Protein AF-A0A3A8WH17-F1 (afdb_monomer)

Sequence (389 aa):
MNFINMQKEILDNNEADVFRKYLEIFRTQINLPQKNVCFGEQWLRGRTHCDTFKVSFDDYDTDIEVPYFKKEIGAPPTERTKSYRFNRTNIAYLYLTSDLNTCMAEIRLKENEICSISNFVCVRESTYVDVISMLNIVELKQLADILLQPVDDNEKIYEVTQFISDIFREMGYAGILYPSTIINKGINLVCFYPEYFQFIMYSDRIYKGVADCVGNILPVSQIDEFKKYPEYRKEMYSFGDTPEKEEAFEYIENKIIFEDEQEYDDRVRMILNLKNAEIDNALNEFVEYFSKTHLRKRAYQFRGTYRINAGNIKAGIRDYILSLNVCNAQRTTLYDSVVHAIFDSKDIDITFKIEALKQKIYEECNLYIQESDKKWDEMMEKLRILNYR

Structure (mmCIF, N/CA/C/O backbone):
data_AF-A0A3A8WH17-F1
#
_entry.id   AF-A0A3A8WH17-F1
#
loop_
_atom_site.group_PDB
_atom_site.id
_atom_site.type_symbol
_atom_site.label_atom_id
_atom_site.label_alt_id
_atom_site.label_comp_id
_atom_site.label_asym_id
_atom_site.label_entity_id
_atom_site.label_seq_id
_atom_site.pdbx_PDB_ins_code
_atom_site.Cartn_x
_atom_site.Cartn_y
_atom_site.Cartn_z
_atom_site.occupancy
_atom_site.B_iso_or_equiv
_atom_site.auth_seq_id
_atom_site.auth_comp_id
_atom_site.auth_asym_id
_atom_site.auth_atom_id
_atom_site.pdbx_PDB_model_num
ATOM 1 N N . MET A 1 1 ? -33.872 9.194 27.610 1.00 82.81 1 MET A N 1
ATOM 2 C CA . MET A 1 1 ? -33.062 8.177 28.315 1.00 82.81 1 MET A CA 1
ATOM 3 C C . MET A 1 1 ? -32.031 8.885 29.187 1.00 82.81 1 MET A C 1
ATOM 5 O O . MET A 1 1 ? -31.559 9.933 28.772 1.00 82.81 1 MET A O 1
ATOM 9 N N . ASN A 1 2 ? -31.709 8.376 30.381 1.00 89.56 2 ASN A N 1
ATOM 10 C CA . ASN A 1 2 ? -30.628 8.923 31.213 1.00 89.56 2 ASN A CA 1
ATOM 11 C C . ASN A 1 2 ? -29.406 7.997 31.114 1.00 89.56 2 ASN A C 1
ATOM 13 O O . ASN A 1 2 ? -29.415 6.902 31.677 1.00 89.56 2 ASN A O 1
ATOM 17 N N . PHE A 1 3 ? -28.373 8.429 30.386 1.00 93.31 3 PHE A N 1
ATOM 18 C CA . PHE A 1 3 ? -27.190 7.607 30.114 1.00 93.31 3 PHE A CA 1
ATOM 19 C C . PHE A 1 3 ? -26.276 7.428 31.333 1.00 93.31 3 PHE A C 1
ATOM 21 O O . PHE A 1 3 ? -25.599 6.411 31.434 1.00 93.31 3 PHE A O 1
ATOM 28 N N . ILE A 1 4 ? -26.321 8.342 32.305 1.00 88.88 4 ILE A N 1
ATOM 29 C CA . ILE A 1 4 ? -25.577 8.211 33.569 1.00 88.88 4 ILE A CA 1
ATOM 30 C C . ILE A 1 4 ? -26.162 7.075 34.414 1.00 88.88 4 ILE A C 1
ATOM 32 O O . ILE A 1 4 ? -25.426 6.281 34.996 1.00 88.88 4 ILE A O 1
ATOM 36 N N . ASN A 1 5 ? -27.493 6.966 34.468 1.00 92.88 5 ASN A N 1
ATOM 37 C CA . ASN A 1 5 ? -28.138 5.848 35.157 1.00 92.88 5 ASN A CA 1
ATOM 38 C C . ASN A 1 5 ? -27.838 4.517 34.457 1.00 92.88 5 ASN A C 1
ATOM 40 O O . ASN A 1 5 ? -27.572 3.537 35.140 1.00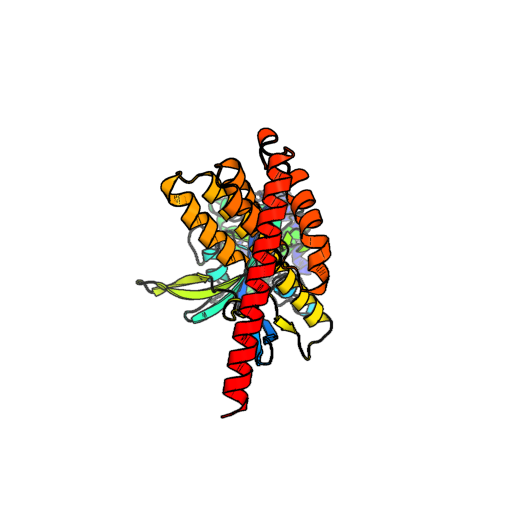 92.88 5 ASN A O 1
ATOM 44 N N . MET A 1 6 ? -27.810 4.497 33.119 1.00 94.19 6 MET A N 1
ATOM 45 C CA . MET A 1 6 ? -27.387 3.315 32.360 1.00 94.19 6 MET A CA 1
ATOM 46 C C . MET A 1 6 ? -25.958 2.903 32.701 1.00 94.19 6 MET A C 1
ATOM 48 O O . MET A 1 6 ? -25.722 1.739 32.994 1.00 94.19 6 MET A O 1
ATOM 52 N N . GLN A 1 7 ? -25.024 3.855 32.703 1.00 92.06 7 GLN A N 1
ATOM 53 C CA . GLN A 1 7 ? -23.633 3.599 33.062 1.00 92.06 7 GLN A CA 1
ATOM 54 C C . GLN A 1 7 ? -23.519 2.963 34.454 1.00 92.06 7 GLN A C 1
ATOM 56 O O . GLN A 1 7 ? -22.821 1.967 34.608 1.00 92.06 7 GLN A O 1
ATOM 61 N N . LYS A 1 8 ? -24.239 3.494 35.452 1.00 91.81 8 LYS A N 1
ATOM 62 C CA . LYS A 1 8 ? -24.276 2.911 36.803 1.00 91.81 8 LYS A CA 1
ATOM 63 C C . LYS A 1 8 ? -24.872 1.510 36.811 1.00 91.81 8 LYS A C 1
ATOM 65 O O . LYS A 1 8 ? -24.274 0.605 37.368 1.00 91.81 8 LYS A O 1
ATOM 70 N N . GLU A 1 9 ? -26.016 1.309 36.160 1.00 94.19 9 GLU A N 1
ATOM 71 C CA . GLU A 1 9 ? -26.648 -0.010 36.115 1.00 94.19 9 GLU A CA 1
ATOM 72 C C . GLU A 1 9 ? -25.765 -1.068 35.438 1.00 94.19 9 GLU A C 1
ATOM 74 O O . GLU A 1 9 ? -25.758 -2.204 35.901 1.00 94.19 9 GLU A O 1
ATOM 79 N N . ILE A 1 10 ? -25.018 -0.705 34.388 1.00 92.62 10 ILE A N 1
ATOM 80 C CA . ILE A 1 10 ? -24.049 -1.602 33.736 1.00 92.62 10 ILE A CA 1
ATOM 81 C C . ILE A 1 10 ? -22.930 -1.995 34.708 1.00 92.62 10 ILE A C 1
ATOM 83 O O . ILE A 1 10 ? -22.546 -3.156 34.740 1.00 92.62 10 ILE A O 1
ATOM 87 N N . LEU A 1 11 ? -22.428 -1.047 35.504 1.00 90.88 11 LEU A N 1
ATOM 88 C CA . LEU A 1 11 ? -21.322 -1.279 36.441 1.00 90.88 11 LEU A CA 1
ATOM 89 C C . LEU A 1 11 ? -21.744 -1.995 37.735 1.00 90.88 11 LEU A C 1
ATOM 91 O O . LEU A 1 11 ? -20.923 -2.667 38.358 1.00 90.88 11 LEU A O 1
ATOM 95 N N . ASP A 1 12 ? -22.999 -1.832 38.157 1.00 92.75 12 ASP A N 1
ATOM 96 C CA . ASP A 1 12 ? -23.499 -2.326 39.446 1.00 92.75 12 ASP A CA 1
ATOM 97 C C . ASP A 1 12 ? -24.222 -3.687 39.343 1.00 92.75 12 ASP A C 1
ATOM 99 O O . ASP A 1 12 ? -24.530 -4.293 40.370 1.00 92.75 12 ASP A O 1
ATOM 103 N N . ASN A 1 13 ? -24.518 -4.180 38.133 1.00 91.38 13 ASN A N 1
ATOM 104 C CA . ASN A 1 13 ? -25.267 -5.426 37.903 1.00 91.38 13 ASN A CA 1
ATOM 105 C C . ASN A 1 13 ? -24.512 -6.371 36.961 1.00 91.38 13 ASN A C 1
ATOM 107 O O . ASN A 1 13 ? -23.614 -5.953 36.235 1.00 91.38 13 ASN A O 1
ATOM 111 N N . ASN A 1 14 ? -24.908 -7.650 36.909 1.00 87.88 14 ASN A N 1
ATOM 112 C CA . ASN A 1 14 ? -24.359 -8.538 35.885 1.00 87.88 14 ASN A CA 1
ATOM 113 C C . ASN A 1 14 ? -24.833 -8.084 34.503 1.00 87.88 14 ASN A C 1
ATOM 115 O O . ASN A 1 14 ? -26.025 -7.863 34.282 1.00 87.88 14 ASN A O 1
ATOM 119 N N . GLU A 1 15 ? -23.914 -8.037 33.541 1.00 86.94 15 GLU A N 1
ATOM 120 C CA . GLU A 1 15 ? -24.211 -7.586 32.179 1.00 86.94 15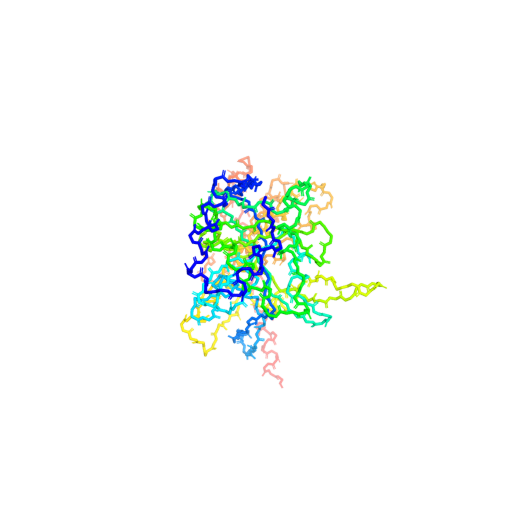 GLU A CA 1
ATOM 121 C C . GLU A 1 15 ? -25.377 -8.354 31.548 1.00 86.94 15 GLU A C 1
ATOM 123 O O . GLU A 1 15 ? -26.249 -7.748 30.929 1.00 86.94 15 GLU A O 1
ATOM 128 N N . ALA A 1 16 ? -25.438 -9.674 31.747 1.00 88.81 16 ALA A N 1
ATOM 129 C CA . ALA A 1 16 ? -26.499 -10.522 31.206 1.00 88.81 16 ALA A CA 1
ATOM 130 C C . ALA A 1 16 ? -27.904 -10.111 31.686 1.00 88.81 16 ALA A C 1
ATOM 132 O O . ALA A 1 16 ? -28.864 -10.218 30.919 1.00 88.81 16 ALA A O 1
ATOM 133 N N . ASP A 1 17 ? -28.013 -9.594 32.914 1.00 92.25 17 ASP A N 1
ATOM 134 C CA . ASP A 1 17 ? -29.284 -9.197 33.527 1.00 92.25 17 ASP A CA 1
ATOM 135 C C . ASP A 1 17 ? -29.820 -7.898 32.905 1.00 92.25 17 ASP A C 1
ATOM 137 O O . ASP A 1 17 ? -31.030 -7.711 32.760 1.00 92.25 17 ASP A O 1
ATOM 141 N N . VAL A 1 18 ? -28.920 -7.004 32.481 1.00 95.62 18 VAL A N 1
ATOM 142 C CA . VAL A 1 18 ? -29.272 -5.685 31.933 1.00 95.62 18 VAL A CA 1
ATOM 143 C C . VAL A 1 18 ? -29.165 -5.600 30.406 1.00 95.62 18 VAL A C 1
ATOM 145 O O . VAL A 1 18 ? -29.752 -4.700 29.802 1.00 95.62 18 VAL A O 1
ATOM 148 N N . PHE A 1 19 ? -28.489 -6.548 29.747 1.00 96.38 19 PHE A N 1
ATOM 149 C CA . PHE A 1 19 ? -28.239 -6.524 28.301 1.00 96.38 19 PHE A CA 1
ATOM 150 C C . PHE A 1 19 ? -29.523 -6.466 27.478 1.00 96.38 19 PHE A C 1
ATOM 152 O O . PHE A 1 19 ? -29.688 -5.584 26.638 1.00 96.38 19 PHE A O 1
ATOM 159 N N . ARG A 1 20 ? -30.479 -7.368 27.743 1.00 96.06 20 ARG A N 1
ATOM 160 C CA . ARG A 1 20 ? -31.755 -7.410 27.005 1.00 96.06 20 ARG A CA 1
ATOM 161 C C . ARG A 1 20 ? -32.567 -6.129 27.185 1.00 96.06 20 ARG A C 1
ATOM 163 O O . ARG A 1 20 ? -33.149 -5.651 26.215 1.00 96.06 20 ARG A O 1
ATOM 170 N N . LYS A 1 21 ? -32.562 -5.561 28.396 1.00 96.06 21 LYS A N 1
ATOM 171 C CA . LYS A 1 21 ? -33.212 -4.280 28.699 1.00 96.06 21 LYS A CA 1
ATOM 172 C C . LYS A 1 21 ? -32.624 -3.167 27.832 1.00 96.06 21 LYS A C 1
ATOM 174 O O . LYS A 1 21 ? -33.376 -2.458 27.169 1.00 96.06 21 LYS A O 1
ATOM 179 N N . TYR A 1 22 ? -31.299 -3.017 27.816 1.00 97.25 22 TYR A N 1
ATOM 180 C CA . TYR A 1 22 ? -30.665 -1.933 27.069 1.00 97.25 22 TYR A CA 1
ATOM 181 C C . TYR A 1 22 ? -30.690 -2.149 25.560 1.00 97.25 22 TYR A C 1
ATOM 183 O O . TYR A 1 22 ? -30.966 -1.195 24.843 1.00 97.25 22 TYR A O 1
ATOM 191 N N . LEU A 1 23 ? -30.529 -3.378 25.070 1.00 97.69 23 LEU A N 1
ATOM 192 C CA . LEU A 1 23 ? -30.706 -3.687 23.651 1.00 97.69 23 LEU A CA 1
ATOM 193 C C . LEU A 1 23 ? -32.088 -3.241 23.147 1.00 97.69 23 LEU A C 1
ATOM 195 O O . LEU A 1 23 ? -32.186 -2.615 22.093 1.00 97.69 23 LEU A O 1
ATOM 199 N N . GLU A 1 24 ? -33.150 -3.510 23.911 1.00 97.19 24 GLU A N 1
ATOM 200 C CA . GLU A 1 24 ? -34.505 -3.096 23.538 1.00 97.19 24 GLU A CA 1
ATOM 201 C C . GLU A 1 24 ? -34.684 -1.573 23.590 1.00 97.19 24 GLU A C 1
ATOM 203 O O . GLU A 1 24 ? -35.273 -0.988 22.680 1.00 97.19 24 GLU A O 1
ATOM 208 N N . ILE A 1 25 ? -34.129 -0.905 24.608 1.00 96.88 25 ILE A N 1
ATOM 209 C CA . ILE A 1 25 ? -34.140 0.564 24.699 1.00 96.88 25 ILE A CA 1
ATOM 210 C C . ILE A 1 25 ? -33.428 1.180 23.491 1.00 96.88 25 ILE A C 1
ATOM 212 O O . ILE A 1 25 ? -33.975 2.081 22.858 1.00 96.88 25 ILE A O 1
ATOM 216 N N . PHE A 1 26 ? -32.238 0.690 23.139 1.00 97.50 26 PHE A N 1
ATOM 217 C CA . PHE A 1 26 ? -31.494 1.192 21.987 1.00 97.50 26 PHE A CA 1
ATOM 218 C C . PHE A 1 26 ? -32.250 0.962 20.672 1.00 97.50 26 PHE A C 1
ATOM 220 O O . P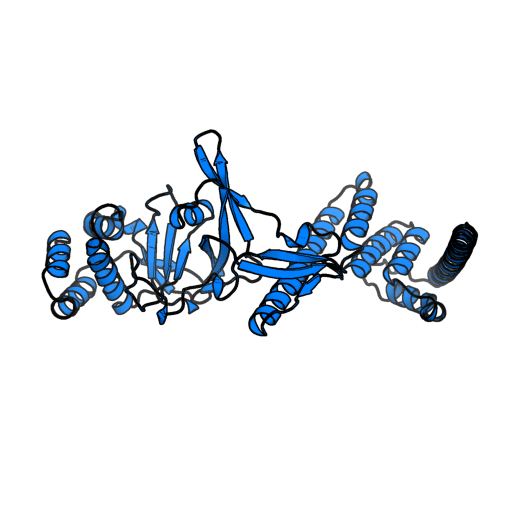HE A 1 26 ? -32.268 1.852 19.831 1.00 97.50 26 PHE A O 1
ATOM 227 N N . ARG A 1 27 ? -32.937 -0.176 20.512 1.00 95.94 27 ARG A N 1
ATOM 228 C CA . ARG A 1 27 ? -33.741 -0.471 19.312 1.00 95.94 27 ARG A CA 1
ATOM 229 C C . ARG A 1 27 ? -34.992 0.391 19.173 1.00 95.94 27 ARG A C 1
ATOM 231 O O . ARG A 1 27 ? -35.375 0.720 18.056 1.00 95.94 27 ARG A O 1
ATOM 238 N N . THR A 1 28 ? -35.653 0.715 20.281 1.00 95.94 28 THR A N 1
ATOM 239 C CA . THR A 1 28 ? -36.999 1.316 20.250 1.00 95.94 28 THR A CA 1
ATOM 240 C C . THR A 1 28 ? -37.023 2.806 20.568 1.00 95.94 28 THR A C 1
ATOM 242 O O . THR A 1 28 ? -37.944 3.501 20.146 1.00 95.94 28 THR A O 1
ATOM 245 N N . GLN A 1 29 ? -36.040 3.308 21.318 1.00 95.81 29 GLN A N 1
ATOM 246 C CA . GLN A 1 29 ? -36.073 4.658 21.891 1.00 95.81 29 GLN A CA 1
ATOM 247 C C . GLN A 1 29 ? -34.879 5.528 21.493 1.00 95.81 29 GLN A C 1
ATOM 249 O O . GLN A 1 29 ? -34.911 6.732 21.750 1.00 95.81 29 GLN A O 1
ATOM 254 N N . ILE A 1 30 ? -33.824 4.958 20.901 1.00 95.56 30 ILE A N 1
ATOM 255 C CA . ILE A 1 30 ? -32.602 5.693 20.558 1.00 95.56 30 ILE A CA 1
ATOM 256 C C . ILE A 1 30 ? -32.399 5.666 19.045 1.00 95.56 30 ILE A C 1
ATOM 258 O O . ILE A 1 30 ? -32.157 4.621 18.454 1.00 95.56 30 ILE A O 1
ATOM 262 N N . ASN A 1 31 ? -32.457 6.839 18.416 1.00 95.12 31 ASN A N 1
ATOM 263 C CA . ASN A 1 31 ? -32.130 6.989 17.002 1.00 95.12 31 ASN A CA 1
ATOM 264 C C . ASN A 1 31 ? -30.640 7.320 16.847 1.00 95.12 31 ASN A C 1
ATOM 266 O O . ASN A 1 31 ? -30.243 8.472 17.021 1.00 95.12 31 ASN A O 1
ATOM 270 N N . LEU A 1 32 ? -29.816 6.310 16.569 1.00 97.62 32 LEU A N 1
ATOM 271 C CA . LEU A 1 32 ? -28.373 6.484 16.407 1.00 97.62 32 LEU A CA 1
ATOM 272 C C . LEU A 1 32 ? -28.050 7.051 15.013 1.00 97.62 32 LEU A C 1
ATOM 274 O O . LEU A 1 32 ? -28.486 6.480 14.011 1.00 97.62 32 LEU A O 1
ATOM 278 N N . PRO A 1 33 ? -27.246 8.125 14.914 1.00 98.06 33 PRO A N 1
ATOM 279 C CA . PRO A 1 33 ? -26.635 8.525 13.660 1.00 98.06 33 PRO A CA 1
ATOM 280 C C . PRO A 1 33 ? -25.810 7.383 13.091 1.00 98.06 33 PRO A C 1
ATOM 282 O O . PRO A 1 33 ? -25.122 6.660 13.817 1.00 98.06 33 PRO A O 1
ATOM 285 N N . GLN A 1 34 ? -25.871 7.250 11.777 1.00 97.69 34 GLN A N 1
ATOM 286 C CA . GLN A 1 34 ? -25.215 6.177 11.064 1.00 97.69 34 GLN A CA 1
ATOM 287 C C . GLN A 1 34 ? -24.487 6.720 9.847 1.00 97.69 34 GLN A C 1
ATOM 289 O O . GLN A 1 34 ? -24.938 7.676 9.211 1.00 97.69 34 GLN A O 1
ATOM 294 N N . LYS A 1 35 ? -23.380 6.074 9.503 1.00 98.00 35 LYS A N 1
ATOM 295 C CA . LYS A 1 35 ? -22.599 6.390 8.315 1.00 98.00 35 LYS A CA 1
ATOM 296 C C . LYS A 1 35 ? -22.213 5.101 7.609 1.00 98.00 35 LYS A C 1
ATOM 298 O O . LYS A 1 35 ? -21.800 4.137 8.249 1.00 98.00 35 LYS A O 1
ATOM 303 N N . ASN A 1 36 ? -22.368 5.086 6.291 1.00 98.19 36 ASN A N 1
ATOM 304 C CA . ASN A 1 36 ? -21.894 3.978 5.476 1.00 98.19 36 ASN A CA 1
ATOM 305 C C . ASN A 1 36 ? -20.403 4.156 5.202 1.00 98.19 36 ASN A C 1
ATOM 307 O O . ASN A 1 36 ? -19.956 5.269 4.924 1.00 98.19 36 ASN A O 1
ATOM 311 N N . VAL A 1 37 ? -19.668 3.053 5.286 1.00 98.25 37 VAL A N 1
ATOM 312 C CA . VAL A 1 37 ? -18.309 2.946 4.755 1.00 98.25 37 VAL A CA 1
ATOM 313 C C . VAL A 1 37 ? -18.418 2.133 3.478 1.00 98.25 37 VAL A C 1
ATOM 315 O O . VAL A 1 37 ? -18.851 0.978 3.514 1.00 98.25 37 VAL A O 1
ATOM 318 N N . CYS A 1 38 ? -18.112 2.774 2.357 1.00 98.12 38 CYS A N 1
ATOM 319 C CA . CYS A 1 38 ? -18.357 2.251 1.021 1.00 98.12 38 CYS A CA 1
ATOM 320 C C . CYS A 1 38 ? -17.229 1.323 0.561 1.00 98.12 38 CYS A C 1
ATOM 322 O O . CYS A 1 38 ? -16.080 1.425 0.999 1.00 98.12 38 CYS A O 1
ATOM 324 N N . PHE A 1 39 ? -17.552 0.442 -0.386 1.00 98.19 39 PHE A N 1
ATOM 325 C CA . PHE A 1 39 ? -16.555 -0.384 -1.064 1.00 98.19 39 PHE A CA 1
ATOM 326 C C . PHE A 1 39 ? -15.443 0.485 -1.680 1.00 98.19 39 PHE A C 1
ATOM 328 O O . PHE A 1 39 ? -15.719 1.475 -2.357 1.00 98.19 39 PHE A O 1
ATOM 335 N N . GLY A 1 40 ? -14.184 0.102 -1.467 1.00 98.19 40 GLY A N 1
ATOM 336 C CA . GLY A 1 40 ? -13.016 0.821 -1.975 1.00 98.19 40 GLY A CA 1
ATOM 337 C C . GLY A 1 40 ? -12.507 1.954 -1.077 1.00 98.19 40 GLY A C 1
ATOM 338 O O . GLY A 1 40 ? -11.414 2.459 -1.332 1.00 98.19 40 GLY A O 1
ATOM 339 N N . GLU A 1 41 ? -13.234 2.339 -0.019 1.00 98.38 41 GLU A N 1
ATOM 340 C CA . GLU A 1 41 ? -12.724 3.310 0.957 1.00 98.38 41 GLU A CA 1
ATOM 341 C C . GLU A 1 41 ? -11.468 2.776 1.654 1.00 98.38 41 GLU A C 1
ATOM 343 O O . GLU A 1 41 ? -11.432 1.625 2.097 1.00 98.38 41 GLU A O 1
ATOM 348 N N . GLN A 1 42 ? -10.442 3.623 1.759 1.00 98.38 42 GLN A N 1
ATOM 349 C CA . GLN A 1 42 ? -9.156 3.265 2.351 1.00 98.38 42 GLN A CA 1
ATOM 350 C C . GLN A 1 42 ? -8.984 3.881 3.732 1.00 98.38 42 GLN A C 1
ATOM 352 O O . GLN A 1 42 ? -9.351 5.030 3.972 1.00 98.38 42 GLN A O 1
ATOM 357 N N . TRP A 1 43 ? -8.387 3.099 4.619 1.00 98.56 43 TRP A N 1
ATOM 358 C CA . TRP A 1 43 ? -8.105 3.452 5.998 1.00 98.56 43 TRP A CA 1
ATOM 359 C C . TRP A 1 43 ? -6.727 2.928 6.390 1.00 98.56 43 TRP A C 1
ATOM 361 O O . TRP A 1 43 ? -6.194 2.020 5.756 1.00 98.56 43 TRP A O 1
ATOM 371 N N . LEU A 1 44 ? -6.148 3.471 7.453 1.00 98.31 44 LEU A N 1
ATOM 372 C CA . LEU A 1 44 ? -4.814 3.099 7.911 1.00 98.31 44 LEU A CA 1
ATOM 373 C C . LEU A 1 44 ? -4.873 2.260 9.179 1.00 98.31 44 LEU A C 1
ATOM 375 O O . LEU A 1 44 ? -5.753 2.434 10.018 1.00 98.31 44 LEU A O 1
ATOM 379 N N . ARG A 1 45 ? -3.895 1.375 9.342 1.00 97.75 45 ARG A N 1
ATOM 380 C CA . ARG A 1 45 ? -3.635 0.674 10.597 1.00 97.75 45 ARG A CA 1
ATOM 381 C C . ARG A 1 45 ? -2.166 0.777 10.939 1.00 97.75 45 ARG A C 1
ATOM 383 O O . ARG A 1 45 ? -1.325 0.554 10.073 1.00 97.75 45 ARG A O 1
ATOM 390 N N . GLY A 1 46 ? -1.883 1.047 12.206 1.00 96.00 46 GLY A N 1
ATOM 391 C CA . GLY A 1 46 ? -0.531 1.104 12.740 1.00 96.00 46 GLY A CA 1
ATOM 392 C C . GLY A 1 46 ? -0.318 0.096 13.855 1.00 96.00 46 GLY A C 1
ATOM 393 O O . GLY A 1 46 ? -1.232 -0.202 14.627 1.00 96.00 46 GLY A O 1
ATOM 394 N N . ARG A 1 47 ? 0.911 -0.401 13.964 1.00 95.31 47 ARG A N 1
ATOM 395 C CA . ARG A 1 47 ? 1.407 -1.164 15.114 1.00 95.31 47 ARG A CA 1
ATOM 396 C C . ARG A 1 47 ? 2.797 -0.661 15.470 1.00 95.31 47 ARG A C 1
ATOM 398 O O . ARG A 1 47 ? 3.596 -0.392 14.580 1.00 95.31 47 ARG A O 1
ATOM 405 N N . THR A 1 48 ? 3.088 -0.537 16.762 1.00 93.44 48 THR A N 1
ATOM 406 C CA . THR A 1 48 ? 4.447 -0.213 17.215 1.00 93.44 48 THR A CA 1
ATOM 407 C C . THR A 1 48 ? 5.408 -1.333 16.830 1.00 93.44 48 THR A C 1
ATOM 409 O O . THR A 1 48 ? 5.012 -2.500 16.822 1.00 93.44 48 THR A O 1
ATOM 412 N N . HIS A 1 49 ? 6.668 -0.979 16.580 1.00 94.25 49 HIS A N 1
ATOM 413 C CA . HIS A 1 49 ? 7.721 -1.876 16.099 1.00 94.25 49 HIS A CA 1
ATOM 414 C C . HIS A 1 49 ? 7.506 -2.375 14.659 1.00 94.25 49 HIS A C 1
ATOM 416 O O . HIS A 1 49 ? 6.599 -1.947 13.936 1.00 94.25 49 HIS A O 1
ATOM 422 N N . CYS A 1 50 ? 8.401 -3.261 14.249 1.00 94.44 50 CYS A N 1
ATOM 423 C CA . CYS A 1 50 ? 8.466 -3.930 12.962 1.00 94.44 50 CYS A CA 1
ATOM 424 C C . CYS A 1 50 ? 8.948 -5.374 13.193 1.00 94.44 50 CYS A C 1
ATOM 426 O O . CYS A 1 50 ? 9.213 -5.758 14.337 1.00 94.44 50 CYS A O 1
ATOM 428 N N . ASP A 1 51 ? 9.039 -6.164 12.131 1.00 92.94 51 ASP A N 1
ATOM 429 C CA . ASP A 1 51 ? 9.638 -7.498 12.162 1.00 92.94 51 ASP A CA 1
ATOM 430 C C . ASP A 1 51 ? 11.110 -7.437 11.711 1.00 92.94 51 ASP A C 1
ATOM 432 O O . ASP A 1 51 ? 11.599 -6.391 11.269 1.00 92.94 51 ASP A O 1
ATOM 436 N N . THR A 1 52 ? 11.819 -8.560 11.821 1.00 91.75 52 THR A N 1
ATOM 437 C CA . THR A 1 52 ? 13.220 -8.705 11.417 1.00 91.75 52 THR A CA 1
ATOM 438 C C . THR A 1 52 ? 13.437 -10.001 10.636 1.00 91.75 52 THR A C 1
ATOM 440 O O . THR A 1 52 ? 12.995 -11.080 11.051 1.00 91.75 52 THR A O 1
ATOM 443 N N . PHE A 1 53 ? 14.154 -9.912 9.515 1.00 89.69 53 PHE A N 1
ATOM 444 C CA . PHE A 1 53 ? 14.447 -11.037 8.620 1.00 89.69 53 PHE A CA 1
ATOM 445 C C . PHE A 1 53 ? 15.942 -11.243 8.448 1.00 89.69 53 PHE A C 1
ATOM 447 O O . PHE A 1 53 ? 16.686 -10.275 8.320 1.00 89.69 53 PHE A O 1
ATOM 454 N N . LYS A 1 54 ? 16.350 -12.513 8.405 1.00 90.56 54 LYS A N 1
ATOM 455 C CA . LYS A 1 54 ? 17.725 -12.921 8.136 1.00 90.56 54 LYS A CA 1
ATOM 456 C C . LYS A 1 54 ? 17.933 -12.999 6.641 1.00 90.56 54 LYS A C 1
ATOM 458 O O . LYS A 1 54 ? 17.319 -13.826 5.971 1.00 90.56 54 LYS A O 1
ATOM 463 N N . VAL A 1 55 ? 18.794 -12.137 6.124 1.00 91.50 55 VAL A N 1
ATOM 464 C CA . VAL A 1 55 ? 19.075 -12.067 4.694 1.00 91.50 55 VAL A CA 1
ATOM 465 C C . VAL A 1 55 ? 20.567 -12.078 4.427 1.00 91.50 55 VAL A C 1
ATOM 467 O O . VAL A 1 55 ? 21.357 -11.499 5.170 1.00 91.50 55 VAL A O 1
ATOM 470 N N . SER A 1 56 ? 20.945 -12.737 3.347 1.00 90.81 56 SER A N 1
ATOM 471 C CA . SER A 1 56 ? 22.297 -12.711 2.822 1.00 90.81 56 SER A CA 1
ATOM 472 C C . SER A 1 56 ? 22.315 -11.847 1.571 1.00 90.81 56 SER A C 1
ATOM 474 O O . SER A 1 56 ? 21.472 -12.024 0.685 1.00 90.81 56 SER A O 1
ATOM 476 N N . PHE A 1 57 ? 23.241 -10.891 1.533 1.00 88.38 57 PHE A N 1
ATOM 477 C CA . PHE A 1 57 ? 23.582 -10.126 0.342 1.00 88.38 57 PHE A CA 1
ATOM 478 C C . PHE A 1 57 ? 24.941 -10.603 -0.160 1.00 88.38 57 PHE A C 1
ATOM 480 O O . PHE A 1 57 ? 25.956 -10.254 0.444 1.00 88.38 57 PHE A O 1
ATOM 487 N N . ASP A 1 58 ? 24.968 -11.375 -1.246 1.00 85.56 58 ASP A N 1
ATOM 488 C CA . ASP A 1 58 ? 26.187 -12.067 -1.705 1.00 85.56 58 ASP A CA 1
ATOM 489 C C . ASP A 1 58 ? 26.793 -12.935 -0.574 1.00 85.56 58 ASP A C 1
ATOM 491 O O . ASP A 1 58 ? 26.130 -13.859 -0.109 1.00 85.56 58 ASP A O 1
ATOM 495 N N . ASP A 1 59 ? 27.995 -12.617 -0.078 1.00 84.69 59 ASP A N 1
ATOM 496 C CA . ASP A 1 59 ? 28.651 -13.306 1.048 1.00 84.69 59 ASP A CA 1
ATOM 497 C C . ASP A 1 59 ? 28.394 -12.631 2.422 1.00 84.69 59 ASP A C 1
ATOM 499 O O . ASP A 1 59 ? 29.045 -12.956 3.422 1.00 84.69 59 ASP A O 1
ATOM 503 N N . TYR A 1 60 ? 27.502 -11.634 2.491 1.00 88.38 60 TYR A N 1
ATOM 504 C CA . TYR A 1 60 ? 27.245 -10.840 3.698 1.00 88.38 60 TYR A CA 1
ATOM 505 C C . TYR A 1 60 ? 25.886 -11.150 4.335 1.00 88.38 60 TYR A C 1
ATOM 507 O O . TYR A 1 60 ? 24.849 -10.625 3.925 1.00 88.38 60 TYR A O 1
ATOM 515 N N . ASP A 1 61 ? 25.919 -11.934 5.410 1.00 92.00 61 ASP A N 1
ATOM 516 C CA . ASP A 1 61 ? 24.752 -12.239 6.239 1.00 92.00 61 ASP A CA 1
ATOM 517 C C . ASP A 1 61 ? 24.418 -11.087 7.195 1.00 92.00 61 ASP A C 1
ATOM 519 O O . ASP A 1 61 ? 25.277 -10.565 7.917 1.00 92.00 61 ASP A O 1
ATOM 523 N N . THR A 1 62 ? 23.144 -10.703 7.244 1.00 92.38 62 THR A N 1
ATOM 524 C CA . THR A 1 62 ? 22.656 -9.625 8.101 1.00 92.38 62 THR A CA 1
ATOM 525 C C . THR A 1 62 ? 21.182 -9.796 8.463 1.00 92.38 62 THR A C 1
ATOM 527 O O . THR A 1 62 ? 20.478 -10.643 7.914 1.00 92.38 62 THR A O 1
ATOM 530 N N . ASP A 1 63 ? 20.722 -8.974 9.399 1.00 91.50 63 ASP A N 1
ATOM 531 C CA . ASP A 1 63 ? 19.317 -8.858 9.768 1.00 91.50 63 ASP A CA 1
ATOM 532 C C . ASP A 1 63 ? 18.774 -7.541 9.195 1.00 91.50 63 ASP A C 1
ATOM 534 O O . ASP A 1 63 ? 19.420 -6.501 9.321 1.00 91.50 63 ASP A O 1
ATOM 538 N N . ILE A 1 64 ? 17.590 -7.574 8.583 1.00 92.62 64 ILE A N 1
ATOM 539 C CA . ILE A 1 64 ? 16.895 -6.380 8.085 1.00 92.62 64 ILE A CA 1
ATOM 540 C C . ILE A 1 64 ? 15.569 -6.172 8.814 1.00 92.62 64 ILE A C 1
ATOM 542 O O . ILE A 1 64 ? 14.808 -7.116 9.033 1.00 92.62 64 ILE A O 1
ATOM 546 N N . GLU A 1 65 ? 15.264 -4.926 9.154 1.00 94.50 65 GLU A N 1
ATOM 547 C CA . GLU A 1 65 ? 13.957 -4.491 9.630 1.00 94.50 65 GLU A CA 1
ATOM 548 C C . GLU A 1 65 ? 12.967 -4.395 8.466 1.00 94.50 65 GLU A C 1
ATOM 550 O O . GLU A 1 65 ? 13.222 -3.753 7.440 1.00 94.50 65 GLU A O 1
ATOM 555 N N . VAL A 1 66 ? 11.792 -4.998 8.645 1.00 94.62 66 VAL A N 1
ATOM 556 C CA . VAL A 1 66 ? 10.692 -4.916 7.677 1.00 94.62 66 VAL A CA 1
ATOM 557 C C . VAL A 1 66 ? 9.390 -4.593 8.397 1.00 94.62 66 VAL A C 1
ATOM 559 O O . VAL A 1 66 ? 9.168 -5.072 9.512 1.00 94.62 66 VAL A O 1
ATOM 562 N N . PRO A 1 67 ? 8.503 -3.775 7.811 1.00 96.44 67 PRO A N 1
ATOM 563 C CA . PRO A 1 67 ? 7.240 -3.464 8.462 1.00 96.44 67 PRO A CA 1
ATOM 564 C C . PRO A 1 67 ? 6.405 -4.735 8.638 1.00 96.44 67 PRO A C 1
ATOM 566 O O . PRO A 1 67 ? 6.476 -5.657 7.832 1.00 96.44 67 PRO A O 1
ATOM 569 N N . TYR A 1 68 ? 5.548 -4.768 9.653 1.00 96.19 68 TYR A N 1
ATOM 570 C CA . TYR A 1 68 ? 4.488 -5.767 9.701 1.00 96.19 68 TYR A CA 1
ATOM 571 C C . TYR A 1 68 ? 3.589 -5.628 8.466 1.00 96.19 68 TYR A C 1
ATOM 573 O O . TYR A 1 68 ? 3.153 -4.527 8.126 1.00 96.19 68 TYR A O 1
ATOM 581 N N . PHE A 1 69 ? 3.256 -6.754 7.839 1.00 96.00 69 PHE A N 1
ATOM 582 C CA . PHE A 1 69 ? 2.378 -6.827 6.669 1.00 96.00 69 PHE A CA 1
ATOM 583 C C . PHE A 1 69 ? 1.395 -8.000 6.788 1.00 96.00 69 PHE A C 1
ATOM 585 O O . PHE A 1 69 ? 1.496 -8.832 7.694 1.00 96.00 69 PHE A O 1
ATOM 592 N N . LYS A 1 70 ? 0.403 -8.066 5.886 1.00 94.62 70 LYS A N 1
ATOM 593 C CA . LYS A 1 70 ? -0.636 -9.115 5.859 1.00 94.62 70 LYS A CA 1
ATOM 594 C C . LYS A 1 70 ? -1.262 -9.348 7.256 1.00 94.62 70 LYS A C 1
ATOM 596 O O . LYS A 1 70 ? -1.894 -8.454 7.817 1.00 94.62 70 LYS A O 1
ATOM 601 N N . LYS A 1 71 ? -1.112 -10.556 7.818 1.00 92.62 71 LYS A N 1
ATOM 602 C CA . LYS A 1 71 ? -1.698 -10.958 9.106 1.00 92.62 71 LYS A CA 1
ATOM 603 C C . LYS A 1 71 ? -1.047 -10.242 10.290 1.00 92.62 71 LYS A C 1
ATOM 605 O O . LYS A 1 71 ? -1.752 -9.914 11.241 1.00 92.62 71 LYS A O 1
ATOM 610 N N . GLU A 1 72 ? 0.247 -9.934 10.210 1.00 93.69 72 GLU A N 1
ATOM 611 C CA . GLU A 1 72 ? 0.995 -9.326 11.316 1.00 93.69 72 GLU A CA 1
ATOM 612 C C . GLU A 1 72 ? 0.533 -7.892 11.601 1.00 93.69 72 GLU A C 1
ATOM 614 O O . GLU A 1 72 ? 0.374 -7.498 12.760 1.00 93.69 72 GLU A O 1
ATOM 619 N N . ILE A 1 73 ? 0.205 -7.115 10.561 1.00 95.69 73 ILE A N 1
ATOM 620 C CA . ILE A 1 73 ? -0.373 -5.771 10.735 1.00 95.69 73 ILE A CA 1
ATOM 621 C C . ILE A 1 73 ? -1.882 -5.802 11.007 1.00 95.69 73 ILE A C 1
ATOM 623 O O . ILE A 1 73 ? -2.427 -4.833 11.528 1.00 95.69 73 ILE A O 1
ATOM 627 N N . GLY A 1 74 ? -2.561 -6.912 10.707 1.00 94.56 74 GLY A N 1
ATOM 628 C CA . GLY A 1 74 ? -4.008 -7.084 10.842 1.00 94.56 74 GLY A CA 1
ATOM 629 C C . GLY A 1 74 ? -4.538 -7.103 12.282 1.00 94.56 74 GLY A C 1
ATOM 630 O O . GLY A 1 74 ? -3.861 -6.733 13.251 1.00 94.56 74 GLY A O 1
ATOM 631 N N . ALA A 1 75 ? -5.804 -7.501 12.428 1.00 90.25 75 ALA A N 1
ATOM 632 C CA . ALA A 1 75 ? -6.396 -7.753 13.739 1.00 90.25 75 ALA A CA 1
ATOM 633 C C . ALA A 1 75 ? -5.643 -8.905 14.438 1.00 90.25 75 ALA A C 1
ATOM 635 O O . ALA A 1 75 ? -5.288 -9.883 13.776 1.00 90.25 75 ALA A O 1
ATOM 636 N N . PRO A 1 76 ? -5.368 -8.807 15.752 1.00 83.94 76 PRO A N 1
ATOM 637 C CA . PRO A 1 76 ? -4.722 -9.895 16.474 1.00 83.94 76 PRO A CA 1
ATOM 638 C C . PRO A 1 76 ? -5.587 -11.167 16.420 1.00 83.94 76 PRO A C 1
ATOM 640 O O . PRO A 1 76 ? -6.816 -11.058 16.406 1.00 83.94 76 PRO A O 1
ATOM 643 N N . PRO A 1 77 ? -4.978 -12.369 16.446 1.00 83.88 77 PRO A N 1
ATOM 644 C CA . PRO A 1 77 ? -5.719 -13.609 16.644 1.00 83.88 77 PRO A CA 1
ATOM 645 C C . PRO A 1 77 ? -6.599 -13.521 17.887 1.00 83.88 77 PRO A C 1
ATOM 647 O O . PRO A 1 77 ? -6.218 -12.904 18.892 1.00 83.88 77 PRO A O 1
ATOM 650 N N . THR A 1 78 ? -7.771 -14.144 17.828 1.00 82.12 78 THR A N 1
ATOM 651 C CA . THR A 1 78 ? -8.782 -14.059 18.880 1.00 82.12 78 THR A CA 1
ATOM 652 C C . THR A 1 78 ? -8.198 -14.436 20.241 1.00 82.12 78 THR A C 1
ATOM 654 O O . THR A 1 78 ? -8.352 -13.674 21.187 1.00 82.12 78 THR A O 1
ATOM 657 N N . GLU A 1 79 ? -7.400 -15.502 20.329 1.00 78.00 79 GLU A N 1
ATOM 658 C CA . GLU A 1 79 ? -6.808 -15.991 21.586 1.00 78.00 79 GLU A CA 1
ATOM 659 C C . GLU A 1 79 ? -5.766 -15.040 22.195 1.00 78.00 79 GLU A C 1
ATOM 661 O O . GLU A 1 79 ? -5.414 -15.152 23.368 1.00 78.00 79 GLU A O 1
ATOM 666 N N . ARG A 1 80 ? -5.235 -14.108 21.395 1.00 77.56 80 ARG A N 1
ATOM 667 C CA . ARG A 1 80 ? -4.240 -13.107 21.813 1.00 77.56 80 ARG A CA 1
ATOM 668 C C . ARG A 1 80 ? -4.844 -11.715 21.963 1.00 77.56 80 ARG A C 1
ATOM 670 O O . ARG A 1 80 ? -4.124 -10.761 22.270 1.00 77.56 80 ARG A O 1
ATOM 677 N N . THR A 1 81 ? -6.146 -11.576 21.725 1.00 79.88 81 THR A N 1
ATOM 678 C CA . THR A 1 81 ? -6.812 -10.282 21.760 1.00 79.88 81 THR A CA 1
ATOM 679 C C . THR A 1 81 ? -7.047 -9.847 23.199 1.00 79.88 81 THR A C 1
ATOM 681 O O . THR A 1 81 ? -7.818 -10.462 23.938 1.00 79.88 81 THR A O 1
ATOM 684 N N . LYS A 1 82 ? -6.389 -8.752 23.585 1.00 82.44 82 LYS A N 1
ATOM 685 C CA . LYS A 1 82 ? -6.611 -8.077 24.864 1.00 82.44 82 LYS A CA 1
ATOM 686 C C . LYS A 1 82 ? -7.911 -7.267 24.839 1.00 82.44 82 LYS A C 1
ATOM 688 O O . LYS A 1 82 ? -8.455 -6.958 23.780 1.00 82.44 82 LYS A O 1
ATOM 693 N N . SER A 1 83 ? -8.369 -6.907 26.030 1.00 84.50 83 SER A N 1
ATOM 694 C CA . SER A 1 83 ? -9.436 -5.932 26.241 1.00 84.50 83 SER A CA 1
ATOM 695 C C . SER A 1 83 ? -8.985 -4.538 25.772 1.00 84.50 83 SER A C 1
ATOM 697 O O . SER A 1 83 ? -7.933 -4.059 26.201 1.00 84.50 83 SER A O 1
ATOM 699 N N . TYR A 1 84 ? -9.764 -3.894 24.897 1.00 87.44 84 TYR A N 1
ATOM 700 C CA . TYR A 1 84 ? -9.580 -2.489 24.494 1.00 87.44 84 TYR A CA 1
ATOM 701 C C . TYR A 1 84 ? -10.914 -1.735 24.583 1.00 87.44 84 TYR A C 1
ATOM 703 O O . TYR A 1 84 ? -11.917 -2.290 25.014 1.00 87.44 84 TYR A O 1
ATOM 711 N N . ARG A 1 85 ? -10.959 -0.467 24.152 1.00 90.19 85 ARG A N 1
ATOM 712 C CA . ARG A 1 85 ? -12.132 0.414 24.303 1.00 90.19 85 ARG A CA 1
ATOM 713 C C . ARG A 1 85 ? -13.462 -0.226 23.889 1.00 90.19 85 ARG A C 1
ATOM 715 O O . ARG A 1 85 ? -14.463 -0.011 24.557 1.00 90.19 85 ARG A O 1
ATOM 722 N N . PHE A 1 86 ? -13.498 -0.993 22.802 1.00 94.38 86 PHE A N 1
ATOM 723 C CA . PHE A 1 86 ? -14.759 -1.487 22.236 1.00 94.38 86 PHE A CA 1
ATOM 724 C C . PHE A 1 86 ? -14.852 -3.002 22.130 1.00 94.38 86 PHE A C 1
ATOM 726 O O . PHE A 1 86 ? -15.944 -3.507 21.880 1.00 94.38 86 PHE A O 1
ATOM 733 N N . ASN A 1 87 ? -13.756 -3.730 22.324 1.00 92.88 87 ASN A N 1
ATOM 734 C CA . ASN A 1 87 ? -13.760 -5.185 22.294 1.00 92.88 87 ASN A CA 1
ATOM 735 C C . ASN A 1 87 ? -13.352 -5.764 23.647 1.00 92.88 87 ASN A C 1
ATOM 737 O O . ASN A 1 87 ? -12.432 -5.275 24.305 1.00 92.88 87 ASN A O 1
ATOM 741 N N . ARG A 1 88 ? -14.012 -6.863 24.007 1.00 91.12 88 ARG A N 1
ATOM 742 C CA . ARG A 1 88 ? -13.634 -7.697 25.146 1.00 91.12 88 ARG A CA 1
ATOM 743 C C . ARG A 1 88 ? -12.400 -8.532 24.809 1.00 91.12 88 ARG A C 1
ATOM 745 O O . ARG A 1 88 ? -12.050 -8.727 23.640 1.00 91.12 88 ARG A O 1
ATOM 752 N N . THR A 1 89 ? -11.780 -9.087 25.845 1.00 89.00 89 THR A N 1
ATOM 753 C CA . THR A 1 89 ? -10.791 -10.160 25.695 1.00 89.00 89 THR A CA 1
ATOM 754 C C . THR A 1 89 ? -11.384 -11.299 24.863 1.00 89.00 89 THR A C 1
ATOM 756 O O . THR A 1 89 ? -12.551 -11.647 25.034 1.00 89.00 89 THR A O 1
ATOM 759 N N . ASN A 1 90 ? -10.588 -11.887 23.970 1.00 88.25 90 ASN A N 1
ATOM 760 C CA . ASN A 1 90 ? -11.024 -12.940 23.044 1.00 88.25 90 ASN A CA 1
ATOM 761 C C . ASN A 1 90 ? -12.096 -12.525 22.019 1.00 88.25 90 ASN A C 1
ATOM 763 O O . ASN A 1 90 ? -12.785 -13.381 21.470 1.00 88.25 90 ASN A O 1
ATOM 767 N N . ILE A 1 91 ? -12.241 -11.230 21.724 1.00 91.12 91 ILE A N 1
ATOM 768 C CA . ILE A 1 91 ? -13.055 -10.739 20.604 1.00 91.12 91 ILE A CA 1
ATOM 769 C C . ILE A 1 91 ? -12.183 -9.818 19.753 1.00 91.12 91 ILE A C 1
ATOM 771 O O . ILE A 1 91 ? -11.851 -8.716 20.180 1.00 91.12 91 ILE A O 1
ATOM 775 N N . ALA A 1 92 ? -11.805 -10.270 18.557 1.00 93.44 92 ALA A N 1
ATOM 776 C CA . ALA A 1 92 ? -10.921 -9.532 17.659 1.00 93.44 92 ALA A CA 1
ATOM 777 C C . ALA A 1 92 ? -11.699 -8.511 16.822 1.00 93.44 92 ALA A C 1
ATOM 779 O O . ALA A 1 92 ? -12.459 -8.889 15.936 1.00 93.44 92 ALA A O 1
ATOM 780 N N . TYR A 1 93 ? -11.467 -7.223 17.075 1.00 96.44 93 TYR A N 1
ATOM 781 C CA . TYR A 1 93 ? -11.921 -6.125 16.218 1.00 96.44 93 TYR A CA 1
ATOM 782 C C . TYR A 1 93 ? -10.744 -5.489 15.478 1.00 96.44 93 TYR A C 1
ATOM 784 O O . TYR A 1 93 ? -9.600 -5.501 15.948 1.00 96.44 93 TYR A O 1
ATOM 792 N N . LEU A 1 94 ? -11.031 -4.903 14.317 1.00 97.25 94 LEU A N 1
ATOM 793 C CA . LEU A 1 94 ? -10.049 -4.181 13.519 1.00 97.25 94 LEU A CA 1
ATOM 794 C C . LEU A 1 94 ? -10.187 -2.678 13.767 1.00 97.25 94 LEU A C 1
ATOM 796 O O . LEU A 1 94 ? -11.171 -2.060 13.378 1.00 97.25 94 LEU A O 1
ATOM 800 N N . TYR A 1 95 ? -9.181 -2.103 14.415 1.00 97.31 95 TYR A N 1
ATOM 801 C CA . TYR A 1 95 ? -9.042 -0.661 14.611 1.00 97.31 95 TYR A CA 1
ATOM 802 C C . TYR A 1 95 ? -8.269 -0.049 13.445 1.00 97.31 95 TYR A C 1
ATOM 804 O O . TYR A 1 95 ? -7.188 -0.545 13.107 1.00 97.31 95 TYR A O 1
ATOM 812 N N . LEU A 1 96 ? -8.833 1.007 12.867 1.00 98.38 96 LEU A N 1
ATOM 813 C CA . LEU A 1 96 ? -8.354 1.738 11.703 1.00 98.38 96 LEU A CA 1
ATOM 814 C C . LEU A 1 96 ? -8.473 3.253 11.938 1.00 98.38 96 LEU A C 1
ATOM 816 O O . LEU A 1 96 ? -9.273 3.700 12.760 1.00 98.38 96 LEU A O 1
ATOM 820 N N . THR A 1 97 ? -7.707 4.048 11.197 1.00 98.19 97 THR A N 1
ATOM 821 C CA . THR A 1 97 ? -7.664 5.513 11.311 1.00 98.19 97 THR A CA 1
ATOM 822 C C . THR A 1 97 ? -7.740 6.188 9.944 1.00 98.19 97 THR A C 1
ATOM 824 O O . THR A 1 97 ? -7.355 5.605 8.931 1.00 98.19 97 THR A O 1
ATOM 827 N N . SER A 1 98 ? -8.229 7.427 9.901 1.00 97.12 98 SER A N 1
ATOM 828 C CA . SER A 1 98 ? -8.430 8.190 8.659 1.00 97.12 98 SER A CA 1
ATOM 829 C C . SER A 1 98 ? -7.146 8.608 7.958 1.00 97.12 98 SER A C 1
ATOM 831 O O . SER A 1 98 ? -7.125 8.774 6.744 1.00 97.12 98 SER A O 1
ATOM 833 N N . ASP A 1 99 ? -6.092 8.854 8.729 1.00 95.38 99 ASP A N 1
ATOM 834 C CA . ASP A 1 99 ? -4.853 9.443 8.239 1.00 95.38 99 ASP A CA 1
ATOM 835 C C . ASP A 1 99 ? -3.667 9.035 9.120 1.00 95.38 99 ASP A C 1
ATOM 837 O O . ASP A 1 99 ? -3.823 8.459 10.202 1.00 95.38 99 ASP A O 1
ATOM 841 N N . LEU A 1 100 ? -2.469 9.329 8.617 1.00 94.00 100 LEU A N 1
ATOM 842 C CA . LEU A 1 100 ? -1.204 8.932 9.218 1.00 94.00 100 LEU A CA 1
ATOM 843 C C . LEU A 1 100 ? -0.981 9.577 10.594 1.00 94.00 100 LEU A C 1
ATOM 845 O O . LEU A 1 100 ? -0.503 8.906 11.504 1.00 94.00 100 LEU A O 1
ATOM 849 N N . ASN A 1 101 ? -1.361 10.845 10.776 1.00 91.44 101 ASN A N 1
ATOM 850 C CA . ASN A 1 101 ? -1.176 11.540 12.053 1.00 91.44 101 ASN A CA 1
ATOM 851 C C . ASN A 1 101 ? -2.096 10.953 13.125 1.00 91.44 101 ASN A C 1
ATOM 853 O O . ASN A 1 101 ? -1.660 10.712 14.250 1.00 91.44 101 ASN A O 1
ATOM 857 N N . THR A 1 102 ? -3.346 10.659 12.760 1.00 94.31 102 THR A N 1
ATOM 858 C CA . THR A 1 102 ? -4.292 9.961 13.636 1.00 94.31 102 THR A CA 1
ATOM 859 C C . THR A 1 102 ? -3.778 8.569 13.999 1.00 94.31 102 THR A C 1
ATOM 861 O O . THR A 1 102 ? -3.731 8.225 15.177 1.00 94.31 102 THR A O 1
ATOM 864 N N . CYS A 1 103 ? -3.299 7.799 13.014 1.00 94.88 103 CYS A N 1
ATOM 865 C CA . CYS A 1 103 ? -2.714 6.474 13.229 1.00 94.88 103 CYS A CA 1
ATOM 866 C C . CYS A 1 103 ? -1.597 6.497 14.283 1.00 94.88 103 CYS A C 1
ATOM 868 O O . CYS A 1 103 ? -1.573 5.683 15.205 1.00 94.88 103 CYS A O 1
ATOM 870 N N . MET A 1 104 ? -0.682 7.453 14.143 1.00 90.69 104 MET A N 1
ATOM 871 C CA . MET A 1 104 ? 0.494 7.629 14.998 1.00 90.69 104 MET A CA 1
ATOM 872 C C . MET A 1 104 ? 0.134 8.027 16.425 1.00 90.69 104 MET A C 1
ATOM 874 O O . MET A 1 104 ? 0.716 7.525 17.389 1.00 90.69 104 MET A O 1
ATOM 878 N N . ALA A 1 105 ? -0.844 8.918 16.557 1.00 90.38 105 ALA A N 1
ATOM 879 C CA . ALA A 1 105 ? -1.340 9.357 17.846 1.00 90.38 105 ALA A CA 1
ATOM 880 C C . ALA A 1 105 ? -2.019 8.218 18.616 1.00 90.38 105 ALA A C 1
ATOM 882 O O . ALA A 1 105 ? -1.767 8.060 19.810 1.00 90.38 105 ALA A O 1
ATOM 883 N N . GLU A 1 106 ? -2.816 7.385 17.941 1.00 92.00 106 GLU A N 1
ATOM 884 C CA . GLU A 1 106 ? -3.488 6.237 18.564 1.00 92.00 106 GLU A CA 1
ATOM 885 C C . GLU A 1 106 ? -2.499 5.155 19.023 1.00 92.00 106 GLU A C 1
ATOM 887 O O . GLU A 1 106 ? -2.651 4.612 20.119 1.00 92.00 106 GLU A O 1
ATOM 892 N N . ILE A 1 107 ? -1.439 4.879 18.247 1.00 92.19 107 ILE A N 1
ATOM 893 C CA . ILE A 1 107 ? -0.352 3.984 18.695 1.00 92.19 107 ILE A CA 1
ATOM 894 C C . ILE A 1 107 ? 0.594 4.649 19.708 1.00 92.19 107 ILE A C 1
ATOM 896 O O . ILE A 1 107 ? 1.446 3.965 20.273 1.00 92.19 107 ILE A O 1
ATOM 900 N N . ARG A 1 108 ? 0.433 5.960 19.946 1.00 91.44 108 ARG A N 1
ATOM 901 C CA . ARG A 1 108 ? 1.220 6.789 20.873 1.00 91.44 108 ARG A CA 1
ATOM 902 C C . ARG A 1 108 ? 2.725 6.714 20.614 1.00 91.44 108 ARG A C 1
ATOM 904 O O . ARG A 1 108 ? 3.503 6.587 21.561 1.00 91.44 108 ARG A O 1
ATOM 911 N N . LEU A 1 109 ? 3.123 6.777 19.341 1.00 92.25 109 LEU A N 1
ATOM 912 C CA . LEU A 1 109 ? 4.533 6.665 18.968 1.00 92.25 109 LEU A CA 1
ATOM 913 C C . LEU A 1 109 ? 5.352 7.803 19.584 1.00 92.25 109 LEU A C 1
ATOM 915 O O . LEU A 1 109 ? 4.977 8.973 19.471 1.00 92.25 109 LEU A O 1
ATOM 919 N N . LYS A 1 110 ? 6.483 7.466 20.204 1.00 93.12 110 LYS A N 1
ATOM 920 C CA . LYS A 1 110 ? 7.396 8.453 20.786 1.00 93.12 110 LYS A CA 1
ATOM 921 C C . LYS A 1 110 ? 8.516 8.828 19.826 1.00 93.12 110 LYS A C 1
ATOM 923 O O . LYS A 1 110 ? 8.737 8.200 18.791 1.00 93.12 110 LYS A O 1
ATOM 928 N N . GLU A 1 111 ? 9.250 9.870 20.199 1.00 94.12 111 GLU A N 1
ATOM 929 C CA . GLU A 1 111 ? 10.470 10.249 19.500 1.00 94.12 111 GLU A CA 1
ATOM 930 C C . GLU A 1 111 ? 11.450 9.069 19.437 1.00 94.12 111 GLU A C 1
ATOM 932 O O . GLU A 1 111 ? 11.690 8.386 20.432 1.00 94.12 111 GLU A O 1
ATOM 937 N N . ASN A 1 112 ? 12.024 8.850 18.257 1.00 93.31 112 AS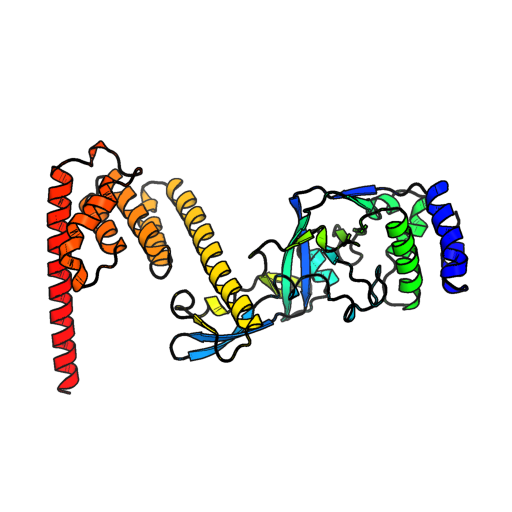N A N 1
ATOM 938 C CA . ASN A 1 112 ? 12.946 7.770 17.918 1.00 93.31 112 ASN A CA 1
ATOM 939 C C . ASN A 1 112 ? 12.390 6.341 17.949 1.00 93.31 112 ASN A C 1
ATOM 941 O O . ASN A 1 112 ? 13.119 5.430 17.557 1.00 93.31 112 ASN A O 1
ATOM 945 N N . GLU A 1 113 ? 11.128 6.134 18.321 1.00 95.31 113 GLU A N 1
ATOM 946 C CA . GLU A 1 113 ? 10.468 4.842 18.147 1.00 95.31 113 GLU A CA 1
ATOM 947 C C . GLU A 1 113 ? 10.063 4.631 16.682 1.00 95.31 113 GLU A C 1
ATOM 949 O O . GLU A 1 113 ? 9.838 5.584 15.927 1.00 95.31 113 GLU A O 1
ATOM 954 N N . ILE A 1 114 ? 9.958 3.361 16.291 1.00 95.50 114 ILE A N 1
ATOM 955 C CA . ILE A 1 114 ? 9.502 2.944 14.966 1.00 95.50 114 ILE A CA 1
ATOM 956 C C . ILE A 1 114 ? 8.150 2.239 15.046 1.00 95.50 114 ILE A C 1
ATOM 958 O O . ILE A 1 114 ? 7.785 1.631 16.057 1.00 95.50 114 ILE A O 1
ATOM 962 N N . CYS A 1 115 ? 7.402 2.305 13.955 1.00 96.12 115 CYS A N 1
ATOM 963 C CA . CYS A 1 115 ? 6.146 1.594 13.789 1.00 96.12 115 CYS A CA 1
ATOM 964 C C . CYS A 1 115 ? 5.958 1.131 12.352 1.00 96.12 115 CYS A C 1
ATOM 966 O O . CYS A 1 115 ? 6.532 1.691 11.418 1.00 96.12 115 CYS A O 1
ATOM 968 N N . SER A 1 116 ? 5.105 0.130 12.196 1.00 97.44 116 SER A N 1
ATOM 969 C CA . SER A 1 116 ? 4.622 -0.346 10.909 1.00 97.44 116 SER A CA 1
ATOM 970 C C . SER A 1 116 ? 3.240 0.234 10.663 1.00 97.44 116 SER A C 1
ATOM 972 O O . SER A 1 116 ? 2.373 0.131 11.534 1.00 97.44 116 SER A O 1
ATOM 974 N N . ILE A 1 117 ? 3.021 0.831 9.494 1.00 97.81 117 ILE A N 1
ATOM 975 C CA . ILE A 1 117 ? 1.715 1.359 9.085 1.00 97.81 117 ILE A CA 1
ATOM 976 C C . ILE A 1 117 ? 1.370 0.816 7.703 1.00 97.81 117 ILE A C 1
ATOM 978 O O . ILE A 1 117 ? 2.242 0.663 6.849 1.00 97.81 117 ILE A O 1
ATOM 982 N N . SER A 1 118 ? 0.101 0.478 7.485 1.00 98.00 118 SER A N 1
ATOM 983 C CA . SER A 1 118 ? -0.388 -0.059 6.212 1.00 98.00 118 SER A CA 1
ATOM 984 C C . SER A 1 118 ? -1.800 0.407 5.899 1.00 98.00 118 SER A C 1
ATOM 986 O O . SER A 1 118 ? -2.572 0.733 6.804 1.00 98.00 118 SER A O 1
ATOM 988 N N . ASN A 1 119 ? -2.144 0.385 4.613 1.00 98.38 119 ASN A N 1
ATOM 989 C CA . ASN A 1 119 ? -3.485 0.697 4.149 1.00 98.38 119 ASN A CA 1
ATOM 990 C C . ASN A 1 119 ? -4.365 -0.555 4.139 1.00 98.38 119 ASN A C 1
ATOM 992 O O . ASN A 1 119 ? -3.929 -1.664 3.826 1.00 98.38 119 ASN A O 1
ATOM 996 N N . PHE A 1 120 ? -5.633 -0.343 4.452 1.00 98.69 120 PHE A N 1
ATOM 997 C CA . PHE A 1 120 ? -6.704 -1.317 4.404 1.00 98.69 120 PHE A CA 1
ATOM 998 C C . PHE A 1 120 ? -7.827 -0.760 3.541 1.00 98.69 120 PHE A C 1
ATOM 1000 O O . PHE A 1 120 ? -8.217 0.394 3.702 1.00 98.69 120 PHE A O 1
ATOM 1007 N N . VAL A 1 121 ? -8.359 -1.578 2.640 1.00 98.62 121 VAL A N 1
ATOM 1008 C CA . VAL A 1 121 ? -9.482 -1.218 1.774 1.00 98.62 121 VAL A CA 1
ATOM 1009 C C . VAL A 1 121 ? -10.748 -1.920 2.240 1.00 98.62 121 VAL A C 1
ATOM 1011 O O . VAL A 1 121 ? -10.728 -3.113 2.543 1.00 98.62 121 VAL A O 1
ATOM 1014 N N . CYS A 1 122 ? -11.858 -1.189 2.298 1.00 98.62 122 CYS A N 1
ATOM 1015 C CA . CYS A 1 122 ? -13.166 -1.773 2.551 1.00 98.62 122 CYS A CA 1
ATOM 1016 C C . CYS A 1 122 ? -13.584 -2.638 1.355 1.00 98.62 122 CYS A C 1
ATOM 1018 O O . CYS A 1 122 ? -13.718 -2.144 0.235 1.00 98.62 122 CYS A O 1
ATOM 1020 N N . VAL A 1 123 ? -13.820 -3.926 1.596 1.00 98.56 123 VAL A N 1
ATOM 1021 C CA . VAL A 1 123 ? -14.294 -4.882 0.580 1.00 98.56 123 VAL A CA 1
ATOM 1022 C C . VAL A 1 123 ? -15.751 -5.288 0.787 1.00 98.56 123 VAL A C 1
ATOM 1024 O O . VAL A 1 123 ? -16.321 -6.003 -0.036 1.00 98.56 123 VAL A O 1
ATOM 1027 N N . ARG A 1 124 ? -16.373 -4.816 1.873 1.00 98.25 124 ARG A N 1
ATOM 1028 C CA . ARG A 1 124 ? -17.784 -5.040 2.180 1.00 98.25 124 ARG A CA 1
ATOM 1029 C C . ARG A 1 124 ? -18.423 -3.780 2.750 1.00 98.25 124 ARG A C 1
ATOM 1031 O O . ARG A 1 124 ? -18.254 -3.456 3.927 1.00 98.25 124 ARG A O 1
ATOM 1038 N N . GLU A 1 125 ? -19.202 -3.112 1.905 1.00 97.88 125 GLU A N 1
ATOM 1039 C CA . GLU A 1 125 ? -19.973 -1.937 2.302 1.00 97.88 125 GLU A CA 1
ATOM 1040 C C . GLU A 1 125 ? -20.921 -2.273 3.455 1.00 97.88 125 GLU A C 1
ATOM 1042 O O . GLU A 1 125 ? -21.578 -3.320 3.468 1.00 97.88 125 GLU A O 1
ATOM 1047 N N . SER A 1 126 ? -20.952 -1.397 4.455 1.00 98.19 126 SER A N 1
ATOM 1048 C CA . SER A 1 126 ? -21.740 -1.614 5.662 1.00 98.19 126 SER A CA 1
ATOM 1049 C C . SER A 1 126 ? -21.949 -0.329 6.460 1.00 98.19 126 SER A C 1
ATOM 1051 O O . SER A 1 126 ? -21.286 0.688 6.241 1.00 98.19 126 SER A O 1
ATOM 1053 N N . THR A 1 127 ? -22.902 -0.380 7.388 1.00 98.56 127 THR A N 1
ATOM 1054 C CA . THR A 1 127 ? -23.314 0.763 8.203 1.00 98.56 127 THR A CA 1
ATOM 1055 C C . THR A 1 127 ? -22.626 0.744 9.566 1.00 98.56 127 THR A C 1
ATOM 1057 O O . THR A 1 127 ? -22.637 -0.265 10.276 1.00 98.56 127 THR A O 1
ATOM 1060 N N . TYR A 1 128 ? -22.060 1.887 9.943 1.00 98.69 128 TYR A N 1
ATOM 1061 C CA . TYR A 1 128 ? -21.354 2.128 11.197 1.00 98.69 128 TYR A CA 1
ATOM 1062 C C . TYR A 1 128 ? -22.127 3.128 12.046 1.00 98.69 128 TYR A C 1
ATOM 1064 O O . TYR A 1 128 ? -22.759 4.048 11.520 1.00 98.69 128 TYR A O 1
ATOM 1072 N N . VAL A 1 129 ? -22.034 2.974 13.364 1.00 98.69 129 VAL A N 1
ATOM 1073 C CA . VAL A 1 129 ? -22.526 3.975 14.311 1.00 98.69 129 VAL A CA 1
ATOM 1074 C C . VAL A 1 129 ? -21.636 5.216 14.226 1.00 98.69 129 VAL A C 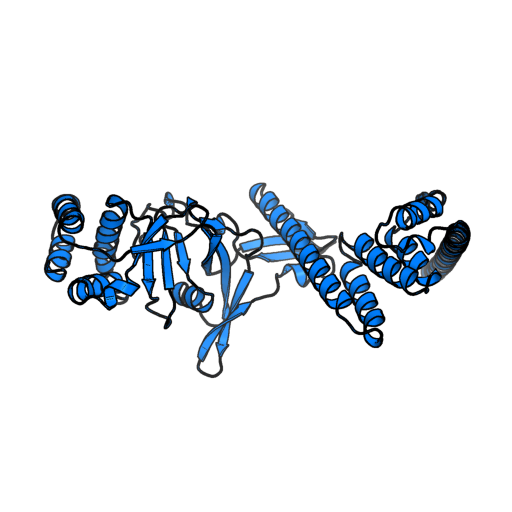1
ATOM 1076 O O . VAL A 1 129 ? -20.423 5.113 14.393 1.00 98.69 129 VAL A O 1
ATOM 1079 N N . ASP A 1 130 ? -22.224 6.385 13.969 1.00 98.38 130 ASP A N 1
ATOM 1080 C CA . ASP A 1 130 ? -21.489 7.638 13.769 1.00 98.38 130 ASP A CA 1
ATOM 1081 C C . ASP A 1 130 ? -21.486 8.501 15.040 1.00 98.38 130 ASP A C 1
ATOM 1083 O O . ASP A 1 13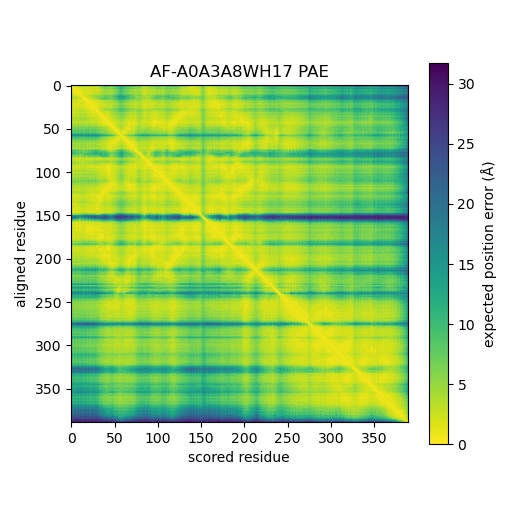0 ? -22.339 9.370 15.245 1.00 98.38 130 ASP A O 1
ATOM 1087 N N . VAL A 1 131 ? -20.492 8.269 15.900 1.00 98.06 131 VAL A N 1
ATOM 1088 C CA . VAL A 1 131 ? -20.305 9.015 17.157 1.00 98.06 131 VAL A CA 1
ATOM 1089 C C . VAL A 1 131 ? -19.912 10.472 16.894 1.00 98.06 131 VAL A C 1
ATOM 1091 O O . VAL A 1 131 ? -20.208 11.344 17.710 1.00 98.06 131 VAL A O 1
ATOM 1094 N N . ILE A 1 132 ? -19.308 10.775 15.741 1.00 96.00 132 ILE A N 1
ATOM 1095 C CA . ILE A 1 132 ? -18.945 12.149 15.364 1.00 96.00 132 ILE A CA 1
ATOM 1096 C C . ILE A 1 132 ? -20.218 12.994 15.251 1.00 96.00 132 ILE A C 1
ATOM 1098 O O . ILE A 1 132 ? -20.299 14.089 15.810 1.00 96.00 132 ILE A O 1
ATOM 1102 N N . SER A 1 133 ? -21.242 12.460 14.583 1.00 97.06 133 SER A N 1
ATOM 1103 C CA . SER A 1 133 ? -22.545 13.119 14.467 1.00 97.06 133 SER A CA 1
ATOM 1104 C C . SER A 1 133 ? -23.295 13.190 15.803 1.00 97.06 133 SER A C 1
ATOM 1106 O O . SER A 1 133 ? -23.985 14.180 16.052 1.00 97.06 133 SER A O 1
ATOM 1108 N N . MET A 1 134 ? -23.127 12.205 16.698 1.00 96.75 134 MET A N 1
ATOM 1109 C CA . MET A 1 134 ? -23.767 12.215 18.026 1.00 96.75 134 MET A CA 1
ATOM 1110 C C . MET A 1 134 ? -23.379 13.424 18.878 1.00 96.75 134 MET A C 1
ATOM 1112 O O . MET A 1 134 ? -24.219 13.929 19.618 1.00 96.75 134 MET A O 1
ATOM 1116 N N . LEU A 1 135 ? -22.143 13.924 18.759 1.00 93.94 135 LEU A N 1
ATOM 1117 C CA . LEU A 1 135 ? -21.672 15.098 19.508 1.00 93.94 135 LEU A CA 1
ATOM 1118 C C . LEU A 1 135 ? -22.495 16.366 19.232 1.00 93.94 135 LEU A C 1
ATOM 1120 O O . LEU A 1 135 ? -22.539 17.269 20.069 1.00 93.94 135 LEU A O 1
ATOM 1124 N N . ASN A 1 136 ? -23.161 16.421 18.076 1.00 95.25 136 ASN A N 1
ATOM 1125 C CA . ASN A 1 136 ? -23.995 17.544 17.656 1.00 95.25 136 ASN A CA 1
ATOM 1126 C C . ASN A 1 136 ? -25.483 17.354 17.998 1.00 95.25 136 ASN A C 1
ATOM 1128 O O . ASN A 1 136 ? -26.288 18.243 17.725 1.00 95.25 136 ASN A O 1
ATOM 1132 N N . ILE A 1 137 ? -25.862 16.217 18.5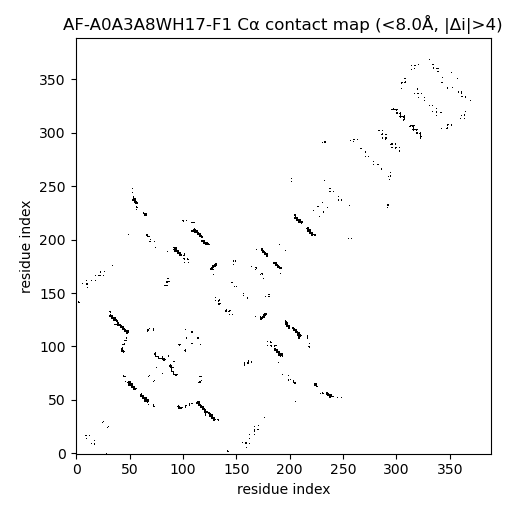90 1.00 96.31 137 ILE A N 1
ATOM 1133 C CA . ILE A 1 137 ? -27.242 15.889 18.961 1.00 96.31 137 ILE A CA 1
ATOM 1134 C C . ILE A 1 137 ? -27.351 15.935 20.482 1.00 96.31 137 ILE A C 1
ATOM 1136 O O . ILE A 1 137 ? -26.751 15.124 21.187 1.00 96.31 137 ILE A O 1
ATOM 1140 N N . VAL A 1 138 ? -28.126 16.892 20.996 1.00 95.19 138 VAL A N 1
ATOM 1141 C CA . VAL A 1 138 ? -28.218 17.192 22.435 1.00 95.19 138 VAL A CA 1
ATOM 1142 C C . VAL A 1 138 ? -28.590 15.952 23.247 1.00 95.19 138 VAL A C 1
ATOM 1144 O O . VAL A 1 138 ? -27.988 15.688 24.287 1.00 95.19 138 VAL A O 1
ATOM 1147 N N . GLU A 1 139 ? -29.534 15.158 22.748 1.00 95.38 139 GLU A N 1
ATOM 1148 C CA . GLU A 1 139 ? -30.036 13.952 23.401 1.00 95.38 139 GLU A CA 1
ATOM 1149 C C . GLU A 1 139 ? -29.001 12.823 23.447 1.00 95.38 139 GLU A C 1
ATOM 1151 O O . GLU A 1 139 ? -29.090 11.973 24.327 1.00 95.38 139 GLU A O 1
ATOM 1156 N N . LEU A 1 140 ? -28.026 12.803 22.531 1.00 96.75 140 LEU A N 1
ATOM 1157 C CA . LEU A 1 140 ? -27.003 11.753 22.420 1.00 96.75 140 LEU A CA 1
ATOM 1158 C C . LEU A 1 140 ? -25.631 12.189 22.922 1.00 96.75 140 LEU A C 1
ATOM 1160 O O . LEU A 1 140 ? -24.747 11.349 23.073 1.00 96.75 140 LEU A O 1
ATOM 1164 N N . LYS A 1 141 ? -25.450 13.474 23.229 1.00 94.56 141 LYS A N 1
ATOM 1165 C CA . LYS A 1 141 ? -24.166 14.010 23.677 1.00 94.56 141 LYS A CA 1
ATOM 1166 C C . LYS A 1 141 ? -23.606 13.259 24.887 1.00 94.56 141 LYS A C 1
ATOM 1168 O O . LYS A 1 141 ? -22.442 12.888 24.876 1.00 94.56 141 LYS A O 1
ATOM 1173 N N . GLN A 1 142 ? -24.446 12.935 25.875 1.00 94.50 142 GLN A N 1
ATOM 1174 C CA . GLN A 1 142 ? -24.013 12.145 27.038 1.00 94.50 142 GLN A CA 1
ATOM 1175 C C . GLN A 1 142 ? -23.526 10.739 26.658 1.00 94.50 142 GLN A C 1
ATOM 1177 O O . GLN A 1 142 ? -22.590 10.233 27.267 1.00 94.50 142 GLN A O 1
ATOM 1182 N N . LEU A 1 143 ? -24.148 10.099 25.662 1.00 95.81 143 LEU A N 1
ATOM 1183 C CA . LEU A 1 143 ? -23.698 8.801 25.159 1.00 95.81 143 LEU A CA 1
ATOM 1184 C C . LEU A 1 143 ? -22.354 8.934 24.431 1.00 95.81 143 LEU A C 1
ATOM 1186 O O . LEU A 1 143 ? -21.464 8.114 24.645 1.00 95.81 143 LEU A O 1
ATOM 1190 N N . ALA A 1 144 ? -22.194 9.973 23.608 1.00 95.75 144 ALA A N 1
ATOM 1191 C CA . ALA A 1 144 ? -20.935 10.259 22.928 1.00 95.75 144 ALA A CA 1
ATOM 1192 C C . ALA A 1 144 ? -19.798 10.521 23.929 1.00 95.75 144 ALA A C 1
ATOM 1194 O O . ALA A 1 144 ? -18.721 9.950 23.782 1.00 95.75 144 ALA A O 1
ATOM 1195 N N . ASP A 1 145 ? -20.055 11.303 24.981 1.00 93.00 145 ASP A N 1
ATOM 1196 C CA . ASP A 1 145 ? -19.082 11.591 26.039 1.00 93.00 145 ASP A CA 1
ATOM 1197 C C . ASP A 1 145 ? -18.628 10.302 26.757 1.00 93.00 145 ASP A C 1
ATOM 1199 O O . ASP A 1 145 ? -17.433 10.118 26.980 1.00 93.00 145 ASP A O 1
ATOM 1203 N N . ILE A 1 146 ? -19.549 9.365 27.037 1.00 92.75 146 ILE A N 1
ATOM 1204 C CA . ILE A 1 146 ? -19.217 8.039 27.599 1.00 92.75 146 ILE A CA 1
ATOM 1205 C C . ILE A 1 146 ? -18.318 7.243 26.639 1.00 92.75 146 ILE A C 1
ATOM 1207 O O . ILE A 1 146 ? -17.309 6.679 27.059 1.00 92.75 146 ILE A O 1
ATOM 1211 N N . LEU A 1 147 ? -18.654 7.200 25.344 1.00 94.06 147 LEU A N 1
ATOM 1212 C CA . LEU A 1 147 ? -17.893 6.448 24.333 1.00 94.06 147 LEU A CA 1
ATOM 1213 C C . LEU A 1 147 ? -16.485 7.021 24.097 1.00 94.06 147 LEU A C 1
ATOM 1215 O O . LEU A 1 147 ? -15.563 6.276 23.747 1.00 94.06 147 LEU A O 1
ATOM 1219 N N . LEU A 1 148 ? -16.314 8.329 24.295 1.00 92.31 148 LEU A N 1
ATOM 1220 C CA . LEU A 1 148 ? -15.070 9.066 24.061 1.00 92.31 148 LEU A CA 1
ATOM 1221 C C . LEU A 1 148 ? -14.238 9.299 25.322 1.00 92.31 148 LEU A C 1
ATOM 1223 O O . LEU A 1 148 ? -13.146 9.857 25.226 1.00 92.31 148 LEU A O 1
ATOM 1227 N N . GLN A 1 149 ? -14.693 8.840 26.487 1.00 85.69 149 GLN A N 1
ATOM 1228 C CA . GLN A 1 149 ? -13.986 9.078 27.740 1.00 85.69 149 GLN A CA 1
ATOM 1229 C C . GLN A 1 149 ? -12.523 8.569 27.664 1.00 85.69 149 GLN A C 1
ATOM 1231 O O . GLN A 1 149 ? -12.284 7.468 27.146 1.00 85.69 149 GLN A O 1
ATOM 1236 N N . PRO A 1 150 ? -11.520 9.375 28.077 1.00 73.12 150 PRO A N 1
ATOM 1237 C CA . PRO A 1 150 ? -10.115 8.975 28.066 1.00 73.12 150 PRO A CA 1
ATOM 1238 C C . PRO A 1 150 ? -9.814 7.914 29.135 1.00 73.12 150 PRO A C 1
ATOM 1240 O O . PRO A 1 150 ? -10.571 7.720 30.082 1.00 73.12 150 PRO A O 1
ATOM 1243 N N . VAL A 1 151 ? -8.694 7.214 28.950 1.00 62.97 151 VAL A N 1
ATOM 1244 C CA . VAL A 1 151 ? -8.332 5.985 29.680 1.00 62.97 151 VAL A CA 1
ATOM 1245 C C . VAL A 1 151 ? -7.793 6.253 31.092 1.00 62.97 151 VAL A C 1
ATOM 1247 O O . VAL A 1 151 ? -7.800 5.348 31.918 1.00 62.97 151 VAL A O 1
ATOM 1250 N N . ASP A 1 152 ? -7.367 7.482 31.391 1.00 54.62 152 ASP A N 1
ATOM 1251 C CA . ASP A 1 152 ? -6.435 7.749 32.497 1.00 54.62 152 ASP A CA 1
ATOM 1252 C C . ASP A 1 152 ? -6.997 7.553 33.926 1.00 54.62 152 ASP A C 1
ATOM 1254 O O . ASP A 1 152 ? -6.209 7.591 34.865 1.00 54.62 152 ASP A O 1
ATOM 1258 N N . ASP A 1 153 ? -8.291 7.243 34.120 1.00 47.84 153 ASP A N 1
ATOM 1259 C CA . ASP A 1 153 ? -8.901 7.218 35.466 1.00 47.84 153 ASP A CA 1
ATOM 1260 C C . ASP A 1 153 ? -9.639 5.925 35.899 1.00 47.84 153 ASP A C 1
ATOM 1262 O O . ASP A 1 153 ? -9.972 5.803 37.081 1.00 47.84 153 ASP A O 1
ATOM 1266 N N . ASN A 1 154 ? -9.948 4.948 35.026 1.00 54.97 154 ASN A N 1
ATOM 1267 C CA . ASN A 1 154 ? -10.695 3.744 35.458 1.00 54.97 154 ASN A CA 1
ATOM 1268 C C . ASN A 1 154 ? -10.753 2.623 34.400 1.00 54.97 154 ASN A C 1
ATOM 1270 O O . ASN A 1 154 ? -11.418 2.789 33.380 1.00 54.97 154 ASN A O 1
ATOM 1274 N N . GLU A 1 155 ? -10.193 1.435 34.670 1.00 62.31 155 GLU A N 1
ATOM 1275 C CA . GLU A 1 155 ? -10.365 0.244 33.802 1.00 62.31 155 GLU A CA 1
ATOM 1276 C C . GLU A 1 155 ? -11.848 -0.114 33.583 1.00 62.31 155 GLU A C 1
ATOM 1278 O O . GLU A 1 155 ? -12.233 -0.578 32.509 1.00 62.31 155 GLU A O 1
ATOM 1283 N N . LYS A 1 156 ? -12.703 0.217 34.560 1.00 72.19 156 LYS A N 1
ATOM 1284 C CA . LYS A 1 156 ? -14.161 0.041 34.504 1.00 72.19 156 LYS A CA 1
ATOM 1285 C C . LYS A 1 156 ? -14.838 0.782 33.351 1.00 72.19 156 LYS A C 1
ATOM 1287 O O . LYS A 1 156 ? -15.947 0.429 32.963 1.00 72.19 156 LYS A O 1
ATOM 1292 N N . ILE A 1 157 ? -14.208 1.818 32.788 1.00 77.44 157 ILE A N 1
ATOM 1293 C CA . ILE A 1 157 ? -14.810 2.569 31.680 1.00 77.44 157 ILE A CA 1
ATOM 1294 C C . ILE A 1 157 ? -14.960 1.700 30.427 1.00 77.44 157 ILE A C 1
ATOM 1296 O O . ILE A 1 157 ? -15.937 1.844 29.692 1.00 77.44 157 ILE A O 1
ATOM 1300 N N . TYR A 1 158 ? -14.037 0.752 30.229 1.00 86.88 158 TYR A N 1
ATOM 1301 C CA . TYR A 1 158 ? -14.096 -0.176 29.108 1.00 86.88 158 TYR A CA 1
ATOM 1302 C C . TYR A 1 158 ? -15.231 -1.180 29.245 1.00 86.88 158 TYR A C 1
ATOM 1304 O O . TYR A 1 158 ? -15.809 -1.534 28.227 1.00 86.88 158 TYR A O 1
ATOM 1312 N N . GLU A 1 159 ? -15.628 -1.567 30.459 1.00 89.38 159 GLU A N 1
ATOM 1313 C CA . GLU A 1 159 ? -16.803 -2.429 30.660 1.00 89.38 159 GLU A CA 1
ATOM 1314 C C . GLU A 1 159 ? -18.054 -1.785 30.042 1.00 89.38 159 GLU A C 1
ATOM 1316 O O . GLU A 1 159 ? -18.796 -2.420 29.294 1.00 89.38 159 GLU A O 1
ATOM 1321 N N . VAL A 1 160 ? -18.231 -0.477 30.252 1.00 92.75 160 VAL A N 1
ATOM 1322 C CA . VAL A 1 160 ? -19.375 0.278 29.725 1.00 92.75 160 VAL A CA 1
ATOM 1323 C C . VAL A 1 160 ? -19.295 0.428 28.207 1.00 92.75 160 VAL A C 1
ATOM 1325 O O . VAL A 1 160 ? -20.275 0.168 27.507 1.00 92.75 160 VAL A O 1
ATOM 1328 N N . THR A 1 161 ? -18.149 0.845 27.665 1.00 94.38 161 THR A N 1
ATOM 1329 C CA . THR A 1 161 ? -18.014 1.056 26.216 1.00 94.38 161 THR A CA 1
ATOM 1330 C C . THR A 1 161 ? -18.035 -0.258 25.432 1.00 94.38 161 THR A C 1
ATOM 1332 O O . THR A 1 161 ? -18.579 -0.291 24.329 1.00 94.38 161 THR A O 1
ATOM 1335 N N . GLN A 1 162 ? -17.530 -1.355 26.003 1.00 94.81 162 GLN A N 1
ATOM 1336 C CA . GLN A 1 162 ? -17.647 -2.707 25.443 1.00 94.81 162 GLN A CA 1
ATOM 1337 C C . GLN A 1 162 ? -19.088 -3.208 25.482 1.00 94.81 162 GLN A C 1
ATOM 1339 O O . GLN A 1 162 ? -19.571 -3.723 24.480 1.00 94.81 162 GLN A O 1
ATOM 1344 N N . PHE A 1 163 ? -19.806 -2.994 26.587 1.00 96.00 163 PHE A N 1
ATOM 1345 C CA . PHE A 1 163 ? -21.223 -3.339 26.683 1.00 96.00 163 PHE A CA 1
ATOM 1346 C C . PHE A 1 163 ? -22.062 -2.616 25.618 1.00 96.00 163 PHE A C 1
ATOM 1348 O O . PHE A 1 163 ? -22.882 -3.230 24.936 1.00 96.00 163 PHE A O 1
ATOM 1355 N N . ILE A 1 164 ? -21.830 -1.314 25.424 1.00 96.88 164 ILE A N 1
ATOM 1356 C CA . ILE A 1 164 ? -22.515 -0.538 24.380 1.00 96.88 164 ILE A CA 1
ATOM 1357 C C . ILE A 1 164 ? -22.102 -1.018 22.976 1.00 96.88 164 ILE A C 1
ATOM 1359 O O . ILE A 1 164 ? -22.946 -1.133 22.089 1.00 96.88 164 ILE A O 1
ATOM 1363 N N . SER A 1 165 ? -20.825 -1.346 22.773 1.00 97.38 165 SER A N 1
ATOM 1364 C CA . SER A 1 165 ? -20.314 -1.926 21.524 1.00 97.38 165 SER A CA 1
ATOM 1365 C C . SER A 1 165 ? -20.989 -3.263 21.184 1.00 97.38 165 SER A C 1
ATOM 1367 O O . SER A 1 165 ? -21.394 -3.475 20.040 1.00 97.38 165 SER A O 1
ATOM 1369 N N . ASP A 1 166 ? -21.215 -4.130 22.177 1.00 97.25 166 ASP A N 1
ATOM 1370 C CA . ASP A 1 166 ? -21.966 -5.377 22.002 1.00 97.25 166 ASP A CA 1
ATOM 1371 C C . ASP A 1 166 ? -23.424 -5.113 21.602 1.00 97.25 166 ASP A C 1
ATOM 1373 O O . ASP A 1 166 ? -23.946 -5.792 20.716 1.00 97.25 166 ASP A O 1
ATOM 1377 N N . ILE A 1 167 ? -24.074 -4.098 22.189 1.00 98.19 167 ILE A N 1
ATOM 1378 C CA . ILE A 1 167 ? -25.416 -3.666 21.768 1.00 98.19 167 ILE A CA 1
ATOM 1379 C C . ILE A 1 167 ? -25.401 -3.232 20.301 1.00 98.19 167 ILE A C 1
ATOM 1381 O O . ILE A 1 167 ? -26.250 -3.677 19.530 1.00 98.19 167 ILE A O 1
ATOM 1385 N N . PHE A 1 168 ? -24.441 -2.400 19.889 1.00 98.50 168 PHE A N 1
ATOM 1386 C CA . PHE A 1 168 ? -24.339 -1.954 18.498 1.00 98.50 168 PHE A CA 1
ATOM 1387 C C . PHE A 1 168 ? -24.130 -3.127 17.537 1.00 98.50 168 PHE A C 1
ATOM 1389 O O . PHE A 1 168 ? -24.787 -3.195 16.495 1.00 98.50 168 PHE A O 1
ATOM 1396 N N . ARG A 1 169 ? -23.286 -4.096 17.902 1.00 98.06 169 ARG A N 1
ATOM 1397 C CA . ARG A 1 169 ? -23.097 -5.314 17.110 1.00 98.06 169 ARG A CA 1
ATOM 1398 C C . ARG A 1 169 ? -24.392 -6.132 17.006 1.00 98.06 169 ARG A C 1
ATOM 1400 O O . ARG A 1 169 ? -24.763 -6.524 15.904 1.00 98.06 169 ARG A O 1
ATOM 1407 N N . GLU A 1 170 ? -25.123 -6.325 18.108 1.00 97.88 170 GLU A N 1
ATOM 1408 C CA . GLU A 1 170 ? -26.426 -7.027 18.142 1.00 97.88 170 GLU A CA 1
ATOM 1409 C C . GLU A 1 170 ? -27.563 -6.275 17.425 1.00 97.88 170 GLU A C 1
ATOM 1411 O O . GLU A 1 170 ? -28.595 -6.854 17.066 1.00 97.88 170 GLU A O 1
ATOM 1416 N N . MET A 1 171 ? -27.412 -4.969 17.211 1.00 98.00 171 MET A N 1
ATOM 1417 C CA . MET A 1 171 ? -28.306 -4.175 16.365 1.00 98.00 171 MET A CA 1
ATOM 1418 C C . MET A 1 171 ? -27.988 -4.310 14.868 1.00 98.00 171 MET A C 1
ATOM 1420 O O . MET A 1 171 ? -28.788 -3.866 14.050 1.00 98.00 171 MET A O 1
ATOM 1424 N N . GLY A 1 172 ? -26.871 -4.950 14.505 1.00 97.81 172 GLY A N 1
ATOM 1425 C CA . GLY A 1 172 ? -26.481 -5.211 13.119 1.00 97.81 172 GLY A CA 1
ATOM 1426 C C . GLY A 1 172 ? -25.520 -4.186 12.512 1.00 97.81 172 GLY A C 1
ATOM 1427 O O . GLY A 1 172 ? -25.249 -4.260 11.314 1.00 97.81 172 GLY A O 1
ATOM 1428 N N . TYR A 1 173 ? -24.981 -3.252 13.302 1.00 98.62 173 TYR A N 1
ATOM 1429 C CA . TYR A 1 173 ? -23.923 -2.359 12.826 1.00 98.62 173 TYR A CA 1
ATOM 1430 C C . TYR A 1 173 ? -22.616 -3.130 12.611 1.00 98.62 173 TYR A C 1
ATOM 1432 O O . TYR A 1 173 ? -22.304 -4.075 13.337 1.00 98.62 173 TYR A O 1
ATOM 1440 N N . ALA A 1 174 ? -21.826 -2.709 11.624 1.00 98.62 174 ALA A N 1
ATOM 1441 C CA . ALA A 1 174 ? -20.522 -3.308 11.338 1.00 98.62 174 ALA A CA 1
ATOM 1442 C C . ALA A 1 174 ? -19.392 -2.759 12.214 1.00 98.62 174 ALA A C 1
ATOM 1444 O O . ALA A 1 174 ? -18.303 -3.330 12.246 1.00 98.62 174 ALA A O 1
ATOM 1445 N N . GLY A 1 175 ? -19.639 -1.662 12.926 1.00 98.56 175 GLY A N 1
ATOM 1446 C CA . GLY A 1 175 ? -18.634 -1.020 13.751 1.00 98.56 175 GLY A CA 1
ATOM 1447 C C . GLY A 1 175 ? -19.030 0.374 14.215 1.00 98.56 175 GLY A C 1
ATOM 1448 O O . GLY A 1 175 ? -20.197 0.771 14.141 1.00 98.56 175 GLY A O 1
ATOM 1449 N N . ILE A 1 176 ? -18.031 1.126 14.674 1.00 98.69 176 ILE A N 1
ATOM 1450 C CA . ILE A 1 176 ? -18.185 2.472 15.233 1.00 98.69 176 ILE A CA 1
ATOM 1451 C C . ILE A 1 176 ? -17.174 3.410 14.573 1.00 98.69 176 ILE A C 1
ATOM 1453 O O . ILE A 1 176 ? -15.980 3.111 14.529 1.00 98.69 176 ILE A O 1
ATOM 1457 N N . LEU A 1 177 ? -17.654 4.558 14.101 1.00 98.31 177 LEU A N 1
ATOM 1458 C CA . LEU A 1 177 ? -16.848 5.701 13.687 1.00 98.31 177 LEU A CA 1
ATOM 1459 C C . LEU A 1 177 ? -16.846 6.736 14.804 1.00 98.31 177 LEU A C 1
ATOM 1461 O O . LEU A 1 177 ? -17.906 7.139 15.283 1.00 98.31 177 LEU A O 1
ATOM 1465 N N . TYR A 1 178 ? -15.665 7.170 15.224 1.00 97.31 178 TYR A N 1
ATOM 1466 C CA . TYR A 1 178 ? -15.519 8.080 16.353 1.00 97.31 178 TYR A CA 1
ATOM 1467 C C . TYR A 1 178 ? -14.337 9.032 16.144 1.00 97.31 178 TYR A C 1
ATOM 1469 O O . TYR A 1 178 ? -13.352 8.654 15.510 1.00 97.31 178 TYR A O 1
ATOM 1477 N N . PRO A 1 179 ? -14.412 10.284 16.629 1.00 95.88 179 PRO A N 1
ATOM 1478 C CA . PRO A 1 179 ? -13.279 11.197 16.536 1.00 95.88 179 PRO A CA 1
ATOM 1479 C C . PRO A 1 179 ? -12.100 10.686 17.373 1.00 95.88 179 PRO A C 1
ATOM 1481 O O . PRO A 1 179 ? -12.293 10.089 18.436 1.00 95.88 179 PRO A O 1
ATOM 1484 N N . SER A 1 180 ? -10.875 10.955 16.925 1.00 92.00 180 SER A N 1
ATOM 1485 C CA . SER A 1 180 ? -9.704 10.797 17.784 1.00 92.00 180 SER A CA 1
ATOM 1486 C C . SER A 1 180 ? -9.797 11.775 18.949 1.00 92.00 180 SER A C 1
ATOM 1488 O O . SER A 1 180 ? -10.094 12.958 18.780 1.00 92.00 180 SER A O 1
ATOM 1490 N N . THR A 1 181 ? -9.528 11.273 20.151 1.00 88.50 181 THR A N 1
ATOM 1491 C CA . THR A 1 181 ? -9.446 12.092 21.366 1.00 88.50 181 THR A CA 1
ATOM 1492 C C . THR A 1 181 ? -8.062 12.721 21.538 1.00 88.50 181 THR A C 1
ATOM 1494 O O . THR A 1 181 ? -7.840 13.431 22.513 1.00 88.50 181 THR A O 1
ATOM 1497 N N . ILE A 1 182 ? -7.121 12.422 20.632 1.00 86.19 182 ILE A N 1
ATOM 1498 C CA . ILE A 1 182 ? -5.717 12.845 20.709 1.00 86.19 182 ILE A CA 1
ATOM 1499 C C . ILE A 1 182 ? -5.412 13.898 19.636 1.00 86.19 182 ILE A C 1
ATOM 1501 O O . ILE A 1 182 ? -4.775 14.905 19.934 1.00 86.19 182 ILE A O 1
ATOM 1505 N N . ILE A 1 183 ? -5.892 13.698 18.401 1.00 85.38 183 ILE A N 1
ATOM 1506 C CA . ILE A 1 183 ? -5.644 14.601 17.267 1.00 85.38 183 ILE A CA 1
ATOM 1507 C C . ILE A 1 183 ? -6.940 15.239 16.778 1.00 85.38 183 ILE A C 1
ATOM 1509 O O . ILE A 1 183 ? -7.940 14.571 16.515 1.00 85.38 183 ILE A O 1
ATOM 1513 N N . ASN A 1 184 ? -6.902 16.558 16.589 1.00 85.56 184 ASN A N 1
ATOM 1514 C CA . ASN A 1 184 ? -8.025 17.305 16.039 1.00 85.56 184 ASN A CA 1
ATOM 1515 C C . ASN A 1 184 ? -8.341 16.853 14.602 1.00 85.56 184 ASN A C 1
ATOM 1517 O O . ASN A 1 184 ? -7.441 16.755 13.772 1.00 85.56 184 ASN A O 1
ATOM 1521 N N . LYS A 1 185 ? -9.630 16.652 14.299 1.00 89.12 185 LYS A N 1
ATOM 1522 C CA . LYS A 1 185 ? -10.167 16.159 13.012 1.00 89.12 185 LYS A CA 1
ATOM 1523 C C . LYS A 1 185 ? -9.774 14.728 12.626 1.00 89.12 185 LYS A C 1
ATOM 1525 O O . LYS A 1 185 ? -10.243 14.263 11.590 1.00 89.12 185 LYS A O 1
ATOM 1530 N N . GLY A 1 186 ? -8.979 14.035 13.438 1.00 94.62 186 GLY A N 1
ATOM 1531 C CA . GLY A 1 186 ? -8.700 12.621 13.236 1.00 94.62 186 GLY A CA 1
ATOM 1532 C C . GLY A 1 186 ? -9.956 11.782 13.431 1.00 94.62 186 GLY A C 1
ATOM 1533 O O . GLY A 1 186 ? -10.755 12.062 14.328 1.00 94.62 186 GLY A O 1
ATOM 1534 N N . ILE A 1 187 ? -10.147 10.762 12.600 1.00 97.38 187 ILE A N 1
ATOM 1535 C CA . ILE A 1 187 ? -11.267 9.826 12.708 1.00 97.38 187 ILE A CA 1
ATOM 1536 C C . ILE A 1 187 ? -10.713 8.423 12.899 1.00 97.38 187 ILE A C 1
ATOM 1538 O O . ILE A 1 187 ? -9.832 7.974 12.169 1.00 97.38 187 ILE A O 1
ATOM 1542 N N . ASN A 1 188 ? -11.291 7.717 13.857 1.00 97.88 188 ASN A N 1
ATOM 1543 C CA . ASN A 1 188 ? -11.067 6.308 14.084 1.00 97.88 188 ASN A CA 1
ATOM 1544 C C . ASN A 1 188 ? -12.283 5.504 13.631 1.00 97.88 188 ASN A C 1
ATOM 1546 O O . ASN A 1 188 ? -13.432 5.942 13.746 1.00 97.88 188 ASN A O 1
ATOM 1550 N N . LEU A 1 189 ? -12.010 4.296 13.161 1.00 98.25 189 LEU A N 1
ATOM 1551 C CA . LEU A 1 189 ? -12.988 3.292 12.792 1.00 98.25 189 LEU A CA 1
ATOM 1552 C C . LEU A 1 189 ? -12.623 2.013 13.539 1.00 98.25 189 LEU A C 1
ATOM 1554 O O . LEU A 1 189 ? -11.524 1.489 13.383 1.00 98.25 189 LEU A O 1
ATOM 1558 N N . VAL A 1 190 ? -13.543 1.488 14.343 1.00 97.94 190 VAL A N 1
ATOM 1559 C CA . VAL A 1 190 ? -13.455 0.103 14.822 1.00 97.94 190 VAL A CA 1
ATOM 1560 C C . VAL A 1 190 ? -14.450 -0.740 14.042 1.00 97.94 190 VAL A C 1
ATOM 1562 O O . VAL A 1 190 ? -15.634 -0.420 13.995 1.00 97.94 190 VAL A O 1
ATOM 1565 N N . CYS A 1 191 ? -13.965 -1.792 13.394 1.00 98.38 191 CYS A N 1
ATOM 1566 C CA . CYS A 1 191 ? -14.778 -2.747 12.659 1.00 98.38 191 CYS A CA 1
ATOM 1567 C C . CYS A 1 191 ? -14.917 -4.025 13.481 1.00 98.38 191 CYS A C 1
ATOM 1569 O O . CYS A 1 191 ? -13.918 -4.622 13.895 1.00 98.38 191 CYS A O 1
ATOM 1571 N N . PHE A 1 192 ? -16.159 -4.448 13.703 1.00 98.06 192 PHE A N 1
ATOM 1572 C CA . PHE A 1 192 ? -16.480 -5.666 14.441 1.00 98.06 192 PHE A CA 1
ATOM 1573 C C . PHE A 1 192 ? -16.146 -6.940 13.659 1.00 98.06 192 PHE A C 1
ATOM 1575 O O . PHE A 1 192 ? -16.011 -8.003 14.259 1.00 98.06 192 PHE A O 1
ATOM 1582 N N . TYR A 1 193 ? -15.998 -6.812 12.338 1.00 97.38 193 TYR A N 1
ATOM 1583 C CA . TYR A 1 193 ? -15.780 -7.896 11.386 1.00 97.38 193 TYR A CA 1
ATOM 1584 C C . TYR A 1 193 ? -14.500 -7.615 10.582 1.00 97.38 193 TYR A C 1
ATOM 1586 O O . TYR A 1 193 ? -14.574 -6.995 9.518 1.00 97.38 193 TYR A O 1
ATOM 1594 N N . PRO A 1 194 ? -13.306 -7.993 11.084 1.00 96.31 194 PRO A N 1
ATOM 1595 C CA . PRO A 1 194 ? -12.032 -7.678 10.435 1.00 96.31 194 PRO A CA 1
ATOM 1596 C C . PRO A 1 194 ? -11.970 -8.026 8.942 1.00 96.31 194 PRO A C 1
ATOM 1598 O O . PRO A 1 194 ? -11.323 -7.315 8.182 1.00 96.31 194 PRO A O 1
ATOM 1601 N N . GLU A 1 195 ? -12.679 -9.068 8.507 1.00 96.88 195 GLU A N 1
ATOM 1602 C CA . GLU A 1 195 ? -12.762 -9.517 7.117 1.00 96.88 195 GLU A CA 1
ATOM 1603 C C . GLU A 1 195 ? -13.467 -8.535 6.163 1.00 96.88 195 GLU A C 1
ATOM 1605 O O . GLU A 1 195 ? -13.406 -8.713 4.946 1.00 96.88 195 GLU A O 1
ATOM 1610 N N . TYR A 1 196 ? -14.120 -7.488 6.679 1.00 98.44 196 TYR A N 1
ATOM 1611 C CA . TYR A 1 196 ? -14.732 -6.433 5.860 1.00 98.44 196 TYR A CA 1
ATOM 1612 C C . TYR A 1 196 ? -13.680 -5.491 5.269 1.00 98.44 196 TYR A C 1
ATOM 1614 O O . TYR A 1 196 ? -13.981 -4.739 4.337 1.00 98.44 196 TYR A O 1
ATOM 1622 N N . PHE A 1 197 ? -12.452 -5.546 5.787 1.00 98.50 197 PHE A N 1
ATOM 1623 C CA . PHE A 1 197 ? -11.311 -4.805 5.283 1.00 98.50 197 PHE A CA 1
ATOM 1624 C C . PHE A 1 197 ? -10.184 -5.752 4.901 1.00 98.50 197 PHE A C 1
ATOM 1626 O O . PHE A 1 197 ? -9.862 -6.699 5.615 1.00 98.50 197 PHE A O 1
ATOM 1633 N N . GLN A 1 198 ? -9.539 -5.461 3.780 1.00 98.19 198 GLN A N 1
ATOM 1634 C CA . GLN A 1 198 ? -8.377 -6.206 3.321 1.00 98.19 198 GLN A CA 1
ATOM 1635 C C . GLN A 1 198 ? -7.150 -5.314 3.324 1.00 98.19 198 GLN A C 1
ATOM 1637 O O . GLN A 1 198 ? -7.215 -4.148 2.944 1.00 98.19 198 GLN A O 1
ATOM 1642 N N . PHE A 1 199 ? -6.028 -5.882 3.749 1.00 98.25 199 PHE A N 1
ATOM 1643 C CA . PHE A 1 199 ? -4.721 -5.263 3.601 1.00 98.25 199 PHE A CA 1
ATOM 1644 C C . PHE A 1 199 ? -4.454 -4.955 2.121 1.00 98.25 199 PHE A C 1
ATOM 1646 O O . PHE A 1 199 ? -4.601 -5.833 1.268 1.00 98.25 199 PHE A O 1
ATOM 1653 N N . ILE A 1 200 ? -4.055 -3.721 1.817 1.00 98.38 200 ILE A N 1
ATOM 1654 C CA . ILE A 1 200 ? -3.619 -3.345 0.473 1.00 98.38 200 ILE A CA 1
ATOM 1655 C C . ILE A 1 200 ? -2.172 -3.804 0.316 1.00 98.38 200 ILE A C 1
ATOM 1657 O O . ILE A 1 200 ? -1.280 -3.306 1.007 1.00 98.38 200 ILE A O 1
ATOM 1661 N N . MET A 1 201 ? -1.953 -4.756 -0.592 1.00 97.56 201 MET A N 1
ATOM 1662 C CA . MET A 1 201 ? -0.632 -5.317 -0.875 1.00 97.56 201 MET A CA 1
ATOM 1663 C C . MET A 1 201 ? 0.396 -4.216 -1.138 1.00 97.56 201 MET A C 1
ATOM 1665 O O . MET A 1 201 ? 0.114 -3.255 -1.853 1.00 97.56 201 MET A O 1
ATOM 1669 N N . TYR A 1 202 ? 1.578 -4.369 -0.541 1.00 97.06 202 TYR A N 1
ATOM 1670 C CA . TYR A 1 202 ? 2.741 -3.490 -0.700 1.00 97.06 202 TYR A CA 1
ATOM 1671 C C . TYR A 1 202 ? 2.554 -2.060 -0.185 1.00 97.06 202 TYR A C 1
ATOM 1673 O O . TYR A 1 202 ? 3.399 -1.198 -0.427 1.00 97.06 202 TYR A O 1
ATOM 1681 N N . SER A 1 203 ? 1.474 -1.792 0.554 1.00 97.06 203 SER A N 1
ATOM 1682 C CA . SER A 1 203 ? 1.217 -0.487 1.171 1.00 97.06 203 SER A CA 1
ATOM 1683 C C . SER A 1 203 ? 1.906 -0.295 2.528 1.00 97.06 203 SER A C 1
ATOM 1685 O O . SER A 1 203 ? 1.838 0.789 3.105 1.00 97.06 203 SER A O 1
ATOM 1687 N N . ASP A 1 204 ? 2.553 -1.340 3.045 1.00 97.06 204 ASP A N 1
ATOM 1688 C CA . ASP A 1 204 ? 3.264 -1.363 4.320 1.00 97.06 204 ASP A CA 1
ATOM 1689 C C . ASP A 1 204 ? 4.549 -0.533 4.290 1.00 97.06 204 ASP A C 1
ATOM 1691 O O . ASP A 1 204 ? 5.359 -0.620 3.362 1.00 97.06 204 ASP A O 1
ATOM 1695 N N . ARG A 1 205 ? 4.750 0.286 5.322 1.00 97.00 205 ARG A N 1
ATOM 1696 C CA . ARG A 1 205 ? 5.943 1.122 5.496 1.00 97.00 205 ARG A CA 1
ATOM 1697 C C . ARG A 1 205 ? 6.338 1.189 6.965 1.00 97.00 205 ARG A C 1
ATOM 1699 O O . ARG A 1 205 ? 5.476 1.168 7.847 1.00 97.00 205 ARG A O 1
ATOM 1706 N N . ILE A 1 206 ? 7.641 1.321 7.208 1.00 97.00 206 ILE A N 1
ATOM 1707 C CA . ILE A 1 206 ? 8.168 1.704 8.519 1.00 97.00 206 ILE A CA 1
ATOM 1708 C C . ILE A 1 206 ? 8.140 3.229 8.624 1.00 97.00 206 ILE A C 1
ATOM 1710 O O . ILE A 1 206 ? 8.604 3.932 7.726 1.00 97.00 206 ILE A O 1
ATOM 1714 N N . TYR A 1 207 ? 7.636 3.743 9.742 1.00 96.62 207 TYR A N 1
ATOM 1715 C CA . TYR A 1 207 ? 7.721 5.153 10.108 1.00 96.62 207 TYR A CA 1
ATOM 1716 C C . TYR A 1 207 ? 8.484 5.306 11.416 1.00 96.62 207 TYR A C 1
ATOM 1718 O O . TYR A 1 207 ? 8.289 4.525 12.347 1.00 96.62 207 TYR A O 1
ATOM 1726 N N . LYS A 1 208 ? 9.312 6.348 11.499 1.00 95.69 208 LYS A N 1
ATOM 1727 C CA . LYS A 1 208 ? 10.000 6.759 12.724 1.00 95.69 208 LYS A CA 1
ATOM 1728 C C . LYS A 1 208 ? 9.368 8.033 13.272 1.00 95.69 208 LYS A C 1
ATOM 1730 O O . LYS A 1 208 ? 9.080 8.953 12.505 1.00 95.69 208 LYS A O 1
ATOM 1735 N N . GLY A 1 209 ? 9.175 8.089 14.586 1.00 94.38 209 GLY A N 1
ATOM 1736 C CA . GLY A 1 209 ? 8.731 9.296 15.275 1.00 94.38 209 GLY A CA 1
ATOM 1737 C C . GLY A 1 209 ? 9.861 10.316 15.359 1.00 94.38 209 GLY A C 1
ATOM 1738 O O . GLY A 1 209 ? 10.903 10.040 15.954 1.00 94.38 209 GLY A O 1
ATOM 1739 N N . VAL A 1 210 ? 9.665 11.497 14.777 1.00 93.62 210 VAL A N 1
ATOM 1740 C CA . VAL A 1 210 ? 10.636 12.599 14.817 1.00 93.62 210 VAL A CA 1
ATOM 1741 C C . VAL A 1 210 ? 9.951 13.842 15.364 1.00 93.62 210 VAL A C 1
ATOM 1743 O O . VAL A 1 210 ? 8.887 14.218 14.879 1.00 93.62 210 VAL A O 1
ATOM 1746 N N . ALA A 1 211 ? 10.544 14.475 16.375 1.00 92.25 211 ALA A N 1
ATOM 1747 C CA . ALA A 1 211 ? 10.007 15.709 16.931 1.00 92.25 211 ALA A CA 1
ATOM 1748 C C . ALA A 1 211 ? 10.154 16.875 15.937 1.00 92.25 211 ALA A C 1
ATOM 1750 O O . ALA A 1 211 ? 11.221 17.081 15.353 1.00 92.25 211 ALA A O 1
ATOM 1751 N N . ASP A 1 212 ? 9.084 17.648 15.750 1.00 88.38 212 ASP A N 1
ATOM 1752 C CA . ASP A 1 212 ? 9.131 18.930 15.050 1.00 88.38 212 ASP A CA 1
ATOM 1753 C C . ASP A 1 212 ? 9.707 20.047 15.940 1.00 88.38 212 ASP A C 1
ATOM 1755 O O . ASP A 1 212 ? 10.063 19.843 17.103 1.00 88.38 212 ASP A O 1
ATOM 1759 N N . CYS A 1 213 ? 9.796 21.267 15.403 1.00 88.38 213 CYS A N 1
ATOM 1760 C CA . CYS A 1 213 ? 10.348 22.417 16.125 1.00 88.38 213 CYS A CA 1
ATOM 1761 C C . CYS A 1 213 ? 9.525 22.871 17.347 1.00 88.38 213 CYS A C 1
ATOM 1763 O O . CYS A 1 213 ? 10.005 23.703 18.116 1.00 88.38 213 CYS A O 1
ATOM 1765 N N . VAL A 1 214 ? 8.308 22.351 17.529 1.00 88.94 214 VAL A N 1
ATOM 1766 C CA . VAL A 1 214 ? 7.397 22.665 18.640 1.00 88.94 214 VAL A CA 1
ATOM 1767 C C . VAL A 1 214 ? 7.226 21.453 19.576 1.00 88.94 214 VAL A C 1
ATOM 1769 O O . VAL A 1 214 ? 6.541 21.549 20.592 1.00 88.94 214 VAL A O 1
ATOM 1772 N N . GLY A 1 215 ? 7.890 20.329 19.284 1.00 83.69 215 GLY A N 1
ATOM 1773 C CA . GLY A 1 215 ? 7.875 19.106 20.086 1.00 83.69 215 GLY A CA 1
ATOM 1774 C C . GLY A 1 215 ? 6.767 18.109 19.731 1.00 83.69 215 GLY A C 1
ATOM 1775 O O . GLY A 1 215 ? 6.608 17.120 20.446 1.00 83.69 215 GLY A O 1
ATOM 1776 N N . ASN A 1 216 ? 6.006 18.319 18.650 1.00 85.31 216 ASN A N 1
ATOM 1777 C CA . ASN A 1 216 ? 5.054 17.309 18.181 1.00 85.31 216 ASN A CA 1
ATOM 1778 C C . ASN A 1 216 ? 5.803 16.174 17.484 1.00 85.31 216 ASN A C 1
ATOM 1780 O O . ASN A 1 216 ? 6.730 16.420 16.715 1.00 85.31 216 ASN A O 1
ATOM 1784 N N . ILE A 1 217 ? 5.371 14.932 17.694 1.00 89.62 217 ILE A N 1
ATOM 1785 C CA . ILE A 1 217 ? 5.959 13.781 17.006 1.00 89.62 217 ILE A CA 1
ATOM 1786 C C . ILE A 1 217 ? 5.327 13.640 15.621 1.00 89.62 217 ILE A C 1
ATOM 1788 O O . ILE A 1 217 ? 4.139 13.344 15.497 1.00 89.62 217 ILE A O 1
ATOM 1792 N N . LEU A 1 218 ? 6.135 13.837 14.581 1.00 87.25 218 LEU A N 1
ATOM 1793 C CA . LEU A 1 218 ? 5.759 13.638 13.188 1.00 87.25 218 LEU A CA 1
ATOM 1794 C C . LEU A 1 218 ? 6.208 12.255 12.688 1.00 87.25 218 LEU A C 1
ATOM 1796 O O . LEU A 1 218 ? 7.312 11.806 13.013 1.00 87.25 218 LEU A O 1
ATOM 1800 N N . PRO A 1 219 ? 5.388 11.581 11.864 1.00 86.00 219 PRO A N 1
ATOM 1801 C CA . PRO A 1 219 ? 5.790 10.363 11.178 1.00 86.00 219 PRO A CA 1
ATOM 1802 C C . PRO A 1 219 ? 6.731 10.679 10.019 1.00 86.00 219 PRO A C 1
ATOM 1804 O O . PRO A 1 219 ? 6.359 11.367 9.069 1.00 86.00 219 PRO A O 1
ATOM 1807 N N . VAL A 1 220 ? 7.928 10.102 10.046 1.00 93.31 220 VAL A N 1
ATOM 1808 C CA . VAL A 1 220 ? 8.852 10.140 8.909 1.00 93.31 220 VAL A CA 1
ATOM 1809 C C . VAL A 1 220 ? 8.969 8.740 8.328 1.00 93.31 220 VAL A C 1
ATOM 1811 O O . VAL A 1 220 ? 9.460 7.831 9.002 1.00 93.31 220 VAL A O 1
ATOM 1814 N N . SER A 1 221 ? 8.512 8.562 7.084 1.00 94.75 221 SER A N 1
ATOM 1815 C CA . SER A 1 221 ? 8.659 7.289 6.367 1.00 94.75 221 SER A CA 1
ATOM 1816 C C . SER A 1 221 ? 10.136 6.944 6.261 1.00 94.75 221 SER A C 1
ATOM 1818 O O . SER A 1 221 ? 10.943 7.772 5.838 1.00 94.75 221 SER A O 1
ATOM 1820 N N . GLN A 1 222 ? 10.485 5.726 6.646 1.00 95.38 222 GLN A N 1
ATOM 1821 C CA . GLN A 1 222 ? 11.824 5.192 6.470 1.00 95.38 222 GLN A CA 1
ATOM 1822 C C . GLN A 1 222 ? 11.928 4.528 5.100 1.00 95.38 222 GLN A C 1
ATOM 1824 O O . GLN A 1 222 ? 10.938 4.043 4.546 1.00 95.38 222 GLN A O 1
ATOM 1829 N N . ILE A 1 223 ? 13.137 4.532 4.546 1.00 93.00 223 ILE A N 1
ATOM 1830 C CA . ILE A 1 223 ? 13.463 3.657 3.426 1.00 93.00 223 ILE A CA 1
ATOM 1831 C C . ILE A 1 223 ? 13.437 2.209 3.929 1.00 93.00 223 ILE A C 1
ATOM 1833 O O . ILE A 1 223 ? 13.911 1.950 5.036 1.00 93.00 223 ILE A O 1
ATOM 1837 N N . ASP A 1 224 ? 12.893 1.280 3.138 1.00 92.81 224 ASP A N 1
ATOM 1838 C CA . ASP A 1 224 ? 12.989 -0.140 3.483 1.00 92.81 224 ASP A CA 1
ATOM 1839 C C . ASP A 1 224 ? 14.469 -0.529 3.617 1.00 92.81 224 ASP A C 1
ATOM 1841 O O . ASP A 1 224 ? 15.296 -0.161 2.777 1.00 92.81 224 ASP A O 1
ATOM 1845 N N . GLU A 1 225 ? 14.822 -1.250 4.680 1.00 92.12 225 GLU A N 1
ATOM 1846 C CA . GLU A 1 225 ? 16.223 -1.435 5.057 1.00 92.12 225 GLU A CA 1
ATOM 1847 C C . GLU A 1 225 ? 17.041 -2.180 3.998 1.00 92.12 225 GLU A C 1
ATOM 1849 O O . GLU A 1 225 ? 18.172 -1.786 3.706 1.00 92.12 225 GLU A O 1
ATOM 1854 N N . PHE A 1 226 ? 16.446 -3.172 3.336 1.00 89.69 226 PHE A N 1
ATOM 1855 C CA . PHE A 1 226 ? 17.096 -3.903 2.249 1.00 89.69 226 PHE A CA 1
ATOM 1856 C C . PHE A 1 226 ? 17.529 -2.994 1.084 1.00 89.69 226 PHE A C 1
ATOM 1858 O O . PHE A 1 226 ? 18.516 -3.284 0.416 1.00 89.69 226 PHE A O 1
ATOM 1865 N N . LYS A 1 227 ? 16.884 -1.837 0.868 1.00 91.50 227 LYS A N 1
ATOM 1866 C CA . LYS A 1 227 ? 17.269 -0.891 -0.199 1.00 91.50 227 LYS A CA 1
ATOM 1867 C C . LYS A 1 227 ? 18.581 -0.156 0.087 1.00 91.50 227 LYS A C 1
ATOM 1869 O O . LYS A 1 227 ? 19.102 0.512 -0.805 1.00 91.50 227 LYS A O 1
ATOM 1874 N N . LYS A 1 228 ? 19.126 -0.257 1.306 1.00 90.75 228 LYS A N 1
ATOM 1875 C CA . LYS A 1 228 ? 20.463 0.262 1.644 1.00 90.75 228 LYS A CA 1
ATOM 1876 C C . LYS A 1 228 ? 21.581 -0.550 0.972 1.00 90.75 228 LYS A C 1
ATOM 1878 O O . LYS A 1 228 ? 22.693 -0.044 0.839 1.00 90.75 228 LYS A O 1
ATOM 1883 N N . TYR A 1 229 ? 21.290 -1.776 0.533 1.00 88.94 229 TYR A N 1
ATOM 1884 C CA . TYR A 1 229 ? 22.251 -2.693 -0.075 1.00 88.94 229 TYR A CA 1
ATOM 1885 C C . TYR A 1 229 ? 22.146 -2.626 -1.603 1.00 88.94 229 TYR A C 1
ATOM 1887 O O . TYR A 1 229 ? 21.091 -2.938 -2.138 1.00 88.94 229 TYR A O 1
ATOM 1895 N N . PRO A 1 230 ? 23.200 -2.253 -2.352 1.00 85.06 230 PRO A N 1
ATOM 1896 C CA . PRO A 1 230 ? 23.102 -2.041 -3.802 1.00 85.06 230 PRO A CA 1
ATOM 1897 C C . PRO A 1 230 ? 22.615 -3.242 -4.628 1.00 85.06 230 PRO A C 1
ATOM 1899 O O . PRO A 1 230 ? 22.025 -3.039 -5.690 1.00 85.06 230 PRO A O 1
ATOM 1902 N N . GLU A 1 231 ? 22.860 -4.470 -4.163 1.00 84.50 231 GLU A N 1
ATOM 1903 C CA . GLU A 1 231 ? 22.535 -5.711 -4.883 1.00 84.50 231 GLU A CA 1
ATOM 1904 C C . GLU A 1 231 ? 21.217 -6.360 -4.426 1.00 84.50 231 GLU A C 1
ATOM 1906 O O . GLU A 1 231 ? 20.885 -7.454 -4.873 1.00 84.50 231 GLU A O 1
ATOM 1911 N N . TYR A 1 232 ? 20.404 -5.671 -3.612 1.00 89.50 232 TYR A N 1
ATOM 1912 C CA . TYR A 1 232 ? 19.153 -6.218 -3.063 1.00 89.50 232 TYR A CA 1
ATOM 1913 C C . TYR A 1 232 ? 18.157 -6.742 -4.107 1.00 89.50 232 TYR A C 1
ATOM 1915 O O . TYR A 1 232 ? 17.311 -7.574 -3.803 1.00 89.50 232 TYR A O 1
ATOM 1923 N N . ARG A 1 233 ? 18.248 -6.244 -5.344 1.00 87.38 233 ARG A N 1
ATOM 1924 C CA . ARG A 1 233 ? 17.397 -6.660 -6.467 1.00 87.38 233 ARG A CA 1
ATOM 1925 C C . ARG A 1 233 ? 17.883 -7.915 -7.190 1.00 87.38 233 ARG A C 1
ATOM 1927 O O . ARG A 1 233 ? 17.181 -8.407 -8.068 1.00 87.38 233 ARG A O 1
ATOM 1934 N N . LYS A 1 234 ? 19.103 -8.375 -6.913 1.00 83.50 234 LYS A N 1
ATOM 1935 C CA . LYS A 1 234 ? 19.745 -9.484 -7.631 1.00 83.50 234 LYS A CA 1
ATOM 1936 C C . LYS A 1 234 ? 20.189 -10.614 -6.722 1.00 83.50 234 LYS A C 1
ATOM 1938 O O . LYS A 1 234 ? 20.134 -11.763 -7.138 1.00 83.50 234 LYS A O 1
ATOM 1943 N N . GLU A 1 235 ? 20.682 -10.273 -5.541 1.00 85.38 235 GLU A N 1
ATOM 1944 C CA . GLU A 1 235 ? 21.447 -11.186 -4.694 1.00 85.38 235 GLU A CA 1
ATOM 1945 C C . GLU A 1 235 ? 21.012 -11.047 -3.237 1.00 85.38 235 GLU A C 1
ATOM 1947 O O . GLU A 1 235 ? 21.848 -10.950 -2.351 1.00 85.38 235 GLU A O 1
ATOM 1952 N N . MET A 1 236 ? 19.702 -10.986 -2.989 1.00 90.31 236 MET A N 1
ATOM 1953 C CA . MET A 1 236 ? 19.146 -11.062 -1.640 1.00 90.31 236 MET A CA 1
ATOM 1954 C C . MET A 1 236 ? 18.505 -12.431 -1.450 1.00 90.31 236 MET A C 1
ATOM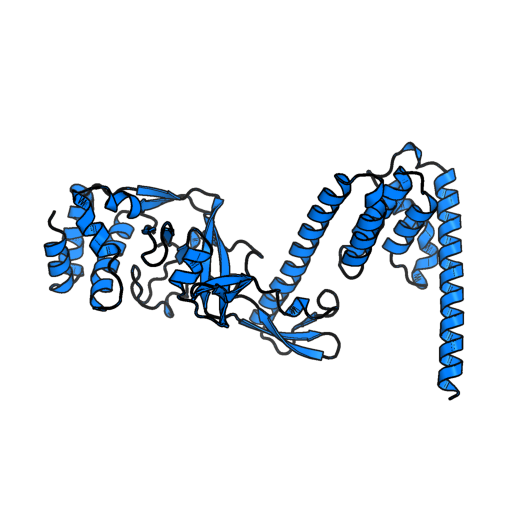 1956 O O . MET A 1 236 ? 17.624 -12.804 -2.220 1.00 90.31 236 MET A O 1
ATOM 1960 N N . TYR A 1 237 ? 18.918 -13.154 -0.413 1.00 89.25 237 TYR A N 1
ATOM 1961 C CA . TYR A 1 237 ? 18.402 -14.489 -0.111 1.00 89.25 237 TYR A CA 1
ATOM 1962 C C . TYR A 1 237 ? 18.045 -14.605 1.367 1.00 89.25 237 TYR A C 1
ATOM 1964 O O . TYR A 1 237 ? 18.811 -14.155 2.216 1.00 89.25 237 TYR A O 1
ATOM 1972 N N . SER A 1 238 ? 16.923 -15.242 1.695 1.00 90.00 238 SER A N 1
ATOM 1973 C CA . SER A 1 238 ? 16.639 -15.653 3.075 1.00 90.00 238 SER A CA 1
ATOM 1974 C C . SER A 1 238 ? 17.539 -16.818 3.490 1.00 90.00 238 SER A C 1
ATOM 1976 O O . SER A 1 238 ? 17.792 -17.719 2.685 1.00 90.00 238 SER A O 1
ATOM 1978 N N . PHE A 1 239 ? 17.970 -16.866 4.753 1.00 83.62 239 PHE A N 1
ATOM 1979 C CA . PHE A 1 239 ? 18.738 -18.000 5.277 1.00 83.62 239 PHE A CA 1
ATOM 1980 C C . PHE A 1 239 ? 18.310 -18.396 6.692 1.00 83.62 239 PHE A C 1
ATOM 1982 O O . PHE A 1 239 ? 18.036 -17.560 7.549 1.00 83.62 239 PHE A O 1
ATOM 1989 N N . GLY A 1 240 ? 18.310 -19.706 6.962 1.00 78.44 240 GLY A N 1
ATOM 1990 C CA . GLY A 1 240 ? 18.011 -20.241 8.296 1.00 78.44 240 GLY A CA 1
ATOM 1991 C C . GLY A 1 240 ? 16.594 -19.935 8.798 1.00 78.44 240 GLY A C 1
ATOM 1992 O O . GLY A 1 240 ? 16.369 -19.947 10.010 1.00 78.44 240 GLY A O 1
ATOM 1993 N N . ASP A 1 241 ? 15.671 -19.653 7.879 1.00 77.06 241 ASP A N 1
ATOM 1994 C CA . ASP A 1 241 ? 14.302 -19.230 8.151 1.00 77.06 241 ASP A CA 1
ATOM 1995 C C . ASP A 1 241 ? 13.312 -20.410 8.126 1.00 77.06 241 ASP A C 1
ATOM 1997 O O . ASP A 1 241 ? 13.595 -21.488 7.603 1.00 77.06 241 ASP A O 1
ATOM 2001 N N . THR A 1 242 ? 12.153 -20.234 8.769 1.00 83.50 242 THR A N 1
ATOM 2002 C CA . THR A 1 242 ? 11.063 -21.225 8.742 1.00 83.50 242 THR A CA 1
ATOM 2003 C C . THR A 1 242 ? 10.265 -21.112 7.437 1.00 83.50 242 THR A C 1
ATOM 2005 O O . THR A 1 242 ? 10.311 -20.057 6.806 1.00 83.50 242 THR A O 1
ATOM 2008 N N . PRO A 1 243 ? 9.459 -22.120 7.046 1.00 83.69 243 PRO A N 1
ATOM 2009 C CA . PRO A 1 243 ? 8.603 -22.019 5.858 1.00 83.69 243 PRO A CA 1
ATOM 2010 C C . PRO A 1 243 ? 7.683 -20.785 5.858 1.00 83.69 243 PRO A C 1
ATOM 2012 O O . PRO A 1 243 ? 7.444 -20.178 4.819 1.00 83.69 243 PRO A O 1
ATOM 2015 N N . GLU A 1 244 ? 7.188 -20.366 7.027 1.00 79.19 244 GLU A N 1
ATOM 2016 C CA . GLU A 1 244 ? 6.398 -19.136 7.156 1.00 79.19 244 GLU A CA 1
ATOM 2017 C C . GLU A 1 244 ? 7.229 -17.880 6.860 1.00 79.19 244 GLU A C 1
ATOM 2019 O O . GLU A 1 244 ? 6.721 -16.926 6.269 1.00 79.19 244 GLU A O 1
ATOM 2024 N N . LYS A 1 245 ? 8.506 -17.874 7.261 1.00 82.00 245 LYS A N 1
ATOM 2025 C CA . LYS A 1 245 ? 9.431 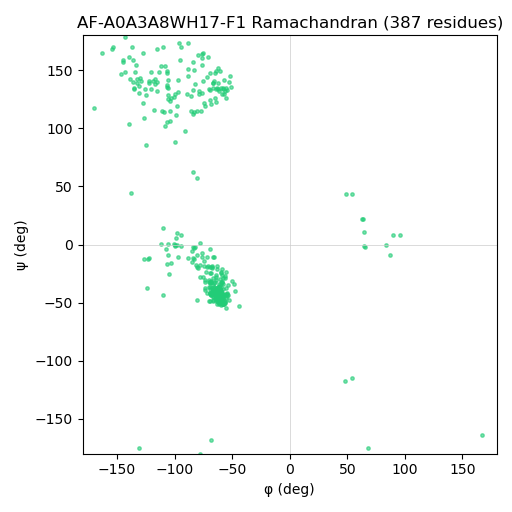-16.783 6.948 1.00 82.00 245 LYS A CA 1
ATOM 2026 C C . LYS A 1 245 ? 9.880 -16.795 5.487 1.00 82.00 245 LYS A C 1
ATOM 2028 O O . LYS A 1 245 ? 10.066 -15.718 4.935 1.00 82.00 245 LYS A O 1
ATOM 2033 N N . GLU A 1 246 ? 9.957 -17.956 4.840 1.00 84.56 246 GLU A N 1
ATOM 2034 C CA . GLU A 1 246 ? 10.181 -18.054 3.390 1.00 84.56 246 GLU A CA 1
ATOM 2035 C C . GLU A 1 246 ? 9.013 -17.433 2.596 1.00 84.56 246 GLU A C 1
ATOM 2037 O O . GLU A 1 246 ? 9.246 -16.604 1.719 1.00 84.56 246 GLU A O 1
ATOM 2042 N N . GLU A 1 247 ? 7.749 -17.721 2.948 1.00 87.50 247 GLU A N 1
ATOM 2043 C CA . GLU A 1 247 ? 6.579 -17.074 2.308 1.00 87.50 247 GLU A CA 1
ATOM 2044 C C . GLU A 1 247 ? 6.574 -15.547 2.535 1.00 87.50 247 GLU A C 1
ATOM 2046 O O . GLU A 1 247 ? 6.185 -14.745 1.677 1.00 87.50 247 GLU A O 1
ATOM 2051 N N . ALA A 1 248 ? 6.994 -15.123 3.725 1.00 87.81 248 ALA A N 1
ATOM 2052 C CA . ALA A 1 248 ? 7.140 -13.717 4.067 1.00 87.81 248 ALA A CA 1
ATOM 2053 C C . ALA A 1 248 ? 8.302 -13.049 3.305 1.00 87.81 248 ALA A C 1
ATOM 2055 O O . ALA A 1 248 ? 8.187 -11.881 2.935 1.00 87.81 248 ALA A O 1
ATOM 2056 N N . PHE A 1 249 ? 9.377 -13.776 3.005 1.00 90.88 249 PHE A N 1
ATOM 2057 C CA . PHE A 1 249 ? 10.465 -13.294 2.159 1.00 90.88 249 PHE A CA 1
ATOM 2058 C C . PHE A 1 249 ? 10.023 -13.140 0.697 1.00 90.88 249 PHE A C 1
ATOM 2060 O O . PHE A 1 249 ? 10.258 -12.091 0.099 1.00 90.88 249 PHE A O 1
ATOM 2067 N N . GLU A 1 250 ? 9.261 -14.098 0.160 1.00 92.38 250 GLU A N 1
ATOM 2068 C CA . GLU A 1 250 ? 8.675 -14.000 -1.187 1.00 92.38 250 GLU A CA 1
ATOM 2069 C C . GLU A 1 250 ? 7.777 -12.752 -1.323 1.00 92.38 250 GLU A C 1
ATOM 2071 O O . GLU A 1 250 ? 7.707 -12.104 -2.371 1.00 92.38 250 GLU A O 1
ATOM 2076 N N . TYR A 1 251 ? 7.091 -12.353 -0.246 1.00 94.56 251 TYR A N 1
ATOM 2077 C CA . TYR A 1 251 ? 6.348 -11.093 -0.220 1.00 94.56 251 TYR A CA 1
ATOM 2078 C C . TYR A 1 251 ? 7.255 -9.868 -0.414 1.00 94.56 251 TYR A C 1
ATOM 2080 O O . TYR A 1 251 ? 6.870 -8.946 -1.135 1.00 94.56 251 TYR A O 1
ATOM 2088 N N . ILE A 1 252 ? 8.443 -9.853 0.197 1.00 93.25 252 ILE A N 1
ATOM 2089 C CA . ILE A 1 252 ? 9.419 -8.764 0.055 1.00 93.25 252 ILE A CA 1
ATOM 2090 C C . ILE A 1 252 ? 9.942 -8.711 -1.384 1.00 93.25 252 ILE A C 1
ATOM 2092 O O . ILE A 1 252 ? 9.973 -7.635 -1.978 1.00 93.25 252 ILE A O 1
ATOM 2096 N N . GLU A 1 253 ? 10.284 -9.854 -1.980 1.00 92.81 253 GLU A N 1
ATOM 2097 C CA . GLU A 1 253 ? 10.718 -9.918 -3.383 1.00 92.81 253 GLU A CA 1
ATOM 2098 C C . GLU A 1 253 ? 9.634 -9.394 -4.334 1.00 92.81 253 GLU A C 1
ATOM 2100 O O . GLU A 1 253 ? 9.887 -8.542 -5.190 1.00 92.81 253 GLU A O 1
ATOM 2105 N N . ASN A 1 254 ? 8.388 -9.823 -4.130 1.00 95.56 254 ASN A N 1
ATOM 2106 C CA . ASN A 1 254 ? 7.262 -9.344 -4.921 1.00 95.56 254 ASN A CA 1
ATOM 2107 C C . ASN A 1 254 ? 6.967 -7.850 -4.690 1.00 95.56 254 ASN A C 1
ATOM 2109 O O . ASN A 1 254 ? 6.577 -7.156 -5.632 1.00 95.56 254 ASN A O 1
ATOM 2113 N N . LYS A 1 255 ? 7.187 -7.331 -3.472 1.00 95.44 255 LYS A N 1
ATOM 2114 C CA . LYS A 1 255 ? 7.103 -5.893 -3.165 1.00 95.44 255 LYS A CA 1
ATOM 2115 C C . LYS A 1 255 ? 8.127 -5.105 -3.976 1.00 95.44 255 LYS A C 1
ATOM 2117 O O . LYS A 1 255 ? 7.767 -4.094 -4.573 1.00 95.44 255 LYS A O 1
ATOM 2122 N N . ILE A 1 256 ? 9.373 -5.579 -4.036 1.00 94.31 256 ILE A N 1
ATOM 2123 C CA . ILE A 1 256 ? 10.445 -4.951 -4.820 1.00 94.31 256 ILE A CA 1
ATOM 2124 C C . ILE A 1 256 ? 10.051 -4.879 -6.297 1.00 94.31 256 ILE A C 1
ATOM 2126 O O . ILE A 1 256 ? 10.119 -3.809 -6.897 1.00 94.31 256 ILE A O 1
ATOM 2130 N N . ILE A 1 257 ? 9.575 -5.993 -6.862 1.00 95.25 257 ILE A N 1
ATOM 2131 C CA . ILE A 1 257 ? 9.117 -6.055 -8.256 1.00 95.25 257 ILE A CA 1
ATOM 2132 C C . ILE A 1 257 ? 7.972 -5.068 -8.495 1.00 95.25 257 ILE A C 1
ATOM 2134 O O . ILE A 1 257 ? 8.008 -4.309 -9.462 1.00 95.25 257 ILE A O 1
ATOM 2138 N N . PHE A 1 258 ? 6.966 -5.054 -7.617 1.00 96.50 258 PHE A N 1
ATOM 2139 C CA . PHE A 1 258 ? 5.818 -4.156 -7.728 1.00 96.50 258 PHE A CA 1
ATOM 2140 C C . PHE A 1 258 ? 6.232 -2.679 -7.722 1.00 96.50 258 PHE A C 1
ATOM 2142 O O . PHE A 1 258 ? 5.761 -1.898 -8.549 1.00 96.50 258 PHE A O 1
ATOM 2149 N N . GLU A 1 259 ? 7.120 -2.292 -6.808 1.00 94.69 259 GLU A N 1
ATOM 2150 C CA . GLU A 1 259 ? 7.594 -0.913 -6.695 1.00 94.69 259 GLU A CA 1
ATOM 2151 C C . GLU A 1 259 ? 8.477 -0.503 -7.878 1.00 94.69 259 GLU A C 1
ATOM 2153 O O . GLU A 1 259 ? 8.340 0.614 -8.375 1.00 94.69 259 GLU A O 1
ATOM 2158 N N . ASP A 1 260 ? 9.321 -1.407 -8.380 1.00 95.12 260 ASP A N 1
ATOM 2159 C CA . ASP A 1 260 ? 10.119 -1.176 -9.585 1.00 95.12 260 ASP A CA 1
ATOM 2160 C C . ASP A 1 260 ? 9.230 -0.958 -10.825 1.00 95.12 260 ASP A C 1
ATOM 2162 O O . ASP A 1 260 ? 9.522 -0.087 -11.645 1.00 95.12 260 ASP A O 1
ATOM 2166 N N . GLU A 1 261 ? 8.129 -1.707 -10.963 1.00 97.25 261 GLU A N 1
ATOM 2167 C CA . GLU A 1 261 ? 7.152 -1.524 -12.051 1.00 97.25 261 GLU A CA 1
ATOM 2168 C C . GLU A 1 261 ? 6.429 -0.171 -11.953 1.00 97.25 261 GLU A C 1
ATOM 2170 O O . GLU A 1 261 ? 6.297 0.527 -12.959 1.00 97.25 261 GLU A O 1
ATOM 2175 N N . GLN A 1 262 ? 6.006 0.241 -10.750 1.00 96.69 262 GLN A N 1
ATOM 2176 C CA . GLN A 1 262 ? 5.397 1.563 -10.545 1.00 96.69 262 GLN A CA 1
ATOM 2177 C C . GLN A 1 262 ? 6.372 2.696 -10.888 1.00 96.69 262 GLN A C 1
ATOM 2179 O O . GLN A 1 262 ? 6.025 3.604 -11.644 1.00 96.69 262 GLN A O 1
ATOM 2184 N N . GLU A 1 263 ? 7.611 2.611 -10.399 1.00 96.19 263 GLU A N 1
ATOM 2185 C CA . GLU A 1 263 ? 8.655 3.599 -10.685 1.00 96.19 263 GLU A CA 1
ATOM 2186 C C . GLU A 1 263 ? 8.966 3.671 -12.190 1.00 96.19 263 GLU A C 1
ATOM 2188 O O . GLU A 1 263 ? 9.225 4.749 -12.733 1.00 96.19 263 GLU A O 1
ATOM 2193 N N . TYR A 1 264 ? 8.928 2.535 -12.893 1.00 97.94 264 TYR A N 1
ATOM 2194 C CA . TYR A 1 264 ? 9.122 2.490 -14.341 1.00 97.94 264 TYR A CA 1
ATOM 2195 C C . TYR A 1 264 ? 8.028 3.263 -15.067 1.00 97.94 264 TYR A C 1
ATOM 2197 O O . TYR A 1 264 ? 8.336 4.140 -15.879 1.00 97.94 264 TYR A O 1
ATOM 2205 N N . ASP A 1 265 ? 6.765 2.981 -14.753 1.00 97.56 265 ASP A N 1
ATOM 2206 C CA . ASP A 1 265 ? 5.621 3.641 -15.379 1.00 97.56 265 ASP A CA 1
ATOM 2207 C C . ASP A 1 265 ? 5.585 5.145 -15.058 1.00 97.56 265 ASP A C 1
ATOM 2209 O O . ASP A 1 265 ? 5.305 5.966 -15.939 1.00 97.56 265 ASP A O 1
ATOM 2213 N N . ASP A 1 266 ? 5.919 5.535 -13.827 1.00 97.44 266 ASP A N 1
ATOM 2214 C CA . ASP A 1 266 ? 6.024 6.937 -13.408 1.00 97.44 266 ASP A CA 1
ATOM 2215 C C . ASP A 1 266 ? 7.105 7.685 -14.185 1.00 97.44 266 ASP A C 1
ATOM 2217 O O . ASP A 1 266 ? 6.853 8.761 -14.741 1.00 97.44 266 ASP A O 1
ATOM 2221 N N . ARG A 1 267 ? 8.299 7.096 -14.305 1.00 97.31 267 ARG A N 1
ATOM 2222 C CA . ARG A 1 267 ? 9.400 7.699 -15.063 1.00 97.31 267 ARG A CA 1
ATOM 2223 C C . ARG A 1 267 ? 9.110 7.761 -16.554 1.00 97.31 267 ARG A C 1
ATOM 2225 O O . ARG A 1 267 ? 9.426 8.773 -17.173 1.00 97.31 267 ARG A O 1
ATOM 2232 N N . VAL A 1 268 ? 8.483 6.737 -17.136 1.00 96.62 268 VAL A N 1
ATOM 2233 C CA . VAL A 1 268 ? 8.043 6.774 -18.540 1.00 96.62 268 VAL A CA 1
ATOM 2234 C C . VAL A 1 268 ? 7.068 7.929 -18.751 1.00 96.62 268 VAL A C 1
ATOM 2236 O O . VAL A 1 268 ? 7.281 8.750 -19.644 1.00 96.62 268 VAL A O 1
ATOM 2239 N N . ARG A 1 269 ? 6.040 8.056 -17.901 1.00 96.25 269 ARG A N 1
ATOM 2240 C CA . ARG A 1 269 ? 5.082 9.173 -17.963 1.00 96.25 269 ARG A CA 1
ATOM 2241 C C . ARG A 1 269 ? 5.768 10.526 -17.819 1.00 96.25 269 ARG A C 1
ATOM 2243 O O . ARG A 1 269 ? 5.424 11.456 -18.545 1.00 96.25 269 ARG A O 1
ATOM 2250 N N . MET A 1 270 ? 6.736 10.647 -16.914 1.00 95.50 270 MET A N 1
ATOM 2251 C CA . MET A 1 270 ? 7.521 11.869 -16.753 1.00 95.50 270 MET A CA 1
ATOM 2252 C C . MET A 1 270 ? 8.294 12.199 -18.035 1.00 95.50 270 MET A C 1
ATOM 2254 O O . MET A 1 270 ? 8.165 13.306 -18.550 1.00 95.50 270 MET A O 1
ATOM 2258 N N . ILE A 1 271 ? 9.040 11.235 -18.585 1.00 95.75 271 ILE A N 1
ATOM 2259 C CA . ILE A 1 271 ? 9.880 11.419 -19.777 1.00 95.75 271 ILE A CA 1
ATOM 2260 C C . ILE A 1 271 ? 9.050 11.833 -20.991 1.00 95.75 271 ILE A C 1
ATOM 2262 O O . ILE A 1 271 ? 9.438 12.752 -21.709 1.00 95.75 271 ILE A O 1
ATOM 2266 N N . LEU A 1 272 ? 7.887 11.208 -21.198 1.00 92.12 272 LEU A N 1
ATOM 2267 C CA . LEU A 1 272 ? 6.988 11.537 -22.309 1.00 92.12 272 LEU A CA 1
ATOM 2268 C C . LEU A 1 272 ? 6.431 12.971 -22.242 1.00 92.12 272 LEU A C 1
ATOM 2270 O O . LEU A 1 272 ? 5.976 13.487 -23.259 1.00 92.12 272 LEU A O 1
ATOM 2274 N N . ASN A 1 273 ? 6.485 13.620 -21.075 1.00 93.19 273 ASN A N 1
ATOM 2275 C CA . ASN A 1 273 ? 6.043 15.000 -20.871 1.00 93.19 273 ASN A CA 1
ATOM 2276 C C . ASN A 1 273 ? 7.194 16.029 -20.868 1.00 93.19 273 ASN A C 1
ATOM 2278 O O . ASN A 1 273 ? 6.936 17.227 -20.720 1.00 93.19 273 ASN A O 1
ATOM 2282 N N . LEU A 1 274 ? 8.454 15.600 -21.014 1.00 93.00 274 LEU A N 1
ATOM 2283 C CA . LEU A 1 274 ? 9.609 16.504 -21.032 1.00 93.00 274 LEU A CA 1
ATOM 2284 C C . LEU A 1 274 ? 9.752 17.249 -22.366 1.00 93.00 274 LEU A C 1
ATOM 2286 O O . LEU A 1 274 ? 9.256 16.837 -23.414 1.00 93.00 274 LEU A O 1
ATOM 2290 N N . LYS A 1 275 ? 10.493 18.361 -22.331 1.00 84.50 275 LYS A N 1
ATOM 2291 C CA . LYS A 1 275 ? 10.909 19.093 -23.535 1.00 84.50 275 LYS A CA 1
ATOM 2292 C C . LYS A 1 275 ? 12.166 18.460 -24.134 1.00 84.50 275 LYS A C 1
ATOM 2294 O O . LYS A 1 275 ? 13.033 17.989 -23.404 1.00 84.50 275 LYS A O 1
ATOM 2299 N N . ASN A 1 276 ? 12.328 18.560 -25.457 1.00 77.50 276 ASN A N 1
ATOM 2300 C CA . ASN A 1 276 ? 13.402 17.897 -26.215 1.00 77.50 276 ASN A CA 1
ATOM 2301 C C . ASN A 1 276 ? 14.826 18.045 -25.645 1.00 77.50 276 ASN A C 1
ATOM 2303 O O . ASN A 1 276 ? 15.610 17.112 -25.764 1.00 77.50 276 ASN A O 1
ATOM 2307 N N . ALA A 1 277 ? 15.174 19.181 -25.030 1.00 78.06 277 ALA A N 1
ATOM 2308 C CA . ALA A 1 277 ? 16.523 19.418 -24.507 1.00 78.06 277 ALA A CA 1
ATOM 2309 C C . ALA A 1 277 ? 16.878 18.583 -23.256 1.00 78.06 277 ALA A C 1
ATOM 2311 O O . ALA A 1 277 ? 18.056 18.442 -22.944 1.00 78.06 277 ALA A O 1
ATOM 2312 N N . GLU A 1 278 ? 15.887 18.036 -22.546 1.00 87.06 278 GLU A N 1
ATOM 2313 C CA . GLU A 1 278 ? 16.072 17.324 -21.269 1.00 87.06 278 GLU A CA 1
ATOM 2314 C C . GLU A 1 278 ? 15.912 15.801 -21.410 1.00 87.06 278 GLU A C 1
ATOM 2316 O O . GLU A 1 278 ? 16.355 15.043 -20.545 1.00 87.06 278 GLU A O 1
ATOM 2321 N N . ILE A 1 279 ? 15.310 15.340 -22.514 1.00 92.56 279 ILE A N 1
ATOM 2322 C CA . ILE A 1 279 ? 14.898 13.941 -22.687 1.00 92.56 279 ILE A CA 1
ATOM 2323 C C . ILE A 1 279 ? 16.092 12.981 -22.683 1.00 92.56 279 ILE A C 1
ATOM 2325 O O . ILE A 1 279 ? 16.023 11.938 -22.039 1.00 92.56 279 ILE A O 1
ATOM 2329 N N . ASP A 1 280 ? 17.197 13.315 -23.353 1.00 91.00 280 ASP A N 1
ATOM 2330 C CA . ASP A 1 280 ? 18.348 12.405 -23.433 1.00 91.00 280 ASP A CA 1
ATOM 2331 C C . ASP A 1 280 ? 18.988 12.141 -22.063 1.00 91.00 280 ASP A C 1
ATOM 2333 O O . ASP A 1 280 ? 19.367 11.002 -21.775 1.00 91.00 280 ASP A O 1
ATOM 2337 N N . ASN A 1 281 ? 19.069 13.159 -21.199 1.00 93.44 281 ASN A N 1
ATOM 2338 C CA . ASN A 1 281 ? 19.571 12.993 -19.834 1.00 93.44 281 ASN A CA 1
ATOM 2339 C C . ASN A 1 281 ? 18.623 12.115 -19.015 1.00 93.44 281 ASN A C 1
ATOM 2341 O O . ASN A 1 281 ? 19.064 11.123 -18.437 1.00 93.44 281 ASN A O 1
ATOM 2345 N N . ALA A 1 282 ? 17.319 12.402 -19.060 1.00 95.81 282 ALA A N 1
ATOM 2346 C CA . ALA A 1 282 ? 16.316 11.614 -18.350 1.00 95.81 282 ALA A CA 1
ATOM 2347 C C . ALA A 1 282 ? 16.284 10.147 -18.819 1.00 95.81 282 ALA A C 1
ATOM 2349 O O . ALA A 1 282 ? 16.173 9.235 -18.004 1.00 95.81 282 ALA A O 1
ATOM 2350 N N . LEU A 1 283 ? 16.449 9.891 -20.121 1.00 96.75 283 LEU A N 1
ATOM 2351 C CA . LEU A 1 283 ? 16.556 8.540 -20.677 1.00 96.75 283 LEU A CA 1
ATOM 2352 C C . LEU A 1 283 ? 17.831 7.813 -20.232 1.00 96.75 283 LEU A C 1
ATOM 2354 O O . LEU A 1 283 ? 17.818 6.591 -20.071 1.00 96.75 283 LEU A O 1
ATOM 2358 N N . ASN A 1 284 ? 18.945 8.528 -20.064 1.00 95.81 284 ASN A N 1
ATOM 2359 C CA . ASN A 1 284 ? 20.180 7.937 -19.557 1.00 95.81 284 ASN A CA 1
ATOM 2360 C C . ASN A 1 284 ? 20.047 7.546 -18.085 1.00 95.81 284 ASN A C 1
ATOM 2362 O O . ASN A 1 284 ? 20.328 6.393 -17.761 1.00 95.81 284 ASN A O 1
ATOM 2366 N N . GLU A 1 285 ? 19.539 8.450 -17.246 1.00 96.69 285 GLU A N 1
ATOM 2367 C CA . GLU A 1 285 ? 19.246 8.177 -15.834 1.00 96.69 285 GLU A CA 1
ATOM 2368 C C . GLU A 1 285 ? 18.232 7.036 -15.678 1.00 96.69 285 GLU A C 1
ATOM 2370 O O . GLU A 1 285 ? 18.393 6.163 -14.830 1.00 96.69 285 GLU A O 1
ATOM 2375 N N . PHE A 1 286 ? 17.210 6.990 -16.537 1.00 97.38 286 PHE A N 1
ATOM 2376 C CA . PHE A 1 286 ? 16.213 5.921 -16.561 1.00 97.38 286 PHE A CA 1
ATOM 2377 C C . PHE A 1 286 ? 16.838 4.547 -16.816 1.00 97.38 286 PHE A C 1
ATOM 2379 O O . PHE A 1 286 ? 16.594 3.596 -16.075 1.00 97.38 286 PHE A O 1
ATOM 2386 N N . VAL A 1 287 ? 17.679 4.430 -17.845 1.00 97.44 287 VAL A N 1
ATOM 2387 C CA . VAL A 1 287 ? 18.367 3.168 -18.142 1.00 97.44 287 VAL A CA 1
ATOM 2388 C C . VAL A 1 287 ? 19.352 2.794 -17.038 1.00 97.44 287 VAL A C 1
ATOM 2390 O O . VAL A 1 287 ? 19.450 1.616 -16.701 1.00 97.44 287 VAL A O 1
ATOM 2393 N N . GLU A 1 288 ? 20.069 3.766 -16.473 1.00 95.12 288 GLU A N 1
ATOM 2394 C CA . GLU A 1 288 ? 20.990 3.536 -15.358 1.00 95.12 288 GLU A CA 1
ATOM 2395 C C . GLU A 1 288 ? 20.255 2.975 -14.137 1.00 95.12 288 GLU A C 1
ATOM 2397 O O . GLU A 1 288 ? 20.651 1.925 -13.623 1.00 95.12 288 GLU A O 1
ATOM 2402 N N . TYR A 1 289 ? 19.135 3.594 -13.755 1.00 93.81 289 TYR A N 1
ATOM 2403 C CA . TYR A 1 289 ? 18.291 3.156 -12.646 1.00 93.81 289 TYR A CA 1
ATOM 2404 C C . TYR A 1 289 ? 17.831 1.701 -12.818 1.00 93.81 289 TYR A C 1
ATOM 2406 O O . TYR A 1 289 ? 18.019 0.870 -11.930 1.00 93.81 289 TYR A O 1
ATOM 2414 N N . PHE A 1 290 ? 17.295 1.355 -13.994 1.00 95.12 290 PHE A N 1
ATOM 2415 C CA . PHE A 1 290 ? 16.766 0.012 -14.251 1.00 95.12 290 PHE A CA 1
ATOM 2416 C C . PHE A 1 290 ? 17.826 -1.017 -14.663 1.00 95.12 290 PHE A C 1
ATOM 2418 O O . PHE A 1 290 ? 17.506 -2.198 -14.817 1.00 95.12 290 PHE A O 1
ATOM 2425 N N . SER A 1 291 ? 19.093 -0.619 -14.817 1.00 91.12 291 SER A N 1
ATOM 2426 C CA . SER A 1 291 ? 20.165 -1.478 -15.344 1.00 91.12 291 SER A CA 1
ATOM 2427 C C . SER A 1 291 ? 20.419 -2.746 -14.519 1.00 91.12 291 SER A C 1
ATOM 2429 O O . SER A 1 291 ? 20.903 -3.745 -15.059 1.00 91.12 291 SER A O 1
ATOM 2431 N N . LYS A 1 292 ? 20.074 -2.719 -13.226 1.00 86.88 292 LYS A N 1
ATOM 2432 C CA . LYS A 1 292 ? 20.229 -3.830 -12.275 1.00 86.88 292 LYS A CA 1
ATOM 2433 C C . LYS A 1 292 ? 18.904 -4.472 -11.840 1.00 86.88 292 LYS A C 1
ATOM 2435 O O . LYS A 1 292 ? 18.897 -5.227 -10.879 1.00 86.88 292 LYS A O 1
ATOM 2440 N N . THR A 1 293 ? 17.811 -4.193 -12.541 1.00 91.62 293 THR A N 1
ATOM 2441 C CA . THR A 1 293 ? 16.456 -4.672 -12.205 1.00 91.62 293 THR A CA 1
ATOM 2442 C C . THR A 1 293 ? 15.972 -5.714 -13.219 1.00 91.62 293 THR A C 1
ATOM 2444 O O . THR A 1 293 ? 16.559 -5.850 -14.301 1.00 91.62 293 THR A O 1
ATOM 2447 N N . HIS A 1 294 ? 14.851 -6.390 -12.945 1.00 92.69 294 HIS A N 1
ATOM 2448 C CA . HIS A 1 294 ? 14.173 -7.238 -13.940 1.00 92.69 294 HIS A CA 1
ATOM 2449 C C . HIS A 1 294 ? 13.662 -6.433 -15.151 1.00 92.69 294 HIS A C 1
ATOM 2451 O O . HIS A 1 294 ? 13.506 -6.972 -16.249 1.00 92.69 294 HIS A O 1
ATOM 2457 N N . LEU A 1 295 ? 13.493 -5.116 -14.992 1.00 96.31 295 LEU A N 1
ATOM 2458 C CA . LEU A 1 295 ? 13.050 -4.174 -16.024 1.00 96.31 295 LEU A CA 1
ATOM 2459 C C . LEU A 1 295 ? 14.155 -3.697 -16.962 1.00 96.31 295 LEU A C 1
ATOM 2461 O O . LEU A 1 295 ? 13.869 -2.986 -17.929 1.00 96.31 295 LEU A O 1
ATOM 2465 N N . ARG A 1 296 ? 15.405 -4.125 -16.750 1.00 95.25 296 ARG A N 1
ATOM 2466 C CA . ARG A 1 296 ? 16.563 -3.744 -17.569 1.00 95.25 296 ARG A CA 1
ATOM 2467 C C . ARG A 1 296 ? 16.260 -3.793 -19.067 1.00 95.25 296 ARG A C 1
ATOM 2469 O O . ARG A 1 296 ? 16.477 -2.812 -19.776 1.00 95.25 296 ARG A O 1
ATOM 2476 N N . LYS A 1 297 ? 15.747 -4.923 -19.566 1.00 96.31 297 LYS A N 1
ATOM 2477 C CA . LYS A 1 297 ? 15.452 -5.098 -20.998 1.00 96.31 297 LYS A CA 1
ATOM 2478 C C . LYS A 1 297 ? 14.457 -4.044 -21.494 1.00 96.31 297 LYS A C 1
ATOM 2480 O O . LYS A 1 297 ? 14.740 -3.371 -22.483 1.00 96.31 297 LYS A O 1
ATOM 2485 N N . ARG A 1 298 ? 13.339 -3.862 -20.782 1.00 97.31 298 ARG A N 1
ATOM 2486 C CA . ARG A 1 298 ? 12.304 -2.865 -21.103 1.00 97.31 298 ARG A CA 1
ATOM 2487 C C . ARG A 1 298 ? 12.861 -1.443 -21.077 1.00 97.31 298 ARG A C 1
ATOM 2489 O O . ARG A 1 298 ? 12.519 -0.646 -21.944 1.00 97.31 298 ARG A O 1
ATOM 2496 N N . ALA A 1 299 ? 13.738 -1.119 -20.130 1.00 97.88 299 ALA A N 1
ATOM 2497 C CA . ALA A 1 299 ? 14.307 0.220 -20.011 1.00 97.88 299 ALA A CA 1
ATOM 2498 C C . ALA A 1 299 ? 15.215 0.582 -21.194 1.00 97.88 299 ALA A C 1
ATOM 2500 O O . ALA A 1 299 ? 15.043 1.632 -21.818 1.00 97.88 299 ALA A O 1
ATOM 2501 N N . TYR A 1 300 ? 16.137 -0.317 -21.559 1.00 98.19 300 TYR A N 1
ATOM 2502 C CA . TYR A 1 300 ? 16.980 -0.131 -22.741 1.00 98.19 300 TYR A CA 1
ATOM 2503 C C . TYR A 1 300 ? 16.142 -0.051 -24.022 1.00 98.19 300 TYR A C 1
ATOM 2505 O O . TYR A 1 300 ? 16.369 0.834 -24.841 1.00 98.19 300 TYR A O 1
ATOM 2513 N N . GLN A 1 301 ? 15.149 -0.929 -24.190 1.00 97.81 301 GLN A N 1
ATOM 2514 C CA . GLN A 1 301 ? 14.287 -0.913 -25.375 1.00 97.81 301 GLN A CA 1
ATOM 2515 C C . GLN A 1 301 ? 13.469 0.377 -25.481 1.00 97.81 301 GLN A C 1
ATOM 2517 O O . GLN A 1 301 ? 13.384 0.933 -26.569 1.00 97.81 301 GLN A O 1
ATOM 2522 N N . PHE A 1 302 ? 12.948 0.909 -24.372 1.00 97.94 302 PHE A N 1
ATOM 2523 C CA . PHE A 1 302 ? 12.246 2.195 -24.358 1.00 97.94 302 PHE A CA 1
ATOM 2524 C C . PHE A 1 302 ? 13.135 3.342 -24.868 1.00 97.94 302 PHE A C 1
ATOM 2526 O O . PHE A 1 302 ? 12.754 4.062 -25.795 1.00 97.94 302 PHE A O 1
ATOM 2533 N N . ARG A 1 303 ? 14.366 3.462 -24.346 1.00 97.81 303 ARG A N 1
ATOM 2534 C CA . ARG A 1 303 ? 15.340 4.451 -24.840 1.00 97.81 303 ARG A CA 1
ATOM 2535 C C . ARG A 1 303 ? 15.719 4.209 -26.303 1.00 97.81 303 ARG A C 1
ATOM 2537 O O . ARG A 1 303 ? 15.832 5.162 -27.076 1.00 97.81 303 ARG A O 1
ATOM 2544 N N . GLY A 1 304 ? 15.893 2.945 -26.686 1.00 97.75 304 GLY A N 1
ATOM 2545 C CA . GLY A 1 304 ? 16.230 2.546 -28.048 1.00 97.75 304 GLY A CA 1
ATOM 2546 C C . GLY A 1 304 ? 15.157 2.944 -29.058 1.00 97.75 304 GLY A C 1
ATOM 2547 O O . GLY A 1 304 ? 15.472 3.564 -30.074 1.00 97.75 304 GLY A O 1
ATOM 2548 N N . THR A 1 305 ? 13.891 2.663 -28.744 1.00 97.44 305 THR A N 1
ATOM 2549 C CA . THR A 1 305 ? 12.718 3.077 -29.523 1.00 97.44 305 THR A CA 1
ATOM 2550 C C . THR A 1 305 ? 12.688 4.586 -29.708 1.00 97.44 305 THR A C 1
ATOM 2552 O O . THR A 1 305 ? 12.587 5.059 -30.840 1.00 97.44 305 THR A O 1
ATOM 2555 N N . TYR A 1 306 ? 12.836 5.348 -28.618 1.00 96.25 306 TYR A N 1
ATOM 2556 C CA . TYR A 1 306 ? 12.850 6.808 -28.685 1.00 96.25 306 TYR A CA 1
ATOM 2557 C C . TYR A 1 306 ? 13.936 7.316 -29.644 1.00 96.25 306 TYR A C 1
ATOM 2559 O O . TYR A 1 306 ? 13.661 8.115 -30.538 1.00 96.25 306 TYR A O 1
ATOM 2567 N N . ARG A 1 307 ? 15.166 6.802 -29.514 1.00 95.88 307 ARG A N 1
ATOM 2568 C CA . ARG A 1 307 ? 16.300 7.192 -30.366 1.00 95.88 307 ARG A CA 1
ATOM 2569 C C . ARG A 1 307 ? 16.079 6.846 -31.833 1.00 95.88 307 ARG A C 1
ATOM 2571 O O . ARG A 1 307 ? 16.407 7.667 -32.685 1.00 95.88 307 ARG A O 1
ATOM 2578 N N . ILE A 1 308 ? 15.517 5.673 -32.134 1.00 96.75 308 ILE A N 1
ATOM 2579 C CA . ILE A 1 308 ? 15.191 5.281 -33.513 1.00 96.75 308 ILE A CA 1
ATOM 2580 C C . ILE A 1 308 ? 14.171 6.251 -34.109 1.00 96.75 308 ILE A C 1
ATOM 2582 O O . ILE A 1 308 ? 14.425 6.810 -35.173 1.00 96.75 308 ILE A O 1
ATOM 2586 N N . ASN A 1 309 ? 13.071 6.510 -33.399 1.00 95.19 309 ASN A N 1
ATOM 2587 C CA . ASN A 1 309 ? 12.019 7.414 -33.866 1.00 95.19 309 ASN A CA 1
ATOM 2588 C C . ASN A 1 309 ? 12.514 8.863 -34.018 1.00 95.19 309 ASN A C 1
ATOM 2590 O O . ASN A 1 309 ? 12.065 9.580 -34.908 1.00 95.19 309 ASN A O 1
ATOM 2594 N N . ALA A 1 310 ? 13.489 9.281 -33.207 1.00 93.31 310 ALA A N 1
ATOM 2595 C CA . ALA A 1 310 ? 14.169 10.571 -33.330 1.00 93.31 310 ALA A CA 1
ATOM 2596 C C . ALA A 1 310 ? 15.238 10.611 -34.449 1.00 93.31 310 ALA A C 1
ATOM 2598 O O . ALA A 1 310 ? 15.920 11.620 -34.620 1.00 93.31 310 ALA A O 1
ATOM 2599 N N . GLY A 1 311 ? 15.428 9.521 -35.202 1.00 94.19 311 GLY A N 1
ATOM 2600 C CA . GLY A 1 311 ? 16.410 9.415 -36.284 1.00 94.19 311 GLY A CA 1
ATOM 2601 C C . GLY A 1 311 ? 17.836 9.066 -35.836 1.00 94.19 311 GLY A C 1
ATOM 2602 O O . GLY A 1 311 ? 18.718 8.883 -36.678 1.00 94.19 311 GLY A O 1
ATOM 2603 N N . ASN A 1 312 ? 18.087 8.892 -34.537 1.00 95.44 312 ASN A N 1
ATOM 2604 C CA . ASN A 1 312 ? 19.361 8.411 -33.997 1.00 95.44 312 ASN A CA 1
ATOM 2605 C C . ASN A 1 312 ? 19.434 6.871 -34.022 1.00 95.44 312 ASN A C 1
ATOM 2607 O O . ASN A 1 312 ? 19.522 6.188 -32.999 1.00 95.44 312 ASN A O 1
ATOM 2611 N N . ILE A 1 313 ? 19.386 6.323 -35.239 1.00 96.75 313 ILE A N 1
ATOM 2612 C CA . ILE A 1 313 ? 19.216 4.888 -35.500 1.00 96.75 313 ILE A CA 1
ATOM 2613 C C . ILE A 1 313 ? 20.313 4.039 -34.853 1.00 96.75 313 ILE A C 1
ATOM 2615 O O . ILE A 1 313 ? 20.015 3.034 -34.218 1.00 96.75 313 ILE A O 1
ATOM 2619 N N . LYS A 1 314 ? 21.584 4.440 -34.988 1.00 97.56 314 LYS A N 1
ATOM 2620 C CA . LYS A 1 314 ? 22.718 3.657 -34.473 1.00 97.56 314 LYS A CA 1
ATOM 2621 C C . LYS A 1 314 ? 22.668 3.516 -32.955 1.00 97.56 314 LYS A C 1
ATOM 2623 O O . LYS A 1 314 ? 22.753 2.406 -32.439 1.00 97.56 314 LYS A O 1
ATOM 2628 N N . ALA A 1 315 ? 22.472 4.628 -32.245 1.00 96.44 315 ALA A N 1
ATOM 2629 C CA . ALA A 1 315 ? 22.376 4.608 -30.790 1.00 96.44 315 ALA A CA 1
ATOM 2630 C C . ALA A 1 315 ? 21.164 3.793 -30.317 1.00 96.44 315 ALA A C 1
ATOM 2632 O O . ALA A 1 315 ? 21.265 3.059 -29.337 1.00 96.44 315 ALA A O 1
ATOM 2633 N N . GLY A 1 316 ? 20.044 3.870 -31.040 1.00 97.69 316 GLY A N 1
ATOM 2634 C CA . GLY A 1 316 ? 18.866 3.077 -30.716 1.00 97.69 316 GLY A CA 1
ATOM 2635 C C . GLY A 1 316 ? 19.052 1.573 -30.945 1.00 97.69 316 GLY A C 1
ATOM 2636 O O . GLY A 1 316 ? 18.728 0.784 -30.062 1.00 97.69 316 GLY A O 1
ATOM 2637 N N . ILE A 1 317 ? 19.666 1.155 -32.060 1.00 98.38 317 ILE A N 1
ATOM 2638 C CA . ILE A 1 317 ? 20.047 -0.256 -32.279 1.00 98.38 317 ILE A CA 1
ATOM 2639 C C . ILE A 1 317 ? 20.978 -0.732 -31.162 1.00 98.38 317 ILE A C 1
ATOM 2641 O O . ILE A 1 317 ? 20.814 -1.833 -30.634 1.00 98.38 317 ILE A O 1
ATOM 2645 N N . ARG A 1 318 ? 21.937 0.111 -30.766 1.00 97.50 318 ARG A N 1
ATOM 2646 C CA . ARG A 1 318 ? 22.869 -0.204 -29.688 1.00 97.50 318 ARG A CA 1
ATOM 2647 C C . ARG A 1 318 ? 22.154 -0.457 -28.363 1.00 97.50 318 ARG A C 1
ATOM 2649 O O . ARG A 1 318 ? 22.525 -1.387 -27.655 1.00 97.50 318 ARG A O 1
ATOM 2656 N N . ASP A 1 319 ? 21.114 0.306 -28.047 1.00 98.06 319 ASP A N 1
ATOM 2657 C CA . ASP A 1 319 ? 20.277 0.051 -26.874 1.00 98.06 319 ASP A CA 1
ATOM 2658 C C . ASP A 1 319 ? 19.546 -1.290 -26.953 1.00 98.06 319 ASP A C 1
ATOM 2660 O O . ASP A 1 319 ? 19.532 -2.035 -25.974 1.00 98.06 319 ASP A O 1
ATOM 2664 N N . TYR A 1 320 ? 19.009 -1.653 -28.118 1.00 97.88 320 TYR A N 1
ATOM 2665 C CA . TYR A 1 320 ? 18.397 -2.967 -28.317 1.00 97.88 320 TYR A CA 1
ATOM 2666 C C . TYR A 1 320 ? 19.401 -4.111 -28.140 1.00 97.88 320 TYR A C 1
ATOM 2668 O O . TYR A 1 320 ? 19.086 -5.080 -27.449 1.00 97.88 320 TYR A O 1
ATOM 2676 N N . ILE A 1 321 ? 20.621 -3.983 -28.671 1.00 96.94 321 ILE A N 1
ATOM 2677 C CA . ILE A 1 321 ? 21.710 -4.946 -28.436 1.00 96.94 321 ILE A CA 1
ATOM 2678 C C . ILE A 1 321 ? 21.995 -5.067 -26.934 1.00 96.94 321 ILE A C 1
ATOM 2680 O O . ILE A 1 321 ? 21.986 -6.168 -26.381 1.00 96.94 321 ILE A O 1
ATOM 2684 N N . LEU A 1 322 ? 22.191 -3.933 -26.251 1.00 95.31 322 LEU A N 1
ATOM 2685 C CA . LEU A 1 322 ? 22.472 -3.911 -24.817 1.00 95.31 322 LEU A CA 1
ATOM 2686 C C . LEU A 1 322 ? 21.320 -4.510 -24.005 1.00 95.31 322 LEU A C 1
ATOM 2688 O O . LEU A 1 322 ? 21.589 -5.208 -23.028 1.00 95.31 322 LEU A O 1
ATOM 2692 N N . SER A 1 323 ? 20.064 -4.312 -24.414 1.00 95.88 323 SER A N 1
ATOM 2693 C CA . SER A 1 323 ? 18.874 -4.834 -23.729 1.00 95.88 323 SER A CA 1
ATOM 2694 C C . SER A 1 323 ? 18.868 -6.359 -23.597 1.00 95.88 323 SER A C 1
ATOM 2696 O O . SER A 1 323 ? 18.382 -6.873 -22.590 1.00 95.88 323 SER A O 1
ATOM 2698 N N . LEU A 1 324 ? 19.450 -7.072 -24.570 1.00 93.50 324 LEU A N 1
ATOM 2699 C CA . LEU A 1 324 ? 19.446 -8.534 -24.630 1.00 93.50 324 LEU A CA 1
ATOM 2700 C C . LEU A 1 324 ? 20.481 -9.187 -23.708 1.00 93.50 324 LEU A C 1
ATOM 2702 O O . LEU A 1 324 ? 20.320 -10.357 -23.379 1.00 93.50 324 LEU A O 1
ATOM 2706 N N . ASN A 1 325 ? 21.511 -8.444 -23.280 1.00 88.25 325 ASN A N 1
ATOM 2707 C CA . ASN A 1 325 ? 22.565 -8.927 -22.378 1.00 88.25 325 ASN A CA 1
ATOM 2708 C C . ASN A 1 325 ? 23.175 -10.280 -22.806 1.00 88.25 325 ASN A C 1
ATOM 2710 O O . ASN A 1 325 ? 23.342 -11.181 -21.985 1.00 88.25 325 ASN A O 1
ATOM 2714 N N . VAL A 1 326 ? 23.444 -10.442 -24.105 1.00 87.31 326 VAL A N 1
ATOM 2715 C CA . VAL A 1 326 ? 23.867 -11.729 -24.674 1.00 87.31 326 VAL A CA 1
ATOM 2716 C C . VAL A 1 326 ? 25.245 -12.163 -24.173 1.00 87.31 326 VAL A C 1
ATOM 2718 O O . VAL A 1 326 ? 26.180 -11.363 -24.109 1.00 87.31 326 VAL A O 1
ATOM 2721 N N . CYS A 1 327 ? 25.397 -13.453 -23.877 1.00 85.19 327 CYS A N 1
ATOM 2722 C CA . CYS A 1 327 ? 26.699 -14.058 -23.601 1.00 85.19 327 CYS A CA 1
ATOM 2723 C C . CYS A 1 327 ? 27.381 -14.553 -24.892 1.00 85.19 327 CYS A C 1
ATOM 2725 O O . CYS A 1 327 ? 26.782 -14.575 -25.970 1.00 85.19 327 CYS A O 1
ATOM 2727 N N . ASN A 1 328 ? 28.638 -15.006 -24.794 1.00 82.69 328 ASN A N 1
ATOM 2728 C CA . ASN A 1 328 ? 29.408 -15.483 -25.953 1.00 82.69 328 ASN A CA 1
ATOM 2729 C C . ASN A 1 328 ? 28.701 -16.602 -26.738 1.00 82.69 328 ASN A C 1
ATOM 2731 O O . ASN A 1 328 ? 28.737 -16.596 -27.966 1.00 82.69 328 ASN A O 1
ATOM 2735 N N . ALA A 1 329 ? 28.007 -17.513 -26.049 1.00 84.19 329 ALA A N 1
ATOM 2736 C CA . ALA A 1 329 ? 27.279 -18.612 -26.685 1.00 84.19 329 ALA A CA 1
ATOM 2737 C C . ALA A 1 329 ? 26.063 -18.150 -27.513 1.00 84.19 329 ALA A C 1
ATOM 2739 O O . ALA A 1 329 ? 25.610 -18.874 -28.391 1.00 84.19 329 ALA A O 1
ATOM 2740 N N . GLN A 1 330 ? 25.546 -16.945 -27.256 1.00 87.00 330 GLN A N 1
ATOM 2741 C CA . GLN A 1 330 ? 24.340 -16.400 -27.891 1.00 87.00 330 GLN A CA 1
ATOM 2742 C C . GLN A 1 330 ? 24.646 -15.430 -29.041 1.00 87.00 330 GLN A C 1
ATOM 2744 O O . GLN A 1 330 ? 23.730 -14.903 -29.677 1.00 87.00 330 GLN A O 1
ATOM 2749 N N . ARG A 1 331 ? 25.929 -15.179 -29.336 1.00 87.75 331 ARG A N 1
ATOM 2750 C CA . ARG A 1 331 ? 26.344 -14.199 -30.353 1.00 87.75 331 ARG A CA 1
ATOM 2751 C C . ARG A 1 331 ? 25.853 -14.540 -31.757 1.00 87.75 331 ARG A C 1
ATOM 2753 O O . ARG A 1 331 ? 25.523 -13.632 -32.510 1.00 87.75 331 ARG A O 1
ATOM 2760 N N . THR A 1 332 ? 25.760 -15.825 -32.094 1.00 89.56 332 THR A N 1
ATOM 2761 C CA . THR A 1 332 ? 25.270 -16.290 -33.403 1.00 89.56 332 THR A CA 1
ATOM 2762 C C . THR A 1 332 ? 23.808 -15.918 -33.648 1.00 89.56 332 THR A C 1
ATOM 2764 O O . THR A 1 332 ? 23.424 -15.711 -34.792 1.00 89.56 332 THR A O 1
ATOM 2767 N N . THR A 1 333 ? 23.013 -15.773 -32.584 1.00 93.44 333 THR A N 1
ATOM 2768 C CA . THR A 1 333 ? 21.589 -15.404 -32.638 1.00 93.44 333 THR A CA 1
ATOM 2769 C C . THR A 1 333 ? 21.326 -13.927 -32.334 1.00 93.44 333 THR A C 1
ATOM 2771 O O . THR A 1 333 ? 20.169 -13.505 -32.305 1.00 93.44 333 THR A O 1
ATOM 2774 N N . LEU A 1 334 ? 22.370 -13.128 -32.065 1.00 94.19 334 LEU A N 1
ATOM 2775 C CA . LEU A 1 334 ? 22.222 -11.728 -31.651 1.00 94.19 334 LEU A CA 1
ATOM 2776 C C . LEU A 1 334 ? 21.503 -10.904 -32.721 1.00 94.19 334 LEU A C 1
ATOM 2778 O O . LEU A 1 334 ? 20.551 -10.195 -32.406 1.00 94.19 334 LEU A O 1
ATOM 2782 N N . TYR A 1 335 ? 21.942 -11.030 -33.974 1.00 96.62 335 TYR A N 1
ATOM 2783 C CA . TYR A 1 335 ? 21.350 -10.314 -35.100 1.00 96.62 335 TYR A CA 1
ATOM 2784 C C . TYR A 1 335 ? 19.843 -10.581 -35.201 1.00 96.62 335 TYR A C 1
ATOM 2786 O O . TYR A 1 335 ? 19.055 -9.638 -35.129 1.00 96.62 335 TYR A O 1
ATOM 2794 N N . ASP A 1 336 ? 19.444 -11.854 -35.273 1.00 96.50 336 ASP A N 1
ATOM 2795 C CA . ASP A 1 336 ? 18.033 -12.233 -35.390 1.00 96.50 336 ASP A CA 1
ATOM 2796 C C . ASP A 1 336 ? 17.224 -11.744 -34.183 1.00 96.50 336 ASP A C 1
ATOM 2798 O O . ASP A 1 336 ? 16.135 -11.198 -34.339 1.00 96.50 336 ASP A O 1
ATOM 2802 N N . SER A 1 337 ? 17.785 -11.844 -32.975 1.00 96.31 337 SER A N 1
ATOM 2803 C CA . SER A 1 337 ? 17.129 -11.379 -31.747 1.00 96.31 337 SER A CA 1
ATOM 2804 C C . SER A 1 337 ? 16.880 -9.867 -31.747 1.00 96.31 337 SER A C 1
ATOM 2806 O O . SER A 1 337 ? 15.823 -9.416 -31.301 1.00 96.31 337 SER A O 1
ATOM 2808 N N . VAL A 1 338 ? 17.831 -9.069 -32.247 1.00 97.25 338 VAL A N 1
ATOM 2809 C CA . VAL A 1 338 ? 17.686 -7.608 -32.363 1.00 97.25 338 VAL A CA 1
ATOM 2810 C C . VAL A 1 338 ? 16.695 -7.250 -33.465 1.00 97.25 338 VAL A C 1
ATOM 2812 O O . VAL A 1 338 ? 15.854 -6.375 -33.255 1.00 97.25 338 VAL A O 1
ATOM 2815 N N . VAL A 1 339 ? 16.752 -7.939 -34.611 1.00 97.62 339 VAL A N 1
ATOM 2816 C CA . VAL A 1 339 ? 15.774 -7.769 -35.693 1.00 97.62 339 VAL A CA 1
ATOM 2817 C C . VAL A 1 339 ? 14.369 -8.040 -35.170 1.00 97.62 339 VAL A C 1
ATOM 2819 O O . VAL A 1 339 ? 13.520 -7.166 -35.306 1.00 97.62 339 VAL A O 1
ATOM 2822 N N . HIS A 1 340 ? 14.133 -9.174 -34.509 1.00 96.62 340 HIS A N 1
ATOM 2823 C CA . HIS A 1 340 ? 12.835 -9.487 -33.910 1.00 96.62 340 HIS A CA 1
ATOM 2824 C C . HIS A 1 340 ? 12.396 -8.414 -32.909 1.00 96.62 340 HIS A C 1
ATOM 2826 O O . HIS A 1 340 ? 11.308 -7.860 -33.037 1.00 96.62 340 HIS A O 1
ATOM 2832 N N . ALA A 1 341 ? 13.262 -8.030 -31.966 1.00 96.31 341 ALA A N 1
ATOM 2833 C CA . ALA A 1 341 ? 12.917 -7.034 -30.953 1.00 96.31 341 ALA A CA 1
ATOM 2834 C C . ALA A 1 341 ? 12.533 -5.660 -31.542 1.00 96.31 341 ALA A C 1
ATOM 2836 O O . ALA A 1 341 ? 11.641 -4.999 -31.012 1.00 96.31 341 ALA A O 1
ATOM 2837 N N . ILE A 1 342 ? 13.186 -5.226 -32.625 1.00 97.56 342 ILE A N 1
ATOM 2838 C CA . ILE A 1 342 ? 12.906 -3.948 -33.297 1.00 97.56 342 ILE A CA 1
ATOM 2839 C C . ILE A 1 342 ? 11.688 -4.057 -34.225 1.00 97.56 342 ILE A C 1
ATOM 2841 O O . ILE A 1 342 ? 10.802 -3.202 -34.199 1.00 97.56 342 ILE A O 1
ATOM 2845 N N . PHE A 1 343 ? 11.624 -5.092 -35.064 1.00 97.06 343 PHE A N 1
ATOM 2846 C CA . PHE A 1 343 ? 10.590 -5.209 -36.093 1.00 97.06 343 PHE A CA 1
ATOM 2847 C C . PHE A 1 343 ? 9.227 -5.602 -35.516 1.00 97.06 343 PHE A C 1
ATOM 2849 O O . PHE A 1 343 ? 8.209 -5.145 -36.043 1.00 97.06 343 PHE A O 1
ATOM 2856 N N . ASP A 1 344 ? 9.189 -6.322 -34.395 1.00 95.44 344 ASP A N 1
ATOM 2857 C CA . ASP A 1 344 ? 7.938 -6.678 -33.714 1.00 95.44 344 ASP A CA 1
ATOM 2858 C C . ASP A 1 344 ? 7.451 -5.569 -32.758 1.00 95.44 344 ASP A C 1
ATOM 2860 O O . ASP A 1 344 ? 6.281 -5.550 -32.371 1.00 95.44 344 ASP A O 1
ATOM 2864 N N . SER A 1 345 ? 8.312 -4.600 -32.411 1.00 94.38 345 SER A N 1
ATOM 2865 C CA . SER A 1 345 ? 7.959 -3.468 -31.539 1.00 94.38 345 SER A CA 1
ATOM 2866 C C . SER A 1 345 ? 6.895 -2.578 -32.178 1.00 94.38 345 SER A C 1
ATOM 2868 O O . SER A 1 345 ? 7.108 -2.029 -33.256 1.00 94.38 345 SER A O 1
ATOM 2870 N N . LYS A 1 346 ? 5.754 -2.374 -31.517 1.00 94.69 346 LYS A N 1
ATOM 2871 C CA . LYS A 1 346 ? 4.688 -1.489 -32.026 1.00 94.69 346 LYS A CA 1
ATOM 2872 C C . LYS A 1 346 ? 5.020 -0.002 -31.886 1.00 94.69 346 LYS A C 1
ATOM 2874 O O . LYS A 1 346 ? 4.417 0.809 -32.580 1.00 94.69 346 LYS A O 1
ATOM 2879 N N . ASP A 1 347 ? 5.983 0.326 -31.031 1.00 94.12 347 ASP A N 1
ATOM 2880 C CA . ASP A 1 347 ? 6.325 1.704 -30.676 1.00 94.12 347 ASP A CA 1
ATOM 2881 C C . ASP A 1 347 ? 7.360 2.322 -31.627 1.00 94.12 347 ASP A C 1
ATOM 2883 O O . ASP A 1 347 ? 7.584 3.531 -31.605 1.00 94.12 347 ASP A O 1
ATOM 2887 N N . ILE A 1 348 ? 7.995 1.507 -32.478 1.00 95.50 348 ILE A N 1
ATOM 2888 C CA . ILE A 1 348 ? 8.883 1.984 -33.542 1.00 95.50 348 ILE A CA 1
ATOM 2889 C C . ILE A 1 348 ? 8.054 2.320 -34.779 1.00 95.50 348 ILE A C 1
ATOM 2891 O O . ILE A 1 348 ? 7.312 1.469 -35.281 1.00 95.50 348 ILE A O 1
ATOM 2895 N N . ASP A 1 349 ? 8.241 3.533 -35.301 1.00 94.44 349 ASP A N 1
ATOM 2896 C CA . ASP A 1 349 ? 7.580 3.993 -36.520 1.00 94.44 349 ASP A CA 1
ATOM 2897 C C . ASP A 1 349 ? 7.860 3.019 -37.682 1.00 94.44 349 ASP A C 1
ATOM 2899 O O . ASP A 1 349 ? 9.004 2.676 -38.004 1.00 94.44 349 ASP A O 1
ATOM 2903 N N . ILE A 1 350 ? 6.774 2.551 -38.304 1.00 93.62 350 ILE A N 1
ATOM 2904 C CA . ILE A 1 350 ? 6.776 1.553 -39.379 1.00 93.62 350 ILE A CA 1
ATOM 2905 C C . ILE A 1 350 ? 7.653 1.968 -40.566 1.00 93.62 350 ILE A C 1
ATOM 2907 O O . ILE A 1 350 ? 8.198 1.105 -41.251 1.00 93.62 350 ILE A O 1
ATOM 2911 N N . THR A 1 351 ? 7.842 3.271 -40.787 1.00 94.62 351 THR A N 1
ATOM 2912 C CA . THR A 1 351 ? 8.684 3.811 -41.861 1.00 94.62 351 THR A CA 1
ATOM 2913 C C . THR A 1 351 ? 10.160 3.442 -41.705 1.00 94.62 351 THR A C 1
ATOM 2915 O O . THR A 1 351 ? 10.862 3.312 -42.710 1.00 94.62 351 THR A O 1
ATOM 2918 N N . PHE A 1 352 ? 10.636 3.189 -40.480 1.00 92.88 352 PHE A N 1
ATOM 2919 C CA . PHE A 1 352 ? 12.005 2.726 -40.245 1.00 92.88 352 PHE A CA 1
ATOM 2920 C C . PHE A 1 352 ? 12.182 1.223 -40.490 1.00 92.88 352 PHE A C 1
ATOM 2922 O O . PHE A 1 352 ? 13.309 0.780 -40.707 1.00 92.88 352 PHE A O 1
ATOM 2929 N N . LYS A 1 353 ? 11.108 0.422 -40.502 1.00 93.56 353 LYS A N 1
ATOM 2930 C CA . LYS A 1 353 ? 11.161 -1.051 -40.599 1.00 93.56 353 LYS A CA 1
ATOM 2931 C C . LYS A 1 353 ? 11.353 -1.550 -42.033 1.00 93.56 353 LYS A C 1
ATOM 2933 O O . LYS A 1 353 ? 10.568 -2.331 -42.564 1.00 93.56 353 LYS A O 1
ATOM 2938 N N . ILE A 1 354 ? 12.434 -1.100 -42.657 1.00 94.56 354 ILE A N 1
ATOM 2939 C CA . ILE A 1 354 ? 12.821 -1.426 -44.032 1.00 94.56 354 ILE A CA 1
ATOM 2940 C C . ILE A 1 354 ? 14.129 -2.222 -44.069 1.00 94.56 354 ILE A C 1
ATOM 2942 O O . ILE A 1 354 ? 14.863 -2.297 -43.084 1.00 94.56 354 ILE A O 1
ATOM 2946 N N . GLU A 1 355 ? 14.465 -2.785 -45.229 1.00 94.62 355 GLU A N 1
ATOM 2947 C CA . GLU A 1 355 ? 15.671 -3.611 -45.398 1.00 94.62 355 GLU A CA 1
ATOM 2948 C C . GLU A 1 355 ? 16.968 -2.854 -45.055 1.00 94.62 355 GLU A C 1
ATOM 2950 O O . GLU A 1 355 ? 17.890 -3.414 -44.466 1.00 94.62 355 GLU A O 1
ATOM 2955 N N . ALA A 1 356 ? 17.007 -1.540 -45.305 1.00 94.81 356 ALA A N 1
ATOM 2956 C CA . ALA A 1 356 ? 18.133 -0.694 -44.913 1.00 94.81 356 ALA A CA 1
ATOM 2957 C C . ALA A 1 356 ? 18.371 -0.666 -43.389 1.00 94.81 356 ALA A C 1
ATOM 2959 O O . ALA A 1 356 ? 19.512 -0.509 -42.953 1.00 94.81 356 ALA A O 1
ATOM 2960 N N . LEU A 1 357 ? 17.325 -0.829 -42.566 1.00 95.06 357 LEU A N 1
ATOM 2961 C CA . LEU A 1 357 ? 17.477 -0.926 -41.115 1.00 95.06 357 LEU A CA 1
ATOM 2962 C C . LEU A 1 357 ? 18.066 -2.278 -40.709 1.00 95.06 357 LEU A C 1
ATOM 2964 O O . LEU A 1 357 ? 18.943 -2.303 -39.851 1.00 95.06 357 LEU A O 1
ATOM 2968 N N . LYS A 1 358 ? 17.666 -3.383 -41.353 1.00 96.81 358 LYS A N 1
ATOM 2969 C CA . LYS A 1 358 ? 18.279 -4.701 -41.106 1.00 96.81 358 LYS A CA 1
ATOM 2970 C C . LYS A 1 358 ? 19.778 -4.687 -41.387 1.00 96.81 358 LYS A C 1
ATOM 2972 O O . LYS A 1 358 ? 20.556 -5.167 -40.569 1.00 96.81 358 LYS A O 1
ATOM 2977 N N . GLN A 1 359 ? 20.187 -4.043 -42.480 1.00 96.81 359 GLN A N 1
ATOM 2978 C CA . GLN A 1 359 ? 21.603 -3.866 -42.801 1.00 96.81 359 GLN A CA 1
ATOM 2979 C C . GLN A 1 359 ? 22.352 -3.101 -41.694 1.00 96.81 359 GLN A C 1
ATOM 2981 O O . GLN A 1 359 ? 23.414 -3.533 -41.252 1.00 96.81 359 GLN A O 1
ATOM 2986 N N . LYS A 1 360 ? 21.770 -2.011 -41.173 1.00 97.44 360 LYS A N 1
ATOM 2987 C CA . LYS A 1 360 ? 22.347 -1.275 -40.033 1.00 97.44 360 LYS A CA 1
ATOM 2988 C C . LYS A 1 360 ? 22.397 -2.114 -38.756 1.00 97.44 360 LYS A C 1
ATOM 2990 O O . LYS A 1 360 ? 23.367 -2.022 -38.013 1.00 97.44 360 LYS A O 1
ATOM 2995 N N . ILE A 1 361 ? 21.378 -2.935 -38.498 1.00 97.88 361 ILE A N 1
ATOM 2996 C CA . ILE A 1 361 ? 21.362 -3.851 -37.350 1.00 97.88 361 ILE A CA 1
ATOM 2997 C C . ILE A 1 361 ? 22.520 -4.844 -37.453 1.00 97.88 361 ILE A C 1
ATOM 2999 O O . ILE A 1 361 ? 23.243 -5.032 -36.477 1.00 97.88 361 ILE A O 1
ATOM 3003 N N . TYR A 1 362 ? 22.730 -5.435 -38.630 1.00 97.25 362 TYR A N 1
ATOM 3004 C CA . TYR A 1 362 ? 23.842 -6.350 -38.879 1.00 97.25 362 TYR A CA 1
ATOM 3005 C C . TYR A 1 362 ? 25.203 -5.687 -38.619 1.00 97.25 362 TYR A C 1
ATOM 3007 O O . TYR A 1 362 ? 26.045 -6.246 -37.913 1.00 97.25 362 TYR A O 1
ATOM 3015 N N . GLU A 1 363 ? 25.404 -4.472 -39.135 1.00 97.12 363 GLU A N 1
ATOM 3016 C CA . GLU A 1 363 ? 26.626 -3.687 -38.924 1.00 97.12 363 GLU A CA 1
ATOM 3017 C C . GLU A 1 363 ? 26.889 -3.411 -37.436 1.00 97.12 363 GLU A C 1
ATOM 3019 O O . GLU A 1 363 ? 27.974 -3.709 -36.937 1.00 97.12 363 GLU A O 1
ATOM 3024 N N . GLU A 1 364 ? 25.895 -2.903 -36.703 1.00 97.50 364 GLU A N 1
ATOM 3025 C CA . GLU A 1 364 ? 26.043 -2.571 -35.280 1.00 97.50 364 GLU A CA 1
ATOM 3026 C C . GLU A 1 364 ? 26.210 -3.820 -34.393 1.00 97.50 364 GLU A C 1
ATOM 3028 O O . GLU A 1 364 ? 26.949 -3.774 -33.407 1.00 97.50 364 GLU A O 1
ATOM 3033 N N . CYS A 1 365 ? 25.591 -4.955 -34.745 1.00 96.19 365 CYS A N 1
ATOM 3034 C CA . CYS A 1 365 ? 25.815 -6.230 -34.052 1.00 96.19 365 CYS A CA 1
ATOM 3035 C C . CYS A 1 365 ? 27.264 -6.706 -34.214 1.00 96.19 365 CYS A C 1
ATOM 3037 O O . CYS A 1 365 ? 27.899 -7.095 -33.234 1.00 96.19 365 CYS A O 1
ATOM 3039 N N . ASN A 1 366 ? 27.811 -6.638 -35.431 1.00 94.81 366 ASN A N 1
ATOM 3040 C CA . ASN A 1 366 ? 29.202 -7.013 -35.685 1.00 94.81 366 ASN A CA 1
ATOM 3041 C C . ASN A 1 366 ? 30.182 -6.091 -34.957 1.00 94.81 366 ASN A C 1
ATOM 3043 O O . ASN A 1 366 ? 31.133 -6.577 -34.344 1.00 94.81 366 ASN A O 1
ATOM 3047 N N . LEU A 1 367 ? 29.929 -4.779 -34.967 1.00 95.12 367 LEU A N 1
ATOM 3048 C CA . LEU A 1 367 ? 30.725 -3.814 -34.207 1.00 95.12 367 LEU A CA 1
ATOM 3049 C C . LEU A 1 367 ? 30.690 -4.120 -32.703 1.00 95.12 367 LEU A C 1
ATOM 3051 O O . LEU A 1 367 ? 31.737 -4.155 -32.063 1.00 95.12 367 LEU A O 1
ATOM 3055 N N . TYR A 1 368 ? 29.514 -4.416 -32.138 1.00 93.75 368 TYR A N 1
ATOM 3056 C CA . TYR A 1 368 ? 29.380 -4.809 -30.731 1.00 93.75 368 TYR A CA 1
ATOM 3057 C C . TYR A 1 368 ? 30.204 -6.051 -30.378 1.00 93.75 368 TYR A C 1
ATOM 3059 O O . TYR A 1 368 ? 30.868 -6.074 -29.338 1.00 93.75 368 TYR A O 1
ATOM 3067 N N . ILE A 1 369 ? 30.183 -7.070 -31.240 1.00 91.81 369 ILE A N 1
ATOM 3068 C CA . ILE A 1 369 ? 30.946 -8.307 -31.049 1.00 91.81 369 ILE A CA 1
ATOM 3069 C C . ILE A 1 369 ? 32.450 -8.008 -31.069 1.00 91.81 369 ILE A C 1
ATOM 3071 O O . ILE A 1 369 ? 33.154 -8.391 -30.137 1.00 91.81 369 ILE A O 1
ATOM 3075 N N . GLN A 1 370 ? 32.926 -7.256 -32.065 1.00 91.94 370 GLN A N 1
ATOM 3076 C CA . GLN A 1 370 ? 34.339 -6.879 -32.187 1.00 91.94 370 GLN A CA 1
ATOM 3077 C C . GLN A 1 370 ? 34.834 -6.068 -30.983 1.00 91.94 370 GLN A C 1
ATOM 3079 O O . GLN A 1 370 ? 35.915 -6.320 -30.454 1.00 91.94 370 GLN A O 1
ATOM 3084 N N . GLU A 1 371 ? 34.040 -5.101 -30.521 1.00 91.19 371 GLU A N 1
ATOM 3085 C CA . GLU A 1 371 ? 34.360 -4.312 -29.329 1.00 91.19 371 GLU A CA 1
ATOM 3086 C C . GLU A 1 371 ? 34.385 -5.165 -28.057 1.00 91.19 371 GLU A C 1
ATOM 3088 O O . GLU A 1 371 ? 35.219 -4.937 -27.179 1.00 91.19 371 GLU A O 1
ATOM 3093 N N . SER A 1 372 ? 33.476 -6.135 -27.946 1.00 86.88 372 SER A N 1
ATOM 3094 C CA . SER A 1 372 ? 33.425 -7.066 -26.816 1.00 86.88 372 SER A CA 1
ATOM 3095 C C . SER A 1 372 ? 34.657 -7.968 -26.778 1.00 86.88 372 SER A C 1
ATOM 3097 O O . SER A 1 372 ? 35.245 -8.140 -25.711 1.00 86.88 372 SER A O 1
ATOM 3099 N N . ASP A 1 373 ? 35.092 -8.477 -27.932 1.00 88.31 373 ASP A N 1
ATOM 3100 C CA . ASP A 1 373 ? 36.305 -9.296 -28.045 1.00 88.31 373 ASP A CA 1
ATOM 3101 C C . ASP A 1 373 ? 37.557 -8.507 -27.691 1.00 88.31 373 ASP A C 1
ATOM 3103 O O . ASP A 1 373 ? 38.348 -8.937 -26.856 1.00 88.31 373 ASP A O 1
ATOM 3107 N N . LYS A 1 374 ? 37.680 -7.286 -28.220 1.00 90.69 374 LYS A N 1
ATOM 3108 C CA . LYS A 1 374 ? 38.805 -6.412 -27.891 1.00 90.69 374 LYS A CA 1
ATOM 3109 C C . LYS A 1 374 ? 38.899 -6.136 -26.386 1.00 90.69 374 LYS A C 1
ATOM 3111 O O . LYS A 1 374 ? 39.985 -6.199 -25.814 1.00 90.69 374 LYS A O 1
ATOM 3116 N N . LYS A 1 375 ? 37.770 -5.850 -25.728 1.00 87.88 375 LYS A N 1
ATOM 3117 C CA . LYS A 1 375 ? 37.729 -5.639 -24.269 1.00 87.88 375 LYS A CA 1
ATOM 3118 C C . LYS A 1 375 ? 38.139 -6.888 -23.494 1.00 87.88 375 LYS A C 1
ATOM 3120 O O . LYS A 1 375 ? 38.815 -6.767 -22.474 1.00 87.88 375 LYS A O 1
ATOM 3125 N N . TRP A 1 376 ? 37.724 -8.064 -23.959 1.00 85.50 376 TRP A N 1
ATOM 3126 C CA . TRP A 1 376 ? 38.107 -9.334 -23.352 1.00 85.50 376 TRP A CA 1
ATOM 3127 C C . TRP A 1 376 ? 39.616 -9.564 -23.448 1.00 85.50 376 TRP A C 1
ATOM 3129 O O . TRP A 1 376 ? 40.253 -9.846 -22.435 1.00 85.50 376 TRP A O 1
ATOM 3139 N N . ASP A 1 377 ? 40.203 -9.357 -24.627 1.00 89.94 377 ASP A N 1
ATOM 3140 C CA . ASP A 1 377 ? 41.645 -9.496 -24.843 1.00 89.94 377 ASP A CA 1
ATOM 3141 C C . ASP A 1 377 ? 42.448 -8.526 -23.962 1.00 89.94 377 ASP A C 1
ATOM 3143 O O . ASP A 1 377 ? 43.403 -8.929 -23.296 1.00 89.94 377 ASP A O 1
ATOM 3147 N N . GLU A 1 378 ? 42.020 -7.262 -23.879 1.00 91.12 378 GLU A N 1
ATOM 3148 C CA . GLU A 1 378 ? 42.629 -6.257 -22.999 1.00 91.12 378 GLU A CA 1
ATOM 3149 C C . GLU A 1 378 ? 42.538 -6.644 -21.512 1.00 91.12 378 GLU A C 1
ATOM 3151 O O . GLU A 1 378 ? 43.487 -6.433 -20.751 1.00 91.12 378 GLU A O 1
ATOM 3156 N N . MET A 1 379 ? 41.407 -7.208 -21.075 1.00 88.75 379 MET A N 1
ATOM 3157 C CA . MET A 1 379 ? 41.224 -7.681 -19.701 1.00 88.75 379 MET A CA 1
ATOM 3158 C C . MET A 1 379 ? 42.126 -8.882 -19.396 1.00 88.75 379 MET A C 1
ATOM 3160 O O . MET A 1 379 ? 42.790 -8.901 -18.358 1.00 88.75 379 MET A O 1
ATOM 3164 N N . MET A 1 380 ? 42.187 -9.859 -20.302 1.00 88.38 380 MET A N 1
ATOM 3165 C CA . MET A 1 380 ? 43.032 -11.045 -20.155 1.00 88.38 380 MET A CA 1
ATOM 3166 C C . MET A 1 380 ? 44.514 -10.680 -20.097 1.00 88.38 380 MET A C 1
ATOM 3168 O O . MET A 1 380 ? 45.257 -11.258 -19.305 1.00 88.38 380 MET A O 1
ATOM 3172 N N . GLU A 1 381 ? 44.942 -9.691 -20.878 1.00 90.44 381 GLU A N 1
ATOM 3173 C CA . GLU A 1 381 ? 46.317 -9.203 -20.831 1.00 90.44 381 GLU A CA 1
ATOM 3174 C C . GLU A 1 381 ? 46.639 -8.518 -19.494 1.00 90.44 381 GLU A C 1
ATOM 3176 O O . GLU A 1 381 ? 47.669 -8.803 -18.881 1.00 90.44 381 GLU A O 1
ATOM 3181 N N . LYS A 1 382 ? 45.724 -7.696 -18.960 1.00 89.44 382 LYS A N 1
ATOM 3182 C CA . LYS A 1 382 ? 45.878 -7.106 -17.616 1.00 89.44 382 LYS A CA 1
ATOM 3183 C C . LYS A 1 382 ? 45.971 -8.169 -16.520 1.00 89.44 382 LYS A C 1
ATOM 3185 O O . LYS A 1 382 ? 46.811 -8.046 -15.631 1.00 89.44 382 LYS A O 1
ATOM 3190 N N . LEU A 1 383 ? 45.139 -9.211 -16.586 1.00 85.62 383 LEU A N 1
ATOM 3191 C CA . LEU A 1 383 ? 45.164 -10.321 -15.629 1.00 85.62 383 LEU A CA 1
ATOM 3192 C C . LEU A 1 383 ? 46.466 -11.122 -15.710 1.00 85.62 383 LEU A C 1
ATOM 3194 O O . LEU A 1 383 ? 47.021 -11.483 -14.676 1.00 85.62 383 LEU A O 1
ATOM 3198 N N . ARG A 1 384 ? 46.996 -11.354 -16.918 1.00 86.44 384 ARG A N 1
ATOM 3199 C CA . ARG A 1 384 ? 48.323 -11.965 -17.089 1.00 86.44 384 ARG A CA 1
ATOM 3200 C C . ARG A 1 384 ? 49.392 -11.130 -16.397 1.00 86.44 384 ARG A C 1
ATOM 3202 O O . ARG A 1 384 ? 50.123 -11.669 -15.579 1.00 86.44 384 ARG A O 1
ATOM 3209 N N . ILE A 1 385 ? 49.444 -9.823 -16.658 1.00 85.88 385 ILE A N 1
ATOM 3210 C CA . ILE A 1 385 ? 50.427 -8.914 -16.045 1.00 85.88 385 ILE A CA 1
ATOM 3211 C C . ILE A 1 385 ? 50.337 -8.923 -14.508 1.00 85.88 385 ILE A C 1
ATOM 3213 O O . ILE A 1 385 ? 51.369 -8.872 -13.842 1.00 85.88 385 ILE A O 1
ATOM 3217 N N . LEU A 1 386 ? 49.126 -9.003 -13.946 1.00 80.69 386 LEU A N 1
ATOM 3218 C CA . LEU A 1 386 ? 48.903 -9.085 -12.498 1.00 80.69 386 LEU A CA 1
ATOM 3219 C C . LEU A 1 386 ? 49.345 -10.426 -11.896 1.00 80.69 386 LEU A C 1
ATOM 3221 O O . LEU A 1 386 ? 49.897 -10.418 -10.807 1.00 80.69 386 LEU A O 1
ATOM 3225 N N . ASN A 1 387 ? 49.167 -11.546 -12.604 1.00 71.88 387 ASN A N 1
ATOM 3226 C CA . ASN A 1 387 ? 49.600 -12.878 -12.154 1.00 71.88 387 ASN A CA 1
ATOM 3227 C C . ASN A 1 387 ? 51.119 -13.121 -12.282 1.00 71.88 387 ASN A C 1
ATOM 3229 O O . ASN A 1 387 ? 51.618 -14.130 -11.788 1.00 71.88 387 ASN A O 1
ATOM 3233 N N . TYR A 1 388 ? 51.851 -12.234 -12.966 1.00 58.53 388 TYR A N 1
ATOM 3234 C CA . TYR A 1 388 ? 53.320 -12.253 -13.068 1.00 58.53 388 TYR A CA 1
ATOM 3235 C C . TYR A 1 388 ? 54.015 -11.278 -12.092 1.00 58.53 388 TYR A C 1
ATOM 3237 O O . TYR A 1 388 ? 55.237 -11.120 -12.159 1.00 58.53 388 TYR A O 1
ATOM 3245 N N . ARG A 1 389 ? 53.262 -10.625 -11.199 1.00 48.44 389 ARG A N 1
ATOM 3246 C CA . ARG A 1 389 ? 53.761 -9.874 -10.036 1.00 48.44 389 ARG A CA 1
ATOM 3247 C C . ARG A 1 389 ? 53.377 -10.604 -8.760 1.00 48.44 389 ARG A C 1
ATOM 3249 O O . ARG A 1 389 ? 54.148 -10.459 -7.787 1.00 48.44 389 ARG A O 1
#

Secondary structure (DSSP, 8-state):
--HHHHHHHHHHS-HHHHHHHHHHHHHHH----EEEE-TT-EEEEEEEB-EEEEEEETTEEEEEEE---HHHHSPPPGGG----SS--TT---EEEESSHHHHHHHTTPPTT-EEEEEEEEE-S-EEEEEHHHHTT-TTTHHHHHHHH--STT-THHHHHHHHHHHHHHHTT--EEEEE-SSSTT-EEEEES-GGGEEE-TT--EEEEEEE-TTS-EEEEEPPPGGGGSTTTTTSEEE-S--HHHHHHHHHHHHHHHHHHHHHHHHHHHHHHTS-HHHHHHHHHHHHHHHTTSTTHHHHHHHHHHHHHHTT-HHHHHHHHHHHH---GGGGGGHHHHHHHHHHS-TTS-GGG-SHHHHHHHHHHHHHHHHHHHHHHHHHHHHHHHHHT-

pLDDT: mean 92.46, std 7.16, range [47.84, 98.69]

Solvent-accessible surface area (backbone atoms only — not comparable to full-atom values): 21273 Å² total; per-residue (Å²): 134,65,60,69,60,49,52,48,52,55,74,76,46,64,58,80,80,47,44,65,60,48,44,49,44,48,75,75,74,48,88,74,49,69,40,75,50,51,64,69,45,70,32,30,32,59,44,78,42,61,45,77,45,49,34,27,49,77,94,46,77,46,75,37,60,41,42,35,49,72,70,72,55,45,52,56,57,40,93,72,22,62,67,46,65,54,32,48,61,60,40,46,48,27,68,32,14,66,41,71,68,36,27,42,55,76,66,58,61,44,70,78,38,49,25,11,34,31,38,29,29,26,75,48,60,44,46,21,40,25,39,60,61,24,63,78,33,80,91,37,28,64,55,32,52,62,69,61,56,76,75,93,83,49,81,67,56,32,58,52,31,22,53,52,38,50,40,44,46,77,72,69,37,44,30,41,34,36,62,43,91,83,39,89,92,24,37,34,36,41,29,63,50,48,83,35,44,41,70,43,83,79,48,48,37,38,28,33,22,40,62,48,101,86,65,52,64,40,80,42,78,51,78,62,49,60,74,77,43,94,51,51,76,76,41,59,42,79,54,98,65,53,75,72,50,49,58,53,46,52,49,52,55,53,38,53,54,53,51,53,53,52,53,49,53,52,49,51,57,52,53,76,71,52,56,82,91,52,37,67,59,53,45,50,53,49,30,59,69,28,60,68,42,95,52,23,39,61,37,24,37,53,47,11,35,52,28,38,68,73,68,41,46,68,65,9,51,49,25,40,54,59,31,65,69,70,53,85,91,44,54,88,51,44,50,60,54,42,50,50,60,55,70,71,36,84,81,41,59,71,86,60,72,44,72,72,43,54,54,51,45,48,52,52,46,53,51,52,51,53,54,50,50,52,52,49,54,56,49,52,51,52,51,50,60,58,75,76,107

Radius of gyration: 30.34 Å; Cα contacts (8 Å, |Δi|>4): 565; chains: 1; bounding box: 91×45×85 Å

Foldseek 3Di:
DDVVVVLVCLLVDPLVVCLVVVLVCCVPPNDFDKDKDDFFDKWKFKDWAFDWFWKDFPPDTDIFTDHDAFQRRAWDQLQPDDQDQAAHRSQTKGKTKHDDLLNCVVNVADAQTKMKMFMKGFHDMFMAGELVVLCVPPVSVVVSCLSQPDDPPDPSSSSSSNSVSVSCVVVPGQWHWHARPGDPPMIMTIGSDRVSIGTDQLRMFMWGFHQDPVGHTDTDTDDGGLVVDVQSQPGMDGPPDDPVVVVVVVSVNVSVVVVVVVVLVVLVVVLVPDDPVCNVVSLVVQLVVCCNHPCNLVSLQVSLLVCVQVVVNLSSLVSNLVSVVDDPVCLVCSLVSSLCSQLVDPSHDPVCNDPVSSVSNVVSSVVVVVVVVVVVVVVVVVVVVVVVD

Nearest PDB structures (foldseek):
  5gm6-assembly1_v  TM=3.674E-01  e=6.242E+00  Saccharomyces cerevisiae S288C
  4cqo-assembly1_C  TM=2.888E-01  e=7.408E+00  Homo sapiens

Mean predicted aligned error: 6.54 Å